Protein AF-A0A9P6HJR7-F1 (afdb_monomer)

Sequence (383 aa):
MARRVKSRVSRILQRLGTSTCTRPQAEERVTVQVPETKPAPVSTPGDVEEPASPPDSIIIPDLVSHCDFSLHCNPKVETAVEESKAWLFEHGQLGEKRKNAFRGLKAGELTSMCYPYAEFDRLRVCCDFMNYLFHLDDLSDDMTHLGTRSVADDIMNTLYCPNAHESNTRVSTLTRDYWKRLIKEGSPGAQQRFMTTMDLFFQAITIQAKDRRDGVIPDLDPYIAVRRDTSGCKPCWALIEYANGLDIPDEVMEHPVVEALGEAANDLVTWSNDIFSYNREQVKGDTHNMIVILMKHRGLDLQSSVDYVGDMCKRSIDRFIAEREHLPSWGPEIDEQVMIYIDGLADWIVGSLHWSFDSERYFGKLGLKVKATRRVTLYPRAA

InterPro domains:
  IPR008949 Isoprenoid synthase domain superfamily [G3DSA:1.10.600.10] (54-371)
  IPR008949 Isoprenoid synthase domain superfamily [SSF48576] (61-359)
  IPR034686 Terpene cyclase-like 2 [PTHR35201] (66-364)
  IPR034686 Terpene cyclase-like 2 [SFLDG01020] (57-365)

Nearest PDB structures (foldseek):
  7ofl-assembly1_B  TM=9.891E-01  e=1.433E-29  Coniophora puteana RWD-64-598 SS2
  8gr7-assembly2_B  TM=9.665E-01  e=1.142E-22  Taiwanofungus camphoratus
  7zrn-assembly1_A  TM=9.227E-01  e=4.165E-16  Sorangium cellulosum
  7zrn-assembly1_B  TM=9.135E-01  e=8.343E-16  Sorangium cellulosum
  9c7i-assembly4_D  TM=8.694E-01  e=3.047E-10  Streptomyces griseus

Mean predicted aligned error: 8.82 Å

Foldseek 3Di:
DPPPVVPPVVVVVVVPDDDDDDDDDDDDDDDDDDDDDDDDDDDDDDDPPDPPDADQKAFFFQLLVLQPFDFAFAPLLPVLLVVLLVVCCVLVVDDPVVNVQLVLLPLSLLLRLLLVPFDSLLSSLSSLVSSLLVVVVVVLVVDALVRLVVLLVLLLCCLVPVPPRDDDDSSSVSSSVSSVSLVVQAAPVLSVQLSVLSNLLSVLSSVLNVCVVVVHQDADVVLLVSQLSVVSVSSVLSSLCSRVSHHADPCLCPPPLNVLLSSLLSLLLRLVCLLLAVLVCQQVVHNSGQLNNCCPPVVDRNNRSSVVSSVSNSVSSVSNVVSVVVRDDPDDVNVVRSVSSSSSSSSSNNSSVVSSLSGCNRQHPCSVVCSVRSMDRHDDHDD

Organism: NCBI:txid56493

Radius of gyration: 23.64 Å; Cα contacts (8 Å, |Δi|>4): 450; chains: 1; bounding box: 75×45×52 Å

Secondary structure (DSSP, 8-state):
-TTSTHHHHHHHHTTS----------------PPP-PPPPP-------PPPPPPPSEEEPP-HHHH--PPP---TTHHHHHHHHHHHHHHHS---HHHHHHHHHHTHHHHHHHHSTT--HHHHHHHHHHHHHHHHHHHHHHT--HHHHHHHHHHHHHHHH-TTT----SHHHHHHHHHHHHHHHHS-HHHHHHHHHHHHHHHHHHHHHHHHHHHT----HHHHHHHHHHHT-HHHHHHHHHHHHT----HHHHTSHHHHHHHHHHHHHHHHHHHHHHHHHHHHHT---SHHHHHHHHH---HHHHHHHHHHHHHHHHHHHHHHHTTPPPS-HHHHHHHHHHHHHHHHHHHHHHHHHHHSHHHHGGGHHHHHHH-EEEPPPPP-

Structure (mmCIF, N/CA/C/O backbone):
data_AF-A0A9P6HJR7-F1
#
_entry.id   AF-A0A9P6HJR7-F1
#
loop_
_atom_site.group_PDB
_atom_site.id
_atom_site.type_symbol
_atom_site.label_atom_id
_atom_site.label_alt_id
_atom_site.label_comp_id
_atom_site.label_asym_id
_atom_site.label_entity_id
_atom_site.label_seq_id
_atom_site.pdbx_PDB_ins_code
_atom_site.Cartn_x
_atom_site.Cartn_y
_atom_site.Cartn_z
_atom_site.occupancy
_atom_site.B_iso_or_equiv
_atom_site.auth_seq_id
_atom_site.auth_comp_id
_atom_site.auth_asym_id
_atom_site.auth_atom_id
_atom_site.pdbx_PDB_model_num
ATOM 1 N N . MET A 1 1 ? 5.367 17.092 -26.807 1.00 39.31 1 MET A N 1
ATOM 2 C CA . MET A 1 1 ? 4.761 15.948 -26.088 1.00 39.31 1 MET A CA 1
ATOM 3 C C . MET A 1 1 ? 3.837 16.348 -24.921 1.00 39.31 1 MET A C 1
ATOM 5 O O . MET A 1 1 ? 2.984 15.558 -24.558 1.00 39.31 1 MET A O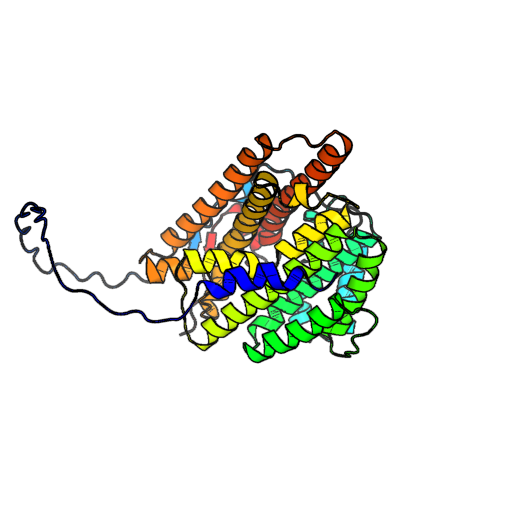 1
ATOM 9 N N . ALA A 1 2 ? 3.856 17.599 -24.433 1.00 30.17 2 ALA A N 1
ATOM 10 C CA . ALA A 1 2 ? 2.997 18.096 -23.337 1.00 30.17 2 ALA A CA 1
ATOM 11 C C . ALA A 1 2 ? 1.524 18.458 -23.693 1.00 30.17 2 ALA A C 1
ATOM 13 O O . ALA A 1 2 ? 0.812 19.040 -22.879 1.00 30.17 2 ALA A O 1
ATOM 14 N N . ARG A 1 3 ? 1.037 18.158 -24.909 1.00 27.64 3 ARG A N 1
ATOM 15 C CA . ARG A 1 3 ? -0.324 18.544 -25.364 1.00 27.64 3 ARG A CA 1
ATOM 16 C C . ARG A 1 3 ? -1.378 17.433 -25.277 1.00 27.64 3 ARG A C 1
ATOM 18 O O . ARG A 1 3 ? -2.561 17.751 -25.317 1.00 27.64 3 ARG A O 1
ATOM 25 N N . ARG A 1 4 ? -0.991 16.159 -25.124 1.00 33.97 4 ARG A N 1
ATOM 26 C CA . ARG A 1 4 ? -1.949 15.034 -25.038 1.00 33.97 4 ARG A CA 1
ATOM 27 C C . ARG A 1 4 ? -2.449 14.743 -23.612 1.00 33.97 4 ARG A C 1
ATOM 29 O O . ARG A 1 4 ? -3.571 14.264 -23.469 1.00 33.97 4 ARG A O 1
ATOM 36 N N . VAL A 1 5 ? -1.701 15.157 -22.583 1.00 42.31 5 VAL A N 1
ATOM 37 C CA . VAL A 1 5 ? -2.017 14.938 -21.153 1.00 42.31 5 VAL A CA 1
ATOM 38 C C . VAL A 1 5 ? -3.222 15.766 -20.669 1.00 42.31 5 VAL A C 1
ATOM 40 O O . VAL A 1 5 ? -4.035 15.279 -19.892 1.00 42.31 5 VAL A O 1
ATOM 43 N N . LYS A 1 6 ? -3.455 16.968 -21.221 1.00 31.53 6 LYS A N 1
ATOM 44 C CA . LYS A 1 6 ? -4.646 17.780 -20.882 1.00 31.53 6 LYS A CA 1
ATOM 45 C C . LYS A 1 6 ? -5.983 17.153 -21.318 1.00 31.53 6 LYS A C 1
ATOM 47 O O . LYS A 1 6 ? -7.026 17.546 -20.805 1.00 31.53 6 LYS A O 1
ATOM 52 N N . SER A 1 7 ? -5.988 16.196 -22.253 1.00 35.06 7 SER A N 1
ATOM 53 C CA . SER A 1 7 ? -7.236 15.735 -22.889 1.00 35.06 7 SER A CA 1
ATOM 54 C C . SER A 1 7 ? -7.965 14.591 -22.167 1.00 35.06 7 SER A C 1
ATOM 56 O O . SER A 1 7 ? -9.148 14.386 -22.440 1.00 35.06 7 SER A O 1
ATOM 58 N N . ARG A 1 8 ? -7.303 13.866 -21.248 1.00 42.28 8 ARG A N 1
ATOM 59 C CA . ARG A 1 8 ? -7.918 12.756 -20.484 1.00 42.28 8 ARG A CA 1
ATOM 60 C C . ARG A 1 8 ? -8.516 13.257 -19.156 1.00 42.28 8 ARG A C 1
ATOM 62 O O . ARG A 1 8 ? -9.668 12.951 -18.871 1.00 42.28 8 ARG A O 1
ATOM 69 N N . VAL A 1 9 ? -7.833 14.173 -18.457 1.00 38.03 9 VAL A N 1
ATOM 70 C CA . VAL A 1 9 ? -8.345 14.843 -17.235 1.00 38.03 9 VAL A CA 1
ATOM 71 C C . VAL A 1 9 ? -9.541 15.765 -17.538 1.00 38.03 9 VAL A C 1
ATOM 73 O O . VAL A 1 9 ? -10.509 15.815 -16.784 1.00 38.03 9 VAL A O 1
ATOM 76 N N . SER A 1 10 ? -9.556 16.427 -18.703 1.00 31.31 10 SER A N 1
ATOM 77 C CA . SER A 1 10 ? -10.666 17.314 -19.089 1.00 31.31 10 SER A CA 1
ATOM 78 C C . SER A 1 10 ? -11.983 16.583 -19.398 1.00 31.31 10 SER A C 1
ATOM 80 O O . SER A 1 10 ? -13.036 17.212 -19.320 1.00 31.31 10 SER A O 1
ATOM 82 N N . ARG A 1 11 ? -11.965 15.284 -19.743 1.00 34.78 11 ARG A N 1
ATOM 83 C CA . ARG A 1 11 ? -13.196 14.524 -20.057 1.00 34.78 11 ARG A CA 1
ATOM 84 C C . ARG A 1 11 ? -13.951 14.059 -18.815 1.00 34.78 11 ARG A C 1
ATOM 86 O O . ARG A 1 11 ? -15.166 13.908 -18.882 1.00 34.78 11 ARG A O 1
ATOM 93 N N . ILE A 1 12 ? -13.250 13.879 -17.698 1.00 35.47 12 ILE A N 1
ATOM 94 C CA . ILE A 1 12 ? -13.858 13.528 -16.409 1.00 35.47 12 ILE A CA 1
ATOM 95 C C . ILE A 1 12 ? -14.465 14.784 -15.757 1.00 35.47 12 ILE A C 1
ATOM 97 O O . ILE A 1 12 ? -15.548 14.723 -15.183 1.00 35.47 12 ILE A O 1
ATOM 101 N N . LEU A 1 13 ? -13.854 15.957 -15.965 1.00 35.16 13 LEU A N 1
ATOM 102 C CA . LEU A 1 13 ? -14.321 17.233 -15.406 1.00 35.16 13 LEU A CA 1
ATOM 103 C C . LEU A 1 13 ? -15.464 17.911 -16.191 1.00 35.16 13 LEU A C 1
ATOM 105 O O . LEU A 1 13 ? -16.139 18.773 -15.641 1.00 35.16 13 LEU A O 1
ATOM 109 N N . GLN A 1 14 ? -15.742 17.523 -17.442 1.00 31.48 14 GLN A N 1
ATOM 110 C CA . GLN A 1 14 ? -16.837 18.107 -18.242 1.00 31.48 14 GLN A CA 1
ATOM 111 C C . GLN A 1 14 ? -18.217 17.461 -18.020 1.00 31.48 14 GLN A C 1
ATOM 113 O O . GLN A 1 14 ? -19.204 17.932 -18.583 1.00 31.48 14 GLN A O 1
ATOM 118 N N . ARG A 1 15 ? -18.317 16.399 -17.207 1.00 36.78 15 ARG A N 1
ATOM 119 C CA . ARG A 1 15 ? -19.599 15.741 -16.880 1.00 36.78 15 ARG A CA 1
ATOM 120 C C . ARG A 1 15 ? -20.238 16.223 -15.572 1.00 36.78 15 ARG A C 1
ATOM 122 O O . ARG A 1 15 ? -21.330 15.773 -15.243 1.00 36.78 15 ARG A O 1
ATOM 129 N N . LEU A 1 16 ? -19.616 17.168 -14.864 1.00 33.31 16 LEU A N 1
ATOM 130 C CA . LEU A 1 16 ? -20.110 17.708 -13.594 1.00 33.31 16 LEU A CA 1
ATOM 131 C C . LEU A 1 16 ? -20.266 19.242 -13.669 1.00 33.31 16 LEU A C 1
ATOM 133 O O . LEU A 1 16 ? -19.421 19.989 -13.193 1.00 33.31 16 LEU A O 1
ATOM 137 N N . GLY A 1 17 ? -21.386 19.687 -14.260 1.00 24.50 17 GLY A N 1
ATOM 138 C CA . GLY A 1 17 ? -21.914 21.068 -14.224 1.00 24.50 17 GLY A CA 1
ATOM 139 C C . GLY A 1 17 ? -21.412 21.993 -15.346 1.00 24.50 17 GLY A C 1
ATOM 140 O O . GLY A 1 17 ? -20.240 21.982 -15.681 1.00 24.50 17 GLY A O 1
ATOM 141 N N . THR A 1 18 ? -22.196 22.847 -16.006 1.00 29.16 18 THR A N 1
ATOM 142 C CA . THR A 1 18 ? -23.606 23.257 -15.939 1.00 29.16 18 THR A CA 1
ATOM 143 C C . THR A 1 18 ? -23.957 23.903 -17.294 1.00 29.16 18 THR A C 1
ATOM 145 O O . THR A 1 18 ? -23.182 24.702 -17.816 1.00 29.16 18 THR A O 1
ATOM 148 N N . SER A 1 19 ? -25.134 23.635 -17.864 1.00 24.89 19 SER A N 1
ATOM 149 C CA . SER A 1 19 ? -25.902 24.693 -18.540 1.00 24.89 19 SER A CA 1
ATOM 150 C C . SER A 1 19 ? -27.330 24.266 -18.842 1.00 24.89 19 SER A C 1
ATOM 152 O O . SER A 1 19 ? -27.607 23.293 -19.534 1.00 24.89 19 SER A O 1
ATOM 154 N N . THR A 1 20 ? -28.208 25.070 -18.265 1.00 26.52 20 THR A N 1
ATOM 155 C CA . THR A 1 20 ? -29.634 25.264 -18.489 1.00 26.52 20 THR A CA 1
ATOM 156 C C . THR A 1 20 ? -30.100 25.083 -19.935 1.00 26.52 20 THR A C 1
ATOM 158 O O . THR A 1 20 ? -29.604 25.761 -20.834 1.00 26.52 20 THR A O 1
ATOM 161 N N . CYS A 1 21 ? -31.171 24.312 -20.132 1.00 23.67 21 CYS A N 1
ATOM 162 C CA . CYS A 1 21 ? -32.132 24.611 -21.187 1.00 23.67 21 CYS A CA 1
ATOM 163 C C . CYS A 1 21 ? -33.560 24.239 -20.759 1.00 23.67 21 CYS A C 1
ATOM 165 O O . CYS A 1 21 ? -33.796 23.318 -19.985 1.00 23.67 21 CYS A O 1
ATOM 167 N N . THR A 1 22 ? -34.476 25.066 -21.232 1.00 25.73 22 THR A N 1
ATOM 168 C CA . THR A 1 22 ? -35.884 25.276 -20.896 1.00 25.73 22 THR A CA 1
ATOM 169 C C . THR A 1 22 ? -36.821 24.071 -21.034 1.00 25.73 22 THR A C 1
ATOM 171 O O . THR A 1 22 ? -36.664 23.209 -21.891 1.00 25.73 22 THR A O 1
ATOM 174 N N . ARG A 1 23 ? -37.865 24.100 -20.198 1.00 23.97 23 ARG A N 1
ATOM 175 C CA . ARG A 1 23 ? -39.015 23.186 -20.113 1.00 23.97 23 ARG A CA 1
ATOM 176 C C . ARG A 1 23 ? -39.911 23.255 -21.365 1.00 23.97 23 ARG A C 1
ATOM 178 O O . ARG A 1 23 ? -40.255 24.366 -21.767 1.00 23.97 23 ARG A O 1
ATOM 185 N N . PRO A 1 24 ? -40.435 22.118 -21.853 1.00 24.91 24 PRO A N 1
ATOM 186 C CA . PRO A 1 24 ? -41.753 22.070 -22.480 1.00 24.91 24 PRO A CA 1
ATOM 187 C C . PRO A 1 24 ? -42.759 21.293 -21.617 1.00 24.91 24 PRO A C 1
ATOM 189 O O . PRO A 1 24 ? -42.401 20.477 -20.767 1.00 24.91 24 PRO A O 1
ATOM 192 N N . GLN A 1 25 ? -44.031 21.641 -21.793 1.00 24.83 25 GLN A N 1
ATOM 193 C CA . GLN A 1 25 ? -45.183 21.168 -21.032 1.00 24.83 25 GLN A CA 1
ATOM 194 C C . GLN A 1 25 ? -45.655 19.758 -21.432 1.00 24.83 25 GLN A C 1
ATOM 196 O O . GLN A 1 25 ? -45.499 19.347 -22.573 1.00 24.83 25 GLN A O 1
ATOM 201 N N . ALA A 1 26 ? -46.230 19.104 -20.416 1.00 29.09 26 ALA A N 1
ATOM 202 C CA . ALA A 1 26 ? -47.278 18.076 -20.332 1.00 29.09 26 ALA A CA 1
ATOM 203 C C . ALA A 1 26 ? -47.715 17.239 -21.554 1.00 29.09 26 ALA A C 1
ATOM 205 O O . ALA A 1 26 ? -48.095 17.789 -22.576 1.00 29.09 26 ALA A O 1
ATOM 206 N N . GLU A 1 27 ? -47.808 15.924 -21.286 1.00 26.39 27 GLU A N 1
ATOM 207 C CA . GLU A 1 27 ? -48.789 14.872 -21.675 1.00 26.39 27 GLU A CA 1
ATOM 208 C C . GLU A 1 27 ? -47.979 13.560 -21.819 1.00 26.39 27 GLU A C 1
ATOM 210 O O . GLU A 1 27 ? -46.889 13.580 -22.370 1.00 26.39 27 GLU A O 1
ATOM 215 N N . GLU A 1 28 ? -48.267 12.407 -21.212 1.00 26.88 28 GLU A N 1
ATOM 216 C CA . GLU A 1 28 ? -49.505 11.694 -20.898 1.00 26.88 28 GLU A CA 1
ATOM 217 C C . GLU A 1 28 ? -49.244 10.765 -19.686 1.00 26.88 28 GLU A C 1
ATOM 219 O O . GLU A 1 28 ? -48.161 10.193 -19.536 1.00 26.88 28 GLU A O 1
ATOM 224 N N . ARG A 1 29 ? -50.227 10.607 -18.789 1.00 29.86 29 ARG A N 1
ATOM 225 C CA . ARG A 1 29 ? -50.147 9.682 -17.645 1.00 29.86 29 ARG A CA 1
ATOM 226 C C . ARG A 1 29 ? -50.457 8.256 -18.101 1.00 29.86 29 ARG A C 1
ATOM 228 O O . ARG A 1 29 ? -51.593 7.978 -18.471 1.00 29.86 29 ARG A O 1
ATOM 235 N N . VAL A 1 30 ? -49.505 7.338 -17.939 1.00 28.67 30 VAL A N 1
ATOM 236 C CA . VAL A 1 30 ? -49.796 5.898 -17.864 1.00 28.67 30 VAL A CA 1
ATOM 237 C C . VAL A 1 30 ? -49.908 5.515 -16.392 1.00 28.67 30 VAL A C 1
ATOM 239 O O . VAL A 1 30 ? -48.934 5.525 -15.641 1.00 28.67 30 VAL A O 1
ATOM 242 N N . THR A 1 31 ? -51.134 5.231 -15.967 1.00 30.12 31 THR A N 1
ATOM 243 C CA . THR A 1 31 ? -51.477 4.786 -14.617 1.00 30.12 31 THR A CA 1
ATOM 244 C C . THR A 1 31 ? -51.061 3.325 -14.450 1.00 30.12 31 THR A C 1
ATOM 246 O O . THR A 1 31 ? -51.683 2.442 -15.035 1.00 30.12 31 THR A O 1
ATOM 249 N N . VAL A 1 32 ? -50.033 3.049 -13.645 1.00 32.12 32 VAL A N 1
ATOM 250 C CA . VAL A 1 32 ? -49.749 1.687 -13.167 1.00 32.12 32 VAL A CA 1
ATOM 251 C C . VAL A 1 32 ? -50.456 1.511 -11.825 1.00 32.12 32 VAL A C 1
ATOM 253 O O . VAL A 1 32 ? -50.150 2.205 -10.857 1.00 32.12 32 VAL A O 1
ATOM 256 N N . GLN A 1 33 ? -51.443 0.616 -11.787 1.00 30.03 33 GLN A N 1
ATOM 257 C CA . GLN A 1 33 ? -52.121 0.206 -10.560 1.00 30.03 33 GLN A CA 1
ATOM 258 C C . GLN A 1 33 ? -51.152 -0.591 -9.679 1.00 30.03 33 GLN A C 1
ATOM 260 O O . GLN A 1 33 ? -50.685 -1.661 -10.067 1.00 30.03 33 GLN A O 1
ATOM 265 N N . VAL A 1 34 ? -50.869 -0.072 -8.486 1.00 37.06 34 VAL A N 1
ATOM 266 C CA . VAL A 1 34 ? -50.229 -0.819 -7.396 1.00 37.06 34 VAL A CA 1
ATOM 267 C C . VAL A 1 34 ? -51.347 -1.506 -6.597 1.00 37.06 34 VAL A C 1
ATOM 269 O O . VAL A 1 34 ? -52.341 -0.839 -6.300 1.00 37.06 34 VAL A O 1
ATOM 272 N N . PRO A 1 35 ? -51.250 -2.804 -6.252 1.00 32.62 35 PRO A N 1
ATOM 273 C CA . PRO A 1 35 ? -52.278 -3.467 -5.458 1.00 32.62 35 PRO A CA 1
ATOM 274 C C . PRO A 1 35 ? -52.293 -2.897 -4.035 1.00 32.62 35 PRO A C 1
ATOM 276 O O . PRO A 1 35 ? -51.251 -2.815 -3.385 1.00 32.62 35 PRO A O 1
ATOM 279 N N . GLU A 1 36 ? -53.477 -2.542 -3.537 1.00 35.97 36 GLU A N 1
ATOM 280 C CA . GLU A 1 36 ? -53.691 -2.195 -2.132 1.00 35.97 36 GLU A CA 1
ATOM 281 C C . GLU A 1 36 ? -53.375 -3.402 -1.236 1.00 35.97 36 GLU A C 1
ATOM 283 O O . GLU A 1 36 ? -54.114 -4.388 -1.189 1.00 35.97 36 GLU A O 1
ATOM 288 N N . THR A 1 37 ? -52.280 -3.326 -0.484 1.00 43.78 37 THR A N 1
ATOM 289 C CA . THR A 1 37 ? -52.029 -4.233 0.637 1.00 43.78 37 THR A CA 1
ATOM 290 C C . THR A 1 37 ? -52.744 -3.709 1.877 1.00 43.78 37 THR A C 1
ATOM 292 O O . THR A 1 37 ? -52.482 -2.593 2.328 1.00 43.78 37 THR A O 1
ATOM 295 N N . LYS A 1 38 ? -53.647 -4.526 2.436 1.00 40.62 38 LYS A N 1
ATOM 296 C CA . LYS A 1 38 ? -54.328 -4.271 3.716 1.00 40.62 38 LYS A CA 1
ATOM 297 C C . LYS A 1 38 ? -53.315 -3.923 4.821 1.00 40.62 38 LYS A C 1
ATOM 299 O O . LYS A 1 38 ? -52.281 -4.588 4.900 1.00 40.62 38 LYS A O 1
ATOM 304 N N . PRO A 1 39 ? -53.619 -2.960 5.710 1.00 36.91 39 PRO A N 1
ATOM 305 C CA . PRO A 1 39 ? -52.757 -2.665 6.844 1.00 36.91 39 PRO A CA 1
ATOM 306 C C . PRO A 1 39 ? -52.704 -3.871 7.790 1.00 36.91 39 PRO A C 1
ATOM 308 O O . PRO A 1 39 ? -53.734 -4.460 8.129 1.00 36.91 39 PRO A O 1
ATOM 311 N N . ALA A 1 40 ? -51.490 -4.239 8.198 1.00 42.75 40 ALA A N 1
ATOM 312 C CA . ALA A 1 40 ? -51.264 -5.213 9.257 1.00 42.75 40 ALA A CA 1
ATOM 313 C C . ALA A 1 40 ? -51.821 -4.680 10.597 1.00 42.75 40 ALA A C 1
ATOM 315 O O . ALA A 1 40 ? -51.875 -3.461 10.791 1.00 42.75 40 ALA A O 1
ATOM 316 N N . PRO A 1 41 ? -52.249 -5.558 11.525 1.00 34.69 41 PRO A N 1
ATOM 317 C CA . PRO A 1 41 ? -52.764 -5.123 12.814 1.00 34.69 41 PRO A CA 1
ATOM 318 C C . PRO A 1 41 ? -51.679 -4.390 13.605 1.00 34.69 41 PRO A C 1
ATOM 320 O O . PRO A 1 41 ? -50.538 -4.841 13.677 1.00 34.69 41 PRO A O 1
ATOM 323 N N . VAL A 1 42 ? -52.068 -3.269 14.213 1.00 41.78 42 VAL A N 1
ATOM 324 C CA . VAL A 1 42 ? -51.248 -2.489 15.142 1.00 41.78 42 VAL A CA 1
ATOM 325 C C . VAL A 1 42 ? -50.824 -3.393 16.299 1.00 41.78 42 VAL A C 1
ATOM 327 O O . VAL A 1 42 ? -51.658 -3.813 17.102 1.00 41.78 42 VAL A O 1
ATOM 330 N N . SER A 1 43 ? -49.531 -3.703 16.375 1.00 39.47 43 SER A N 1
ATOM 331 C CA . SER A 1 43 ? -48.920 -4.318 17.547 1.00 39.47 43 SER A CA 1
ATOM 332 C C . SER A 1 43 ? -48.901 -3.307 18.692 1.00 39.47 43 SER A C 1
ATOM 334 O O . SER A 1 43 ? -48.492 -2.158 18.522 1.00 39.47 43 SER A O 1
ATOM 336 N N . THR A 1 44 ? -49.368 -3.742 19.859 1.00 43.72 44 THR A N 1
ATOM 337 C CA . THR A 1 44 ? -49.259 -3.043 21.145 1.00 43.72 44 THR A CA 1
ATOM 338 C C . THR A 1 44 ? -47.818 -2.601 21.435 1.00 43.72 44 THR A C 1
ATOM 340 O O . THR A 1 44 ? -46.894 -3.259 20.953 1.00 43.72 44 THR A O 1
ATOM 343 N N . PRO A 1 45 ? -47.602 -1.540 22.239 1.00 45.31 45 PRO A N 1
ATOM 344 C CA . PRO A 1 45 ? -46.265 -1.074 22.593 1.00 45.31 45 PRO A CA 1
ATOM 345 C C . PRO A 1 45 ? -45.612 -2.092 23.536 1.00 45.31 45 PRO A C 1
ATOM 347 O O . PRO A 1 45 ? -45.804 -2.046 24.748 1.00 45.31 45 PRO A O 1
ATOM 350 N N . GLY A 1 46 ? -44.921 -3.066 22.951 1.00 40.81 46 GLY A N 1
ATOM 351 C CA . GLY A 1 46 ? -43.967 -3.918 23.643 1.00 40.81 46 GLY A CA 1
ATOM 352 C C . GLY A 1 46 ? -42.620 -3.215 23.638 1.00 40.81 46 GLY A C 1
ATOM 353 O O . GLY A 1 46 ? -42.187 -2.768 22.579 1.00 40.81 46 GLY A O 1
ATOM 354 N N . ASP A 1 47 ? -42.066 -3.056 24.836 1.00 39.31 47 ASP A N 1
ATOM 355 C CA . ASP A 1 47 ? -40.675 -2.772 25.181 1.00 39.31 47 ASP A CA 1
ATOM 356 C C . ASP A 1 47 ? -39.826 -2.183 24.049 1.00 39.31 47 ASP A C 1
ATOM 358 O O . ASP A 1 47 ? -39.346 -2.881 23.157 1.00 39.31 47 ASP A O 1
ATOM 362 N N . VAL A 1 48 ? -39.602 -0.868 24.120 1.00 45.94 48 VAL A N 1
ATOM 363 C CA . VAL A 1 48 ? -38.455 -0.256 23.450 1.00 45.94 48 VAL A CA 1
ATOM 364 C C . VAL A 1 48 ? -37.229 -0.934 24.055 1.00 45.94 48 VAL A C 1
ATOM 366 O O . VAL A 1 48 ? -36.850 -0.606 25.177 1.00 45.94 48 VAL A O 1
ATOM 369 N N . GLU A 1 49 ? -36.671 -1.930 23.361 1.00 47.31 49 GLU A N 1
ATOM 370 C CA . GLU A 1 49 ? -35.372 -2.495 23.711 1.00 47.31 49 GLU A CA 1
ATOM 371 C C . GLU A 1 49 ? -34.402 -1.319 23.843 1.00 47.31 49 GLU A C 1
ATOM 373 O O . GLU A 1 49 ? -34.189 -0.559 22.891 1.00 47.31 49 GLU A O 1
ATOM 378 N N . GLU A 1 50 ? -33.867 -1.122 25.051 1.00 47.62 50 GLU A N 1
ATOM 379 C CA . GLU A 1 50 ? -32.736 -0.224 25.242 1.00 47.62 50 GLU A CA 1
ATOM 380 C C . GLU A 1 50 ? -31.669 -0.608 24.212 1.00 47.62 50 GLU A C 1
ATOM 382 O O . GLU A 1 50 ? -31.405 -1.803 24.039 1.00 47.62 50 GLU A O 1
ATOM 387 N N . PRO A 1 51 ? -31.068 0.365 23.501 1.00 56.12 51 PRO A N 1
ATOM 388 C CA . PRO A 1 51 ? -30.037 0.049 22.529 1.00 56.12 51 PRO A CA 1
ATOM 389 C C . PRO A 1 51 ? -28.960 -0.768 23.238 1.00 56.12 51 PRO A C 1
ATOM 391 O O . PRO A 1 51 ? -28.357 -0.295 24.204 1.00 56.12 51 PRO A O 1
ATOM 394 N N . ALA A 1 52 ? -28.775 -2.012 22.786 1.00 64.88 52 ALA A N 1
ATOM 395 C CA . ALA A 1 52 ? -27.835 -2.940 23.389 1.00 64.88 52 ALA A CA 1
ATOM 396 C C . ALA A 1 52 ? -26.474 -2.255 23.547 1.00 64.88 52 ALA A C 1
ATOM 398 O O . ALA A 1 52 ? -25.993 -1.590 22.621 1.00 64.88 52 ALA A O 1
ATOM 399 N N . SER A 1 53 ? -25.866 -2.401 24.728 1.00 70.50 53 SER A N 1
ATOM 400 C CA . SER A 1 53 ? -24.529 -1.874 24.989 1.00 70.50 53 SER A CA 1
ATOM 401 C C . SER A 1 53 ? -23.588 -2.275 23.848 1.00 70.50 53 SER A C 1
ATOM 403 O O . SER A 1 53 ? -23.609 -3.440 23.436 1.00 70.50 53 SER A O 1
ATOM 405 N N . PRO A 1 54 ? -22.774 -1.343 23.318 1.00 77.12 54 PRO A N 1
ATOM 406 C CA . PRO A 1 54 ? -21.867 -1.662 22.227 1.00 77.12 54 PRO A CA 1
ATOM 407 C C . PRO A 1 54 ? -20.959 -2.833 22.635 1.00 77.12 54 PRO A C 1
ATOM 409 O O . PRO A 1 54 ? -20.536 -2.893 23.795 1.00 77.12 54 PRO A O 1
ATOM 412 N N . PRO A 1 55 ? -20.671 -3.772 21.717 1.00 88.81 55 PRO A N 1
ATOM 413 C CA . PRO A 1 55 ? -19.902 -4.965 22.049 1.00 88.81 55 PRO A CA 1
ATOM 414 C C . PRO A 1 55 ? -18.494 -4.592 22.533 1.00 88.81 55 PRO A C 1
ATOM 416 O O . PRO A 1 55 ? -17.912 -3.604 22.090 1.00 88.81 55 PRO A O 1
ATOM 419 N N . ASP A 1 56 ? -17.928 -5.400 23.431 1.00 93.00 56 ASP A N 1
ATOM 420 C CA . ASP A 1 56 ? -16.569 -5.219 23.966 1.00 93.00 56 ASP A CA 1
ATOM 421 C C . ASP A 1 56 ? -15.479 -5.807 23.053 1.00 93.00 56 ASP A C 1
ATOM 423 O O . ASP A 1 56 ? -14.279 -5.589 23.245 1.00 93.00 56 ASP A O 1
ATOM 427 N N . SER A 1 57 ? -15.890 -6.602 22.068 1.00 96.25 57 SER A N 1
ATOM 428 C CA . SER A 1 57 ? -15.013 -7.328 21.168 1.00 96.25 57 SER A CA 1
ATOM 429 C C . SER A 1 57 ? -15.701 -7.648 19.845 1.00 96.25 57 SER A C 1
ATOM 431 O O . SER A 1 57 ? -16.925 -7.701 19.762 1.00 96.25 57 SER A O 1
ATOM 433 N N . ILE A 1 58 ? -14.883 -7.866 18.818 1.00 97.56 58 ILE A N 1
ATOM 434 C CA . ILE A 1 58 ? -15.299 -8.340 17.495 1.00 97.56 58 ILE A CA 1
ATOM 435 C C . ILE A 1 58 ? -14.516 -9.594 17.117 1.00 97.56 58 ILE A C 1
ATOM 437 O O . ILE A 1 58 ? -13.414 -9.837 17.629 1.00 97.56 58 ILE A O 1
ATOM 441 N N . ILE A 1 59 ? -15.074 -10.369 16.194 1.00 98.50 59 ILE A N 1
ATOM 442 C CA . ILE A 1 59 ? -14.376 -11.440 15.489 1.00 98.50 59 ILE A CA 1
ATOM 443 C C . ILE A 1 59 ? -14.049 -10.952 14.079 1.00 98.50 59 ILE A C 1
ATOM 445 O O . ILE A 1 59 ? -14.944 -10.556 13.341 1.00 98.50 59 ILE A O 1
ATOM 449 N N . ILE A 1 60 ? -12.771 -10.970 13.702 1.00 98.50 60 ILE A N 1
ATOM 450 C CA . ILE A 1 60 ? -12.343 -10.623 12.342 1.00 98.50 60 ILE A CA 1
ATOM 451 C C . ILE A 1 60 ? -12.458 -11.842 11.407 1.00 98.50 60 ILE A C 1
ATOM 453 O O . ILE A 1 60 ? -12.302 -12.986 11.855 1.00 98.50 60 ILE A O 1
ATOM 457 N N . PRO A 1 61 ? -12.713 -11.639 10.103 1.00 97.94 61 PRO A N 1
ATOM 458 C CA . PRO A 1 61 ? -12.717 -12.720 9.121 1.00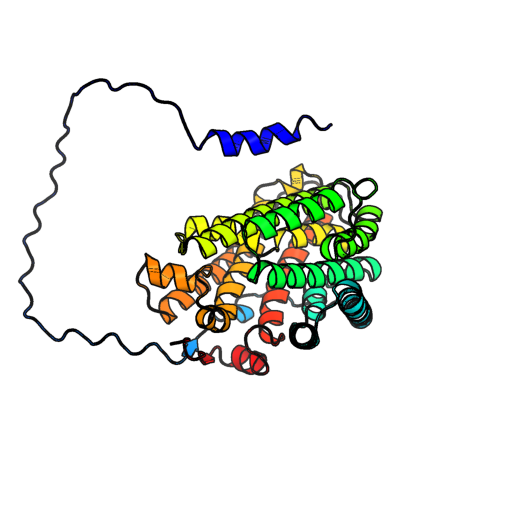 97.94 61 PRO A CA 1
ATOM 459 C C . PRO A 1 61 ? -11.361 -13.432 9.052 1.00 97.94 61 PRO A C 1
ATOM 461 O O . PRO A 1 61 ? -10.305 -12.827 9.238 1.00 97.94 61 PRO A O 1
ATOM 464 N N . ASP A 1 62 ? -11.387 -14.727 8.733 1.00 97.31 62 ASP A N 1
ATOM 465 C CA . ASP A 1 62 ? -10.166 -15.487 8.455 1.00 97.31 62 ASP A CA 1
ATOM 466 C C . ASP A 1 62 ? -9.706 -15.260 7.009 1.00 97.31 62 ASP A C 1
ATOM 468 O O . ASP A 1 62 ? -9.999 -16.055 6.120 1.00 97.31 62 ASP A O 1
ATOM 472 N N . LEU A 1 63 ? -9.056 -14.122 6.761 1.00 98.19 63 LEU A N 1
ATOM 473 C CA . LEU A 1 63 ? -8.525 -13.783 5.435 1.00 98.19 63 LEU A CA 1
ATOM 474 C C . LEU A 1 63 ? -7.205 -14.498 5.134 1.00 98.19 63 LEU A C 1
ATOM 476 O O . LEU A 1 63 ? -6.902 -14.746 3.974 1.00 98.19 63 LEU A O 1
ATOM 480 N N . VAL A 1 64 ? -6.433 -14.839 6.171 1.00 97.00 64 VAL A N 1
ATOM 481 C CA . VAL A 1 64 ? -5.134 -15.505 6.017 1.00 97.00 64 VAL A CA 1
ATOM 482 C C . VAL A 1 64 ? -5.328 -16.932 5.525 1.00 97.00 64 VAL A C 1
ATOM 484 O O . VAL A 1 64 ? -4.681 -17.311 4.564 1.00 97.00 64 VAL A O 1
ATOM 487 N N . SER A 1 65 ? -6.238 -17.705 6.128 1.00 96.75 65 SER A N 1
ATOM 488 C CA . SER A 1 65 ? -6.495 -19.076 5.666 1.00 96.75 65 SER A CA 1
ATOM 489 C C . SER A 1 65 ? -7.280 -19.133 4.350 1.00 96.75 65 SER A C 1
ATOM 491 O O . SER A 1 65 ? -7.284 -20.172 3.699 1.00 96.75 65 SER A O 1
ATOM 493 N N . HIS A 1 66 ? -7.978 -18.051 3.976 1.00 98.12 66 HIS A N 1
ATOM 494 C CA . HIS A 1 66 ? -8.689 -17.946 2.692 1.00 98.12 66 HIS A CA 1
ATOM 495 C C . HIS A 1 66 ? -7.742 -17.621 1.529 1.00 98.12 66 HIS A C 1
ATOM 497 O O . HIS A 1 66 ? -8.043 -17.949 0.389 1.00 98.12 66 HIS A O 1
ATOM 503 N N . CYS A 1 67 ? -6.607 -16.978 1.806 1.00 97.69 67 CYS A N 1
ATOM 504 C CA . CYS A 1 67 ? -5.574 -16.688 0.818 1.00 97.69 67 CYS A CA 1
ATOM 505 C C . CYS A 1 67 ? -4.600 -17.871 0.723 1.00 97.69 67 CYS A C 1
ATOM 507 O O . CYS A 1 67 ? -3.868 -18.151 1.670 1.00 97.69 67 CYS A O 1
ATOM 509 N N . ASP A 1 68 ? -4.580 -18.561 -0.413 1.00 95.38 68 ASP A N 1
ATOM 510 C CA . ASP A 1 68 ? -3.727 -19.731 -0.654 1.00 95.38 68 ASP A CA 1
ATOM 511 C C . ASP A 1 68 ? -2.374 -19.386 -1.299 1.00 95.38 68 ASP A C 1
ATOM 513 O O . ASP A 1 68 ? -1.583 -20.278 -1.617 1.00 95.38 68 ASP A O 1
ATOM 517 N N . PHE A 1 69 ? -2.074 -18.097 -1.464 1.00 98.00 69 PHE A N 1
ATOM 518 C CA . PHE A 1 69 ? -0.806 -17.645 -2.022 1.00 98.00 69 PHE A CA 1
ATOM 519 C C . PHE A 1 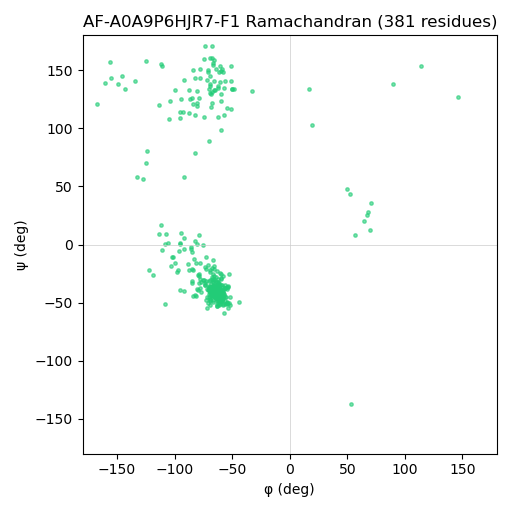69 ? 0.345 -17.925 -1.053 1.00 98.00 69 PHE A C 1
ATOM 521 O O . PHE A 1 69 ? 0.250 -17.708 0.157 1.00 98.00 69 PHE A O 1
ATOM 528 N N . SER A 1 70 ? 1.468 -18.388 -1.595 1.00 97.50 70 SER A N 1
ATOM 529 C CA . SER A 1 70 ? 2.679 -18.631 -0.814 1.00 97.50 70 SER A CA 1
ATOM 530 C C . SER A 1 70 ? 3.282 -17.316 -0.331 1.00 97.50 70 SER A C 1
ATOM 532 O O . SER A 1 70 ? 3.530 -16.415 -1.125 1.00 97.50 70 SER A O 1
ATOM 534 N N . LEU A 1 71 ? 3.578 -17.227 0.966 1.00 97.81 71 LEU A N 1
ATOM 535 C CA . LEU A 1 71 ? 4.320 -16.098 1.513 1.00 97.81 71 LEU A CA 1
ATOM 536 C C . LEU A 1 71 ? 5.820 -16.275 1.265 1.00 97.81 71 LEU A C 1
ATOM 538 O O . LEU A 1 71 ? 6.434 -17.220 1.769 1.00 97.81 71 LEU A O 1
ATOM 542 N N . HIS A 1 72 ? 6.417 -15.315 0.571 1.00 97.19 72 HIS A N 1
ATOM 543 C CA . HIS A 1 72 ? 7.858 -15.221 0.376 1.00 97.19 72 HIS A CA 1
ATOM 544 C C . HIS A 1 72 ? 8.413 -14.003 1.113 1.00 97.19 72 HIS A C 1
ATOM 546 O O . HIS A 1 72 ? 7.697 -13.042 1.366 1.00 97.19 72 HIS A O 1
ATOM 552 N N . CYS A 1 73 ? 9.700 -14.041 1.454 1.00 96.69 73 CYS A N 1
ATOM 553 C CA . CYS A 1 73 ? 10.408 -12.916 2.057 1.00 96.69 73 CYS A CA 1
ATOM 554 C C . CYS A 1 73 ? 11.756 -12.747 1.365 1.00 96.69 73 CYS A C 1
ATOM 556 O O . CYS A 1 73 ? 12.453 -13.732 1.109 1.00 96.69 73 CYS A O 1
ATOM 558 N N . ASN A 1 74 ? 12.162 -11.503 1.139 1.00 96.50 74 ASN A N 1
ATOM 559 C CA . ASN A 1 74 ? 13.474 -11.199 0.598 1.00 96.50 74 ASN A CA 1
ATOM 560 C C . ASN A 1 74 ? 14.584 -11.551 1.615 1.00 96.50 74 ASN A C 1
ATOM 562 O O . ASN A 1 74 ? 14.609 -10.995 2.720 1.00 96.50 74 ASN A O 1
ATOM 566 N N . PRO A 1 75 ? 15.545 -12.431 1.271 1.00 90.56 75 PRO A N 1
ATOM 567 C CA . PRO A 1 75 ? 16.594 -12.853 2.199 1.00 90.56 75 PRO A CA 1
ATOM 568 C C . PRO A 1 75 ? 17.626 -11.751 2.486 1.00 90.56 75 PRO A C 1
ATOM 570 O O . PRO A 1 75 ? 18.363 -11.846 3.464 1.00 90.56 75 PRO A O 1
ATOM 573 N N . LYS A 1 76 ? 17.693 -10.705 1.650 1.00 80.12 76 LYS A N 1
ATOM 574 C CA . LYS A 1 76 ? 18.646 -9.587 1.765 1.00 80.12 76 LYS A CA 1
ATOM 575 C C . LYS A 1 76 ? 18.061 -8.389 2.530 1.00 80.12 76 LYS A C 1
ATOM 577 O O . LYS A 1 76 ? 18.651 -7.309 2.520 1.00 80.12 76 LYS A O 1
ATOM 582 N N . VAL A 1 77 ? 16.893 -8.543 3.162 1.00 87.12 77 VAL A N 1
ATOM 583 C CA . VAL A 1 77 ? 16.118 -7.394 3.651 1.00 87.12 77 VAL A CA 1
ATOM 584 C C . VAL A 1 77 ? 16.774 -6.660 4.821 1.00 87.12 77 VAL A C 1
ATOM 586 O O . VAL A 1 77 ? 16.687 -5.441 4.877 1.00 87.12 77 VAL A O 1
ATOM 589 N N . GLU A 1 78 ? 17.478 -7.358 5.715 1.00 90.44 78 GLU A N 1
ATOM 590 C CA . GLU A 1 78 ? 17.977 -6.786 6.976 1.00 90.44 78 GLU A CA 1
ATOM 591 C C . GLU A 1 78 ? 18.768 -5.484 6.766 1.00 90.44 78 GLU A C 1
ATOM 593 O O . GLU A 1 78 ? 18.422 -4.444 7.328 1.00 90.44 78 GLU A O 1
ATOM 598 N N . THR A 1 79 ? 19.767 -5.499 5.879 1.00 91.94 79 THR A N 1
ATOM 599 C CA . THR A 1 79 ? 20.577 -4.310 5.581 1.00 91.94 79 THR A CA 1
ATOM 600 C C . THR A 1 79 ? 19.750 -3.197 4.932 1.00 91.94 79 THR A C 1
ATOM 602 O O . THR A 1 79 ? 19.847 -2.043 5.348 1.00 91.94 79 THR A O 1
ATOM 605 N N . ALA A 1 80 ? 18.887 -3.524 3.964 1.00 93.69 80 ALA A N 1
ATOM 606 C CA . ALA A 1 80 ? 18.056 -2.531 3.283 1.00 93.69 80 ALA A CA 1
ATOM 607 C C . ALA A 1 80 ? 17.066 -1.845 4.243 1.00 93.69 80 ALA A C 1
ATOM 609 O O . ALA A 1 80 ? 16.825 -0.641 4.125 1.00 93.69 80 ALA A O 1
ATOM 610 N N . VAL A 1 81 ? 16.512 -2.587 5.210 1.00 91.88 81 VAL A N 1
ATOM 611 C CA . VAL A 1 81 ? 15.618 -2.050 6.247 1.00 91.88 81 VAL A CA 1
ATOM 612 C C . VAL A 1 81 ? 16.359 -1.106 7.179 1.00 91.88 81 VAL A C 1
ATOM 614 O O . VAL A 1 81 ? 15.870 -0.004 7.440 1.00 91.88 81 VAL A O 1
ATOM 617 N N . GLU A 1 82 ? 17.529 -1.510 7.675 1.00 93.31 82 GLU A N 1
ATOM 618 C CA . GLU A 1 82 ? 18.303 -0.684 8.601 1.00 93.31 82 GLU A CA 1
ATOM 619 C C . GLU A 1 82 ? 18.749 0.627 7.950 1.00 93.31 82 GLU A C 1
ATOM 621 O O . GLU A 1 82 ? 18.549 1.700 8.529 1.00 93.31 82 GLU A O 1
ATOM 626 N N . GLU A 1 83 ? 19.257 0.568 6.717 1.00 95.12 83 GLU A N 1
ATOM 627 C CA . GLU A 1 83 ? 19.632 1.763 5.965 1.00 95.12 83 GLU A CA 1
ATOM 628 C C . GLU A 1 83 ? 18.425 2.663 5.670 1.00 95.12 83 GLU A C 1
ATOM 630 O O . GLU A 1 83 ? 18.520 3.882 5.821 1.00 95.12 83 GLU A O 1
ATOM 635 N N . SER A 1 84 ? 17.272 2.090 5.301 1.00 96.00 84 SER A N 1
ATOM 636 C CA . SER A 1 84 ? 16.054 2.865 5.023 1.00 96.00 84 SER A CA 1
ATOM 637 C C . SER A 1 84 ? 15.505 3.571 6.248 1.00 96.00 84 SER A C 1
ATOM 639 O O . SER A 1 84 ? 15.111 4.739 6.203 1.00 96.00 84 SER A O 1
ATOM 641 N N . LYS A 1 85 ? 15.510 2.874 7.380 1.00 94.19 85 LYS A N 1
ATOM 642 C CA . LYS A 1 85 ? 15.071 3.426 8.655 1.00 94.19 85 LYS A CA 1
ATOM 643 C C . LYS A 1 85 ? 15.991 4.562 9.100 1.00 94.19 85 LYS A C 1
ATOM 645 O O . LYS A 1 85 ? 15.496 5.610 9.514 1.00 94.19 85 LYS A O 1
ATOM 650 N N . ALA A 1 86 ? 17.310 4.378 8.995 1.00 93.44 86 ALA A N 1
ATOM 651 C CA . ALA A 1 86 ? 18.284 5.424 9.300 1.00 93.44 86 ALA A CA 1
ATOM 652 C C . ALA A 1 86 ? 18.079 6.654 8.402 1.00 93.44 86 ALA A C 1
ATOM 654 O O . ALA A 1 86 ? 17.954 7.770 8.912 1.00 93.44 86 ALA A O 1
ATOM 655 N N . TRP A 1 87 ? 17.929 6.429 7.094 1.00 95.50 87 TRP A N 1
ATOM 656 C CA . TRP A 1 87 ? 17.643 7.465 6.104 1.00 95.50 87 TRP A CA 1
ATOM 657 C C . TRP A 1 87 ? 16.401 8.293 6.460 1.00 95.50 87 TRP A C 1
ATOM 659 O O . TRP A 1 87 ? 16.491 9.523 6.529 1.00 95.50 87 TRP A O 1
ATOM 669 N N . LEU A 1 88 ? 15.265 7.653 6.771 1.00 94.06 88 LEU A N 1
ATOM 670 C CA . LEU A 1 88 ? 14.041 8.366 7.150 1.00 94.06 88 LEU A CA 1
ATOM 671 C C . LEU A 1 88 ? 14.206 9.116 8.481 1.00 94.06 88 LEU A C 1
ATOM 673 O O . LEU A 1 88 ? 13.696 10.225 8.642 1.00 94.06 88 LEU A O 1
ATOM 677 N N . PHE A 1 89 ? 14.899 8.529 9.458 1.00 92.00 89 PHE A N 1
ATOM 678 C CA . PHE A 1 89 ? 15.068 9.140 10.779 1.00 92.00 89 PHE A CA 1
ATOM 679 C C . PHE A 1 89 ? 15.932 10.397 10.740 1.00 92.00 89 PHE A C 1
ATOM 681 O O . PHE A 1 89 ? 15.646 11.344 11.479 1.00 92.00 89 PHE A O 1
ATOM 688 N N . GLU A 1 90 ? 16.956 10.403 9.893 1.00 89.25 90 GLU A N 1
ATOM 689 C CA . GLU A 1 90 ? 17.834 11.546 9.671 1.00 89.25 90 GLU A CA 1
ATOM 690 C C . GLU A 1 90 ? 17.113 12.655 8.892 1.00 89.25 90 GLU A C 1
ATOM 692 O O . GLU A 1 90 ? 16.983 13.781 9.378 1.00 89.25 90 GLU A O 1
ATOM 697 N N . HIS A 1 91 ? 16.559 12.330 7.723 1.00 88.31 91 HIS A N 1
ATOM 698 C CA . HIS A 1 91 ? 16.030 13.330 6.791 1.00 88.31 91 HIS A CA 1
ATOM 699 C C . HIS A 1 91 ? 14.582 13.747 7.104 1.00 88.31 91 HIS A C 1
ATOM 701 O O . HIS A 1 91 ? 14.202 14.903 6.905 1.00 88.31 91 HIS A O 1
ATOM 707 N N . GLY A 1 92 ? 13.770 12.841 7.656 1.00 84.25 92 GLY A N 1
ATOM 708 C CA . GLY A 1 92 ? 12.395 13.115 8.095 1.00 84.25 92 GLY A CA 1
ATOM 709 C C . GLY A 1 92 ? 12.307 13.852 9.437 1.00 84.25 92 GLY A C 1
ATOM 710 O O . GLY A 1 92 ? 11.267 14.435 9.755 1.00 84.25 92 GLY A O 1
ATOM 711 N N . GLN A 1 93 ? 13.398 13.875 10.216 1.00 82.31 93 GLN A N 1
ATOM 712 C CA . GLN A 1 93 ? 13.496 14.539 11.527 1.00 82.31 93 GLN A CA 1
ATOM 713 C C . GLN A 1 93 ? 12.333 14.166 12.468 1.00 82.31 93 GLN A C 1
ATOM 715 O O . GLN A 1 93 ? 11.675 15.019 13.072 1.00 82.31 93 GLN A O 1
ATOM 720 N N . LEU A 1 94 ? 12.052 12.865 12.564 1.00 82.00 94 LEU A N 1
ATOM 721 C CA . LEU A 1 94 ? 10.991 12.321 13.410 1.00 82.00 94 LEU A CA 1
ATOM 722 C C . LEU A 1 94 ? 11.333 12.469 14.902 1.00 82.00 94 LEU A C 1
ATOM 724 O O . LEU A 1 94 ? 12.442 12.153 15.334 1.00 82.00 94 LEU A O 1
ATOM 728 N N . GLY A 1 95 ? 10.359 12.888 15.713 1.00 85.44 95 GLY A N 1
ATOM 729 C CA . GLY A 1 95 ? 10.476 12.843 17.176 1.00 85.44 95 GLY A CA 1
ATOM 730 C C . GLY A 1 95 ? 10.453 11.406 17.716 1.00 85.44 95 GLY A C 1
ATOM 731 O O . GLY A 1 95 ? 9.953 10.496 17.052 1.00 85.44 95 GLY A O 1
ATOM 732 N N . GLU A 1 96 ? 10.933 11.191 18.945 1.00 89.38 96 GLU A N 1
ATOM 733 C CA . GLU A 1 96 ? 11.137 9.835 19.493 1.00 89.38 96 GLU A CA 1
ATOM 734 C C . GLU A 1 96 ? 9.850 8.997 19.566 1.00 89.38 96 GLU A C 1
ATOM 736 O O . GLU A 1 96 ? 9.866 7.800 19.289 1.00 89.38 96 GLU A O 1
ATOM 741 N N . LYS A 1 97 ? 8.698 9.625 19.844 1.00 87.81 97 LYS A N 1
ATOM 742 C CA . LYS A 1 97 ? 7.394 8.941 19.814 1.00 87.81 97 LYS A CA 1
ATOM 743 C C . LYS A 1 97 ? 7.085 8.359 18.428 1.00 87.81 97 LYS A C 1
ATOM 745 O O . LYS A 1 97 ? 6.666 7.207 18.339 1.00 87.81 97 LYS A O 1
ATOM 750 N N . ARG A 1 98 ? 7.311 9.135 17.359 1.00 86.62 98 ARG A N 1
ATOM 751 C CA . ARG A 1 98 ? 7.099 8.683 15.973 1.00 86.62 98 ARG A CA 1
ATOM 752 C C . ARG A 1 98 ? 8.130 7.622 15.584 1.00 86.62 98 ARG A C 1
ATOM 754 O O . ARG A 1 98 ? 7.749 6.621 14.999 1.00 86.62 98 ARG A O 1
ATOM 761 N N . LYS A 1 99 ? 9.394 7.761 16.005 1.00 90.94 99 LYS A N 1
ATOM 762 C CA . LYS A 1 99 ? 10.424 6.720 15.812 1.00 90.94 99 LYS A CA 1
ATOM 763 C C . LYS A 1 99 ? 10.046 5.390 16.473 1.00 90.94 99 LYS A C 1
ATOM 765 O O . LYS A 1 99 ? 10.208 4.343 15.860 1.00 90.94 99 LYS A O 1
ATOM 770 N N . ASN A 1 100 ? 9.509 5.414 17.694 1.00 90.56 100 ASN A N 1
ATOM 771 C CA . ASN A 1 100 ? 9.043 4.205 18.381 1.00 90.56 100 ASN A CA 1
ATOM 772 C C . ASN A 1 100 ? 7.856 3.547 17.671 1.00 90.56 100 ASN A C 1
ATOM 774 O O . ASN A 1 100 ? 7.884 2.338 17.455 1.00 90.56 100 ASN A O 1
ATOM 778 N N . ALA A 1 101 ? 6.856 4.332 17.258 1.00 89.50 101 ALA A N 1
ATOM 779 C CA . ALA A 1 101 ? 5.744 3.817 16.457 1.00 89.50 101 ALA A CA 1
ATOM 780 C C . ALA A 1 101 ? 6.242 3.201 15.137 1.00 89.50 101 ALA A C 1
ATOM 782 O O . ALA A 1 101 ? 5.818 2.113 14.762 1.00 89.50 101 ALA A O 1
ATOM 783 N N . PHE A 1 102 ? 7.212 3.850 14.491 1.00 92.38 102 PHE A N 1
ATOM 784 C CA . PHE A 1 102 ? 7.829 3.375 13.258 1.00 92.38 102 PHE A CA 1
ATOM 785 C C . PHE A 1 102 ? 8.604 2.060 13.432 1.00 92.38 102 PHE A C 1
ATOM 787 O O . PHE A 1 102 ? 8.566 1.199 12.562 1.00 92.38 102 PHE A O 1
ATOM 794 N N . ARG A 1 103 ? 9.274 1.848 14.573 1.00 93.56 103 ARG A N 1
ATOM 795 C CA . ARG A 1 103 ? 9.909 0.553 14.887 1.00 93.56 103 ARG A CA 1
ATOM 796 C C . ARG A 1 103 ? 8.869 -0.565 15.011 1.00 93.56 103 ARG A C 1
ATOM 798 O O . ARG A 1 103 ? 9.082 -1.652 14.490 1.00 93.56 103 ARG A O 1
ATOM 805 N N . GLY A 1 104 ? 7.740 -0.290 15.664 1.00 94.44 104 GLY A N 1
ATOM 806 C CA . GLY A 1 104 ? 6.631 -1.244 15.779 1.00 94.44 104 GLY A CA 1
ATOM 807 C C . GLY A 1 104 ? 5.902 -1.498 14.456 1.00 94.44 104 GLY A C 1
ATOM 808 O O . GLY A 1 104 ? 5.307 -2.558 14.283 1.00 94.44 104 GLY A O 1
ATOM 809 N N . LEU A 1 105 ? 5.966 -0.558 13.509 1.00 94.88 105 LEU A N 1
ATOM 810 C CA . LEU A 1 105 ? 5.341 -0.673 12.193 1.00 94.88 105 LEU A CA 1
ATOM 811 C C . LEU A 1 105 ? 5.905 -1.831 11.368 1.00 94.88 105 LEU A C 1
ATOM 813 O O . LEU A 1 105 ? 5.157 -2.421 10.597 1.00 94.88 105 LEU A O 1
ATOM 817 N N . LYS A 1 106 ? 7.196 -2.158 11.522 1.00 95.75 106 LYS A N 1
ATOM 818 C CA . LYS A 1 106 ? 7.852 -3.233 10.759 1.00 95.75 106 LYS A CA 1
ATOM 819 C C . LYS A 1 106 ? 7.647 -3.096 9.240 1.00 95.75 106 LYS A C 1
ATOM 821 O O . LYS A 1 106 ? 7.277 -4.037 8.542 1.00 95.75 106 LYS A O 1
ATOM 826 N N . ALA A 1 107 ? 7.788 -1.869 8.731 1.00 95.25 107 ALA A N 1
ATOM 827 C CA . ALA A 1 107 ? 7.569 -1.561 7.313 1.00 95.25 107 ALA A CA 1
ATOM 828 C C . ALA A 1 107 ? 8.599 -2.243 6.396 1.00 95.25 107 ALA A C 1
ATOM 830 O O . ALA A 1 107 ? 8.309 -2.556 5.241 1.00 95.25 107 ALA A O 1
ATOM 831 N N . GLY A 1 108 ? 9.794 -2.512 6.921 1.00 94.69 108 GLY A N 1
ATOM 832 C CA . GLY A 1 108 ? 10.822 -3.264 6.220 1.00 94.69 108 GLY A CA 1
ATOM 833 C C . GLY A 1 108 ? 10.429 -4.717 5.970 1.00 94.69 108 GLY A C 1
ATOM 834 O O . GLY A 1 108 ? 10.604 -5.228 4.869 1.00 94.69 108 GLY A O 1
ATOM 835 N N . GLU A 1 109 ? 9.825 -5.360 6.965 1.00 95.75 109 GLU A N 1
ATOM 836 C CA . GLU A 1 109 ? 9.286 -6.711 6.864 1.00 95.75 109 GLU A CA 1
ATOM 837 C C . GLU A 1 109 ? 8.131 -6.769 5.861 1.00 95.75 109 GLU A C 1
ATOM 839 O O . GLU A 1 109 ? 8.110 -7.677 5.035 1.00 95.75 109 GLU A O 1
ATOM 844 N N . LEU A 1 110 ? 7.231 -5.772 5.852 1.00 97.81 110 LEU A N 1
ATOM 845 C CA . LEU A 1 110 ? 6.223 -5.646 4.790 1.00 97.81 110 LEU A CA 1
ATOM 846 C C . LEU A 1 110 ? 6.881 -5.581 3.412 1.00 97.81 110 LEU A C 1
ATOM 848 O O . LEU A 1 110 ? 6.540 -6.355 2.527 1.00 97.81 110 LEU A O 1
ATOM 852 N N . THR A 1 111 ? 7.862 -4.693 3.244 1.00 98.00 111 THR A N 1
ATOM 853 C CA . THR A 1 111 ? 8.573 -4.529 1.968 1.00 98.00 111 THR A CA 1
ATOM 854 C C . THR A 1 111 ? 9.255 -5.830 1.535 1.00 98.00 111 THR A C 1
ATOM 856 O O . THR A 1 111 ? 9.215 -6.179 0.360 1.00 98.00 111 THR A O 1
ATOM 859 N N . SER A 1 112 ? 9.829 -6.578 2.483 1.00 97.38 112 SER A N 1
ATOM 860 C CA . SER A 1 112 ? 10.425 -7.897 2.240 1.00 97.38 112 SER A CA 1
ATOM 861 C C . SER A 1 112 ? 9.433 -8.894 1.655 1.00 97.38 112 SER A C 1
ATOM 863 O O . SER A 1 112 ? 9.795 -9.661 0.767 1.00 97.38 112 SER A O 1
ATOM 865 N N . MET A 1 113 ? 8.202 -8.886 2.172 1.00 98.31 113 MET A N 1
ATOM 866 C CA . MET A 1 113 ? 7.142 -9.792 1.739 1.00 98.31 113 MET A CA 1
ATOM 867 C C . MET A 1 113 ? 6.515 -9.366 0.412 1.00 98.31 113 MET A C 1
ATOM 869 O O . MET A 1 113 ? 6.116 -10.214 -0.371 1.00 98.31 113 MET A O 1
ATOM 873 N N . CYS A 1 114 ? 6.459 -8.061 0.147 1.00 98.31 114 CYS A N 1
ATOM 874 C CA . CYS A 1 114 ? 5.858 -7.507 -1.063 1.00 98.31 114 CYS A CA 1
ATOM 875 C C . CYS A 1 114 ? 6.797 -7.478 -2.282 1.00 98.31 114 CYS A C 1
ATOM 877 O O . CYS A 1 114 ? 6.330 -7.389 -3.413 1.00 98.31 114 CYS A O 1
ATOM 879 N N . TYR A 1 115 ? 8.116 -7.507 -2.061 1.00 98.19 115 TYR A N 1
ATOM 880 C CA . TYR A 1 115 ? 9.134 -7.522 -3.120 1.00 98.19 115 TYR A CA 1
ATOM 881 C C . TYR A 1 115 ? 10.194 -8.610 -2.853 1.00 98.19 115 TYR A C 1
ATOM 883 O O . TYR A 1 115 ? 11.393 -8.316 -2.720 1.00 98.19 115 TYR A O 1
ATOM 891 N N . PRO A 1 116 ? 9.778 -9.885 -2.741 1.00 98.06 116 PRO A N 1
ATOM 892 C CA . PRO A 1 116 ? 10.619 -10.957 -2.211 1.00 98.06 116 PRO A CA 1
ATOM 893 C C . PRO A 1 116 ? 11.826 -11.291 -3.095 1.00 98.06 116 PRO A C 1
ATOM 895 O O . PRO A 1 116 ? 12.847 -11.754 -2.589 1.00 98.06 116 PRO A O 1
ATOM 898 N N . TYR A 1 117 ? 11.741 -11.008 -4.395 1.00 97.25 117 TYR A N 1
ATOM 899 C CA . TYR A 1 117 ? 12.785 -11.322 -5.376 1.00 97.25 117 TYR A CA 1
ATOM 900 C C . TYR A 1 117 ? 13.587 -10.103 -5.845 1.00 97.25 117 TYR A C 1
ATOM 902 O O . TYR A 1 117 ? 14.483 -10.239 -6.675 1.00 97.25 117 TYR A O 1
ATOM 910 N N . ALA A 1 118 ? 13.298 -8.913 -5.311 1.00 97.31 118 ALA A N 1
ATOM 911 C CA . ALA A 1 118 ? 14.007 -7.700 -5.692 1.00 97.31 118 ALA A CA 1
ATOM 912 C C . ALA A 1 118 ? 15.499 -7.782 -5.337 1.00 97.31 118 ALA A C 1
ATOM 914 O O . ALA A 1 118 ? 15.880 -8.147 -4.219 1.00 97.31 118 ALA A O 1
ATOM 915 N N . GLU A 1 119 ? 16.351 -7.372 -6.274 1.00 95.81 119 GLU A N 1
ATOM 916 C CA . GLU A 1 119 ? 17.771 -7.179 -5.994 1.00 95.81 119 GLU A CA 1
ATOM 917 C C . GLU A 1 119 ? 17.997 -6.026 -5.013 1.00 95.81 119 GLU A C 1
ATOM 919 O O . GLU A 1 119 ? 17.164 -5.129 -4.881 1.00 95.81 119 GLU A O 1
ATOM 924 N N . PHE A 1 120 ? 19.136 -6.053 -4.314 1.00 95.31 120 PHE A N 1
ATOM 925 C CA . PHE A 1 120 ? 19.382 -5.195 -3.151 1.00 95.31 120 PHE A CA 1
ATOM 926 C C . PHE A 1 120 ? 19.137 -3.702 -3.427 1.00 95.31 120 PHE A C 1
ATOM 928 O O . PHE A 1 120 ? 18.388 -3.068 -2.685 1.00 95.31 120 PHE A O 1
ATOM 935 N N . ASP A 1 121 ? 19.702 -3.152 -4.505 1.00 95.38 121 ASP A N 1
ATOM 936 C CA . ASP A 1 121 ? 19.595 -1.718 -4.815 1.00 95.38 121 ASP A CA 1
ATOM 937 C C . ASP A 1 121 ? 18.147 -1.286 -5.100 1.00 95.38 121 ASP A C 1
ATOM 939 O O . ASP A 1 121 ? 17.706 -0.211 -4.679 1.00 95.38 121 ASP A O 1
ATOM 943 N N . ARG A 1 122 ? 17.364 -2.160 -5.740 1.00 97.12 122 ARG A N 1
ATOM 944 C CA . ARG A 1 122 ? 15.946 -1.915 -6.026 1.00 97.12 122 ARG A CA 1
ATOM 945 C C . ARG A 1 122 ? 15.079 -2.107 -4.789 1.00 97.12 122 ARG A C 1
ATOM 947 O O . ARG A 1 122 ? 14.208 -1.279 -4.515 1.00 97.12 122 ARG A O 1
ATOM 954 N N . LEU A 1 123 ? 15.355 -3.140 -3.992 1.00 97.50 123 LEU A N 1
ATOM 955 C CA . LEU A 1 123 ? 14.706 -3.355 -2.699 1.00 97.50 123 LEU A CA 1
ATOM 956 C C . LEU A 1 123 ? 14.933 -2.153 -1.778 1.00 97.50 123 LEU A C 1
ATOM 958 O O . LEU A 1 123 ? 14.005 -1.700 -1.116 1.00 97.50 123 LEU A O 1
ATOM 962 N N . ARG A 1 124 ? 16.145 -1.588 -1.774 1.00 97.25 124 ARG A N 1
ATOM 963 C CA . ARG A 1 124 ? 16.498 -0.401 -0.992 1.00 97.25 124 ARG A CA 1
ATOM 964 C C . ARG A 1 124 ? 15.601 0.790 -1.337 1.00 97.25 124 ARG A C 1
ATOM 966 O O . ARG A 1 124 ? 15.120 1.452 -0.419 1.00 97.25 124 ARG A O 1
ATOM 973 N N . VAL A 1 125 ? 15.344 1.045 -2.622 1.00 98.00 125 VAL A N 1
ATOM 974 C CA . VAL A 1 125 ? 14.409 2.094 -3.074 1.00 98.00 125 VAL A CA 1
ATOM 975 C C . VAL A 1 125 ? 12.967 1.768 -2.680 1.00 98.00 125 VAL A C 1
ATOM 977 O O . VAL A 1 125 ? 12.257 2.661 -2.218 1.00 98.00 125 VAL A O 1
ATOM 980 N N . CYS A 1 126 ? 12.547 0.505 -2.785 1.00 98.25 126 CYS A N 1
ATOM 981 C CA . CYS A 1 126 ? 11.220 0.080 -2.335 1.00 98.25 126 CYS A CA 1
ATOM 982 C C . CYS A 1 126 ? 11.037 0.319 -0.829 1.00 98.25 126 CYS A C 1
ATOM 984 O O . CYS A 1 126 ? 10.030 0.895 -0.428 1.00 98.25 126 CYS A O 1
ATOM 986 N N . CYS A 1 127 ? 12.032 -0.024 -0.000 1.00 97.81 127 CYS A N 1
ATOM 987 C CA . CYS A 1 127 ? 12.018 0.249 1.440 1.00 97.81 127 CYS A CA 1
ATOM 988 C C . CYS A 1 127 ? 11.893 1.751 1.723 1.00 97.81 127 CYS A C 1
ATOM 990 O O . CYS A 1 127 ? 11.092 2.148 2.568 1.00 97.81 127 CYS A O 1
ATOM 992 N N . ASP A 1 128 ? 12.650 2.590 1.007 1.00 97.88 128 ASP A N 1
ATOM 993 C CA . ASP A 1 128 ? 12.581 4.046 1.175 1.00 97.88 128 ASP A CA 1
ATOM 994 C C . ASP A 1 128 ? 11.209 4.596 0.834 1.00 97.88 128 ASP A C 1
ATOM 996 O O . ASP A 1 128 ? 10.655 5.368 1.616 1.00 97.88 128 ASP A O 1
ATOM 1000 N N . PHE A 1 129 ? 10.639 4.174 -0.293 1.00 98.12 129 PHE A N 1
ATOM 1001 C CA . PHE A 1 129 ? 9.306 4.608 -0.671 1.00 98.12 129 PHE A CA 1
ATOM 1002 C C . PHE A 1 129 ? 8.245 4.122 0.319 1.00 98.12 129 PHE A C 1
ATOM 1004 O O . PHE A 1 129 ? 7.413 4.917 0.737 1.00 98.12 129 PHE A O 1
ATOM 1011 N N . MET A 1 130 ? 8.295 2.863 0.756 1.00 97.44 130 MET A N 1
ATOM 1012 C CA . MET A 1 130 ? 7.352 2.310 1.735 1.00 97.44 130 MET A CA 1
ATOM 1013 C C . MET A 1 130 ? 7.395 3.073 3.060 1.00 97.44 130 MET A C 1
ATOM 1015 O O . MET A 1 130 ? 6.370 3.501 3.592 1.00 97.44 130 MET A O 1
ATOM 1019 N N . ASN A 1 131 ? 8.602 3.316 3.564 1.00 95.81 131 ASN A N 1
ATOM 1020 C CA . ASN A 1 131 ? 8.841 4.099 4.769 1.00 95.81 131 ASN A CA 1
ATOM 1021 C C . ASN A 1 131 ? 8.354 5.547 4.615 1.00 95.81 131 ASN A C 1
ATOM 1023 O O . ASN A 1 131 ? 7.747 6.112 5.529 1.00 95.81 131 ASN A O 1
ATOM 1027 N N . TYR A 1 132 ? 8.592 6.136 3.446 1.00 95.62 132 TYR A N 1
ATOM 1028 C CA . TYR A 1 132 ? 8.128 7.468 3.091 1.00 95.62 132 TYR A CA 1
ATOM 1029 C C . TYR A 1 132 ? 6.600 7.554 2.968 1.00 95.62 132 TYR A C 1
ATOM 1031 O O . TYR A 1 132 ? 6.012 8.514 3.457 1.00 95.62 132 TYR A O 1
ATOM 1039 N N . LEU A 1 133 ? 5.945 6.549 2.386 1.00 95.44 133 LEU A N 1
ATOM 1040 C CA . LEU A 1 133 ? 4.495 6.489 2.219 1.00 95.44 133 LEU A CA 1
ATOM 1041 C C . LEU A 1 133 ? 3.786 6.437 3.576 1.00 95.44 133 LEU A C 1
ATOM 1043 O O . LEU A 1 133 ? 2.886 7.236 3.820 1.00 95.44 133 LEU A O 1
ATOM 1047 N N . PHE A 1 134 ? 4.248 5.590 4.502 1.00 92.81 134 PHE A N 1
ATOM 1048 C CA . PHE A 1 134 ? 3.734 5.596 5.878 1.00 92.81 134 PHE A CA 1
ATOM 1049 C C . PHE A 1 134 ? 4.001 6.920 6.598 1.00 92.81 134 PHE A C 1
ATOM 1051 O O . PHE A 1 134 ? 3.180 7.375 7.392 1.00 92.81 134 PHE A O 1
ATOM 1058 N N . HIS A 1 135 ? 5.138 7.563 6.322 1.00 89.81 135 HIS A N 1
ATOM 1059 C CA . HIS A 1 135 ? 5.412 8.885 6.869 1.00 89.81 135 HIS A CA 1
ATOM 1060 C C . HIS A 1 135 ? 4.445 9.949 6.323 1.00 89.81 135 HIS A C 1
ATOM 1062 O O . HIS A 1 135 ? 4.003 10.807 7.086 1.00 89.81 135 HIS A O 1
ATOM 1068 N N . LEU A 1 136 ? 4.102 9.896 5.032 1.00 89.44 136 LEU A N 1
ATOM 1069 C CA . LEU A 1 136 ? 3.108 10.777 4.420 1.00 89.44 136 LEU A CA 1
ATOM 1070 C C . LEU A 1 136 ? 1.705 10.542 4.982 1.00 89.44 136 LEU A C 1
ATOM 1072 O O . LEU A 1 136 ? 1.030 11.524 5.279 1.00 89.44 136 LEU A O 1
ATOM 1076 N N . ASP A 1 137 ? 1.300 9.284 5.165 1.00 84.75 137 ASP A N 1
ATOM 1077 C CA . ASP A 1 137 ? 0.032 8.891 5.798 1.00 84.75 137 ASP A CA 1
ATOM 1078 C C . ASP A 1 137 ? -0.105 9.553 7.180 1.00 84.75 137 ASP A C 1
ATOM 1080 O O . ASP A 1 137 ? -1.012 10.360 7.399 1.00 84.75 137 ASP A O 1
ATOM 1084 N N . ASP A 1 138 ? 0.896 9.359 8.048 1.00 83.25 138 ASP A N 1
ATOM 1085 C CA . ASP A 1 138 ? 0.959 9.960 9.388 1.00 83.25 138 ASP A CA 1
ATOM 1086 C C . ASP A 1 138 ? 0.934 11.499 9.364 1.00 83.25 138 ASP A C 1
ATOM 1088 O O . A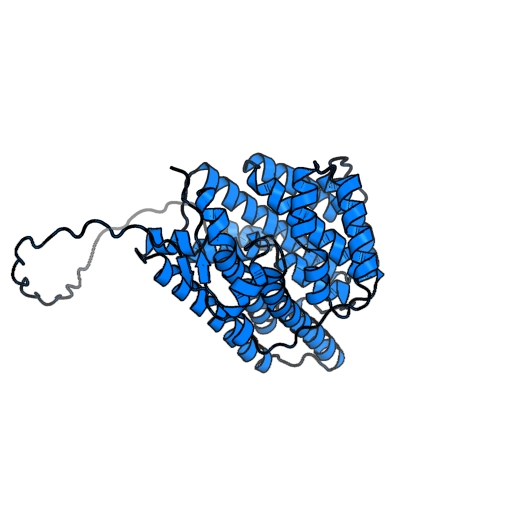SP A 1 138 ? 0.382 12.131 10.265 1.00 83.25 138 ASP A O 1
ATOM 1092 N N . LEU A 1 139 ? 1.576 12.132 8.375 1.00 80.75 139 LEU A N 1
ATOM 1093 C CA . LEU A 1 139 ? 1.524 13.588 8.229 1.00 80.75 139 LEU A CA 1
ATOM 1094 C C . LEU A 1 139 ? 0.136 14.043 7.766 1.00 80.75 139 LEU A C 1
ATOM 1096 O O . LEU A 1 139 ? -0.339 15.086 8.212 1.00 80.75 139 LEU A O 1
ATOM 1100 N N . SER A 1 140 ? -0.493 13.299 6.856 1.00 79.31 140 SER A N 1
ATOM 1101 C CA . SER A 1 140 ? -1.771 13.663 6.241 1.00 79.31 140 SER A CA 1
ATOM 1102 C C . SER A 1 140 ? -2.936 13.636 7.227 1.00 79.31 140 SER A C 1
ATOM 1104 O O . SER A 1 140 ? -3.863 14.434 7.081 1.00 79.31 140 SER A O 1
ATOM 1106 N N . ASP A 1 141 ? -2.857 12.799 8.264 1.00 74.56 141 ASP A N 1
ATOM 1107 C CA . ASP A 1 141 ? -3.807 12.757 9.381 1.00 74.56 141 ASP A CA 1
ATOM 1108 C C . ASP A 1 141 ? -3.955 14.107 10.094 1.00 74.56 141 ASP A C 1
ATOM 1110 O O . ASP A 1 141 ? -5.067 14.498 10.448 1.00 74.56 141 ASP A O 1
ATOM 1114 N N . ASP A 1 142 ? -2.858 14.854 10.232 1.00 71.38 142 ASP A N 1
ATOM 1115 C CA . ASP A 1 142 ? -2.836 16.158 10.905 1.00 71.38 142 ASP A CA 1
ATOM 1116 C C . ASP A 1 142 ? -3.055 17.339 9.926 1.00 71.38 142 ASP A C 1
ATOM 1118 O O . ASP A 1 142 ? -3.103 18.503 10.339 1.00 71.38 142 ASP A O 1
ATOM 1122 N N . MET A 1 143 ? -3.152 17.083 8.612 1.00 76.81 143 MET A N 1
ATOM 1123 C CA . MET A 1 143 ? -3.183 18.130 7.585 1.00 76.81 143 MET A CA 1
ATOM 1124 C C . MET A 1 143 ? -4.595 18.591 7.213 1.00 76.81 143 MET A C 1
ATOM 1126 O O . MET A 1 143 ? -5.527 17.816 7.014 1.00 76.81 143 MET A O 1
ATOM 1130 N N . THR A 1 144 ? -4.725 19.901 6.987 1.00 73.88 144 THR A N 1
ATOM 1131 C CA . THR A 1 144 ? -5.883 20.457 6.273 1.00 73.88 144 THR A CA 1
ATOM 1132 C C . THR A 1 144 ? -5.782 20.160 4.775 1.00 73.88 144 THR A C 1
ATOM 1134 O O . THR A 1 144 ? -4.686 20.005 4.242 1.00 73.88 144 THR A O 1
ATOM 1137 N N . HIS A 1 145 ? -6.906 20.214 4.058 1.00 69.81 145 HIS A N 1
ATOM 1138 C CA . HIS A 1 145 ? -6.938 20.128 2.588 1.00 69.81 145 HIS A CA 1
ATOM 1139 C C . HIS A 1 145 ? -6.016 21.133 1.850 1.00 69.81 145 HIS A C 1
ATOM 1141 O O . HIS A 1 145 ? -5.620 20.887 0.714 1.00 69.81 145 HIS A O 1
ATOM 1147 N N . LEU A 1 146 ? -5.679 22.286 2.451 1.00 70.19 146 LEU A N 1
ATOM 1148 C CA . LEU A 1 146 ? -4.696 23.222 1.879 1.00 70.19 146 LEU A CA 1
ATOM 1149 C C . LEU A 1 146 ? -3.261 22.732 2.110 1.00 70.19 146 LEU A C 1
ATOM 1151 O O . LEU A 1 146 ? -2.416 22.862 1.226 1.00 70.19 146 LEU A O 1
ATOM 1155 N N . GLY A 1 147 ? -3.006 22.133 3.276 1.00 78.06 147 GLY A N 1
ATOM 1156 C CA . GLY A 1 147 ? -1.741 21.471 3.587 1.00 78.06 147 GLY A CA 1
ATOM 1157 C C . GLY A 1 147 ? -1.469 20.293 2.654 1.00 78.06 147 GLY A C 1
ATOM 1158 O O . GLY A 1 147 ? -0.382 20.219 2.087 1.00 78.06 147 GLY A O 1
ATOM 1159 N N . THR A 1 148 ? -2.471 19.439 2.405 1.00 79.88 148 THR A N 1
ATOM 1160 C CA . THR A 1 148 ? -2.325 18.298 1.484 1.00 79.88 148 THR A CA 1
ATOM 1161 C C . THR A 1 148 ? -1.999 18.750 0.065 1.00 79.88 148 THR A C 1
ATOM 1163 O O . THR A 1 148 ? -1.107 18.180 -0.552 1.00 79.88 148 THR A O 1
ATOM 1166 N N . ARG A 1 149 ? -2.643 19.815 -0.436 1.00 86.19 149 ARG A N 1
ATOM 1167 C CA . ARG A 1 149 ? -2.342 20.384 -1.762 1.00 86.19 149 ARG A CA 1
ATOM 1168 C C . ARG A 1 149 ? -0.929 20.943 -1.858 1.00 86.19 149 ARG A C 1
ATOM 1170 O O . ARG A 1 149 ? -0.240 20.654 -2.823 1.00 86.19 149 ARG A O 1
ATOM 1177 N N . SER A 1 150 ? -0.475 21.698 -0.857 1.00 88.69 150 SER A N 1
ATOM 1178 C CA . SER A 1 150 ? 0.889 22.239 -0.873 1.00 88.69 150 SER A CA 1
ATOM 1179 C C . SER A 1 150 ? 1.947 21.133 -0.848 1.00 88.69 150 SER A C 1
ATOM 1181 O O . SER A 1 150 ? 2.970 21.260 -1.515 1.00 88.69 150 SER A O 1
ATOM 1183 N N . VAL A 1 151 ? 1.716 20.067 -0.075 1.00 91.25 151 VAL A N 1
ATOM 1184 C CA . VAL A 1 151 ? 2.604 18.897 -0.032 1.00 91.25 151 VAL A CA 1
ATOM 1185 C C . VAL A 1 151 ? 2.576 18.150 -1.366 1.00 91.25 151 VAL A C 1
ATOM 1187 O O . VAL A 1 151 ? 3.637 17.809 -1.886 1.00 91.25 151 VAL A O 1
ATOM 1190 N N . ALA A 1 152 ? 1.388 17.962 -1.947 1.00 93.06 152 ALA A N 1
ATOM 1191 C CA . ALA A 1 152 ? 1.213 17.356 -3.260 1.00 93.06 152 ALA A CA 1
ATOM 1192 C C . ALA A 1 152 ? 1.967 18.128 -4.346 1.00 93.06 152 ALA A C 1
ATOM 1194 O O . ALA A 1 152 ? 2.768 17.535 -5.059 1.00 93.06 152 ALA A O 1
ATOM 1195 N N . ASP A 1 153 ? 1.777 19.446 -4.434 1.00 94.25 153 ASP A N 1
ATOM 1196 C CA . ASP A 1 153 ? 2.443 20.285 -5.430 1.00 94.25 153 ASP A CA 1
ATOM 1197 C C . ASP A 1 153 ? 3.969 20.159 -5.325 1.00 94.25 153 ASP A C 1
ATOM 1199 O O . ASP A 1 153 ? 4.658 20.015 -6.334 1.00 94.25 153 ASP A O 1
ATOM 1203 N N . ASP A 1 154 ? 4.520 20.170 -4.110 1.00 94.94 154 ASP A N 1
ATOM 1204 C CA . ASP A 1 154 ? 5.966 20.088 -3.898 1.00 94.94 154 ASP A CA 1
ATOM 1205 C C . ASP A 1 154 ? 6.546 18.717 -4.296 1.00 94.94 154 ASP A C 1
ATOM 1207 O O . ASP A 1 154 ? 7.574 18.628 -4.978 1.00 94.94 154 ASP A O 1
ATOM 1211 N N . ILE A 1 155 ? 5.860 17.633 -3.928 1.00 96.31 155 ILE A N 1
ATOM 1212 C CA . ILE A 1 155 ? 6.261 16.262 -4.267 1.00 96.31 155 ILE A CA 1
ATOM 1213 C C . ILE A 1 155 ? 6.102 16.020 -5.767 1.00 96.31 155 ILE A C 1
ATOM 1215 O O . ILE A 1 155 ? 7.048 15.582 -6.419 1.00 96.31 155 ILE A O 1
ATOM 1219 N N . MET A 1 156 ? 4.956 16.371 -6.348 1.00 97.38 156 MET A N 1
ATOM 1220 C CA . MET A 1 156 ? 4.694 16.167 -7.771 1.00 97.38 156 MET A CA 1
ATOM 1221 C C . MET A 1 156 ? 5.639 16.992 -8.648 1.00 97.38 156 MET A C 1
ATOM 1223 O O . MET A 1 156 ? 6.169 16.466 -9.625 1.00 97.38 156 MET A O 1
ATOM 1227 N N . ASN A 1 157 ? 5.950 18.241 -8.282 1.00 96.88 157 ASN A N 1
ATOM 1228 C CA . ASN A 1 157 ? 6.975 19.018 -8.988 1.00 96.88 157 ASN A CA 1
ATOM 1229 C C . ASN A 1 157 ? 8.373 18.394 -8.842 1.00 96.88 157 ASN A C 1
ATOM 1231 O O . ASN A 1 157 ? 9.151 18.416 -9.796 1.00 96.88 157 ASN A O 1
ATOM 1235 N N . THR A 1 158 ? 8.688 17.782 -7.695 1.00 96.81 158 THR A N 1
ATOM 1236 C CA . THR A 1 158 ? 9.936 17.018 -7.515 1.00 96.81 158 THR A CA 1
ATOM 1237 C C . THR A 1 158 ? 9.998 15.802 -8.443 1.00 96.81 158 THR A C 1
ATOM 1239 O O . THR A 1 158 ? 11.059 15.520 -8.999 1.00 96.81 158 THR A O 1
ATOM 1242 N N . LEU A 1 159 ? 8.878 15.105 -8.646 1.00 96.88 159 LEU A N 1
ATOM 1243 C CA . LEU A 1 159 ? 8.806 13.938 -9.526 1.00 96.88 159 LEU A CA 1
ATOM 1244 C C . LEU A 1 159 ? 8.878 14.322 -11.014 1.00 96.88 159 LEU A C 1
ATOM 1246 O O . LEU A 1 159 ? 9.677 13.745 -11.751 1.00 96.88 159 LEU A O 1
ATOM 1250 N N . TYR A 1 160 ? 8.099 15.322 -11.447 1.00 95.44 160 TYR A N 1
ATOM 1251 C CA . TYR A 1 160 ? 8.038 15.760 -12.850 1.00 95.44 160 TYR A CA 1
ATOM 1252 C C . TYR A 1 160 ? 9.269 16.549 -13.303 1.00 95.44 160 TYR A C 1
ATOM 1254 O O . TYR A 1 160 ? 9.661 16.480 -14.469 1.00 95.44 160 TYR A O 1
ATOM 1262 N N . CYS A 1 161 ? 9.878 17.312 -12.394 1.00 93.50 161 CYS A N 1
ATOM 1263 C CA . CYS A 1 161 ? 10.979 18.224 -12.687 1.00 93.50 161 CYS A CA 1
ATOM 1264 C C . CYS A 1 161 ? 12.183 17.962 -11.759 1.00 93.50 161 CYS A C 1
ATOM 1266 O O . CYS A 1 161 ? 12.656 18.896 -11.103 1.00 93.50 161 CYS A O 1
ATOM 1268 N N . PRO A 1 162 ? 12.744 16.735 -11.708 1.00 89.88 162 PRO A N 1
ATOM 1269 C CA . PRO A 1 162 ? 13.711 16.331 -10.677 1.00 89.88 162 PRO A CA 1
ATOM 1270 C C . PRO A 1 162 ? 15.002 17.163 -10.657 1.00 89.88 162 PRO A C 1
ATOM 1272 O O . PRO A 1 162 ? 15.646 17.275 -9.608 1.00 89.88 162 PRO A O 1
ATOM 1275 N N . ASN A 1 163 ? 15.347 17.777 -11.795 1.00 89.06 163 ASN A N 1
ATOM 1276 C CA . ASN A 1 163 ? 16.527 18.626 -11.976 1.00 89.06 163 ASN A CA 1
ATOM 1277 C C . ASN A 1 163 ? 16.229 20.137 -11.962 1.00 89.06 163 ASN A C 1
ATOM 1279 O O . ASN A 1 163 ? 17.172 20.918 -11.952 1.00 89.06 163 ASN A O 1
ATOM 1283 N N . ALA A 1 164 ? 14.958 20.551 -12.014 1.00 90.75 164 ALA A N 1
ATOM 1284 C CA . ALA A 1 164 ? 14.573 21.961 -12.156 1.00 90.75 164 ALA A CA 1
ATOM 1285 C C . ALA A 1 164 ? 13.749 22.493 -10.976 1.00 90.75 164 ALA A C 1
ATOM 1287 O O . ALA A 1 164 ? 13.763 23.691 -10.714 1.00 90.75 164 ALA A O 1
ATOM 1288 N N . HIS A 1 165 ? 13.028 21.625 -10.262 1.00 92.69 165 HIS A N 1
ATOM 1289 C CA . HIS A 1 165 ? 12.274 22.020 -9.079 1.00 92.69 165 HIS A CA 1
ATOM 1290 C C . HIS A 1 165 ? 13.185 22.080 -7.856 1.00 92.69 165 HIS A C 1
ATOM 1292 O O . HIS A 1 165 ? 13.651 21.042 -7.373 1.00 92.69 165 HIS A O 1
ATOM 1298 N N . GLU A 1 166 ? 13.420 23.282 -7.343 1.00 90.25 166 GLU A N 1
ATOM 1299 C CA . GLU A 1 166 ? 14.191 23.523 -6.126 1.00 90.25 166 GLU A CA 1
ATOM 1300 C C . GLU A 1 166 ? 13.251 23.653 -4.927 1.00 90.25 166 GLU A C 1
ATOM 1302 O O . GLU A 1 166 ? 12.454 24.582 -4.819 1.00 90.25 166 GLU A O 1
ATOM 1307 N N . SER A 1 167 ? 13.351 22.698 -4.009 1.00 91.44 167 SER A N 1
ATOM 1308 C CA . SER A 1 167 ? 12.624 22.702 -2.746 1.00 91.44 167 SER A CA 1
ATOM 1309 C C . SER A 1 167 ? 13.468 21.999 -1.697 1.00 91.44 167 SER A C 1
ATOM 1311 O O . SER A 1 167 ? 14.079 20.966 -1.981 1.00 91.44 167 SER A O 1
ATOM 1313 N N . ASN A 1 168 ? 13.482 22.581 -0.499 1.00 88.31 168 ASN A N 1
ATOM 1314 C CA . ASN A 1 168 ? 14.222 22.098 0.666 1.00 88.31 168 ASN A CA 1
ATOM 1315 C C . ASN A 1 168 ? 13.276 21.603 1.769 1.00 88.31 168 ASN A C 1
ATOM 1317 O O . ASN A 1 168 ? 13.669 21.498 2.933 1.00 88.31 168 ASN A O 1
ATOM 1321 N N . THR A 1 169 ? 12.005 21.346 1.444 1.00 91.62 169 THR A N 1
ATOM 1322 C CA . THR A 1 169 ? 11.110 20.704 2.406 1.00 91.62 169 THR A CA 1
ATOM 1323 C C . THR A 1 169 ? 11.582 19.275 2.666 1.00 91.62 169 THR A C 1
ATOM 1325 O O . THR A 1 169 ? 12.235 18.637 1.834 1.00 91.62 169 THR A O 1
ATOM 1328 N N . ARG A 1 170 ? 11.250 18.740 3.844 1.00 91.00 170 ARG A N 1
ATOM 1329 C CA . ARG A 1 170 ? 11.621 17.360 4.194 1.00 91.00 170 ARG A CA 1
ATOM 1330 C C . ARG A 1 170 ? 11.001 16.358 3.218 1.00 91.00 170 ARG A C 1
ATOM 1332 O O . ARG A 1 170 ? 11.666 15.418 2.796 1.00 91.00 170 ARG A O 1
ATOM 1339 N N . VAL A 1 171 ? 9.749 16.598 2.819 1.00 91.62 171 VAL A N 1
ATOM 1340 C CA . VAL A 1 171 ? 9.012 15.722 1.903 1.00 91.62 171 VAL A CA 1
ATOM 1341 C C . VAL A 1 171 ? 9.596 15.729 0.489 1.00 91.62 171 VAL A C 1
ATOM 1343 O O . VAL A 1 171 ? 9.726 14.654 -0.092 1.00 91.62 171 VAL A O 1
ATOM 1346 N N . SER A 1 172 ? 10.017 16.883 -0.042 1.00 93.06 172 SER A N 1
ATOM 1347 C CA . SER A 1 172 ? 10.667 16.958 -1.358 1.00 93.06 172 SER A CA 1
ATOM 1348 C C . SER A 1 172 ? 12.097 16.421 -1.326 1.00 93.06 172 SER A C 1
ATOM 1350 O O . SER A 1 172 ? 12.524 15.770 -2.275 1.00 93.06 172 SER A O 1
ATOM 1352 N N . THR A 1 173 ? 12.822 16.614 -0.220 1.00 93.69 173 THR A N 1
ATOM 1353 C CA . THR A 1 173 ? 14.174 16.064 -0.026 1.00 93.69 173 THR A CA 1
ATOM 1354 C C . THR A 1 173 ? 14.160 14.536 -0.072 1.00 93.69 173 THR A C 1
ATOM 1356 O O . THR A 1 173 ? 14.888 13.946 -0.868 1.00 93.69 173 THR A O 1
ATOM 1359 N N . LEU A 1 174 ? 13.285 13.902 0.719 1.00 95.12 174 LEU A N 1
ATOM 1360 C CA . LEU A 1 174 ? 13.099 12.446 0.718 1.00 95.12 174 LEU A CA 1
ATOM 1361 C C . LEU A 1 174 ? 12.635 11.949 -0.660 1.00 95.12 174 LEU A C 1
ATOM 1363 O O . LEU A 1 174 ? 13.216 11.008 -1.195 1.00 95.12 174 LEU A O 1
ATOM 1367 N N . THR A 1 175 ? 11.650 12.629 -1.267 1.00 97.00 175 THR A N 1
ATOM 1368 C CA . THR A 1 175 ? 11.154 12.303 -2.618 1.00 97.00 175 THR A CA 1
ATOM 1369 C C . THR A 1 175 ? 12.277 12.279 -3.637 1.00 97.00 175 THR A C 1
ATOM 1371 O O . THR A 1 175 ? 12.452 11.307 -4.364 1.00 97.00 175 THR A O 1
ATOM 1374 N N . ARG A 1 176 ? 13.074 13.346 -3.679 1.00 95.94 176 ARG A N 1
ATOM 1375 C CA . ARG A 1 176 ? 14.154 13.498 -4.650 1.00 95.94 176 ARG A CA 1
ATOM 1376 C C . ARG A 1 176 ? 15.203 12.404 -4.511 1.00 95.94 176 ARG A C 1
ATOM 1378 O O . ARG A 1 176 ? 15.762 11.987 -5.521 1.00 95.94 176 ARG A O 1
ATOM 1385 N N . ASP A 1 177 ? 15.491 11.974 -3.289 1.00 95.69 177 ASP A N 1
ATOM 1386 C CA . ASP A 1 177 ? 16.541 10.999 -3.027 1.00 95.69 177 ASP A CA 1
ATOM 1387 C C . ASP A 1 177 ? 16.197 9.595 -3.548 1.00 95.69 177 ASP A C 1
ATOM 1389 O O . ASP A 1 177 ? 16.968 9.033 -4.334 1.00 95.69 177 ASP A O 1
ATOM 1393 N N . TYR A 1 178 ? 15.025 9.046 -3.199 1.00 96.69 178 TYR A N 1
ATOM 1394 C CA . TYR A 1 178 ? 14.619 7.746 -3.751 1.00 96.69 178 TYR A CA 1
ATOM 1395 C C . TYR A 1 178 ? 14.302 7.858 -5.248 1.00 96.69 178 TYR A C 1
ATOM 1397 O O . TYR A 1 178 ? 14.663 6.971 -6.022 1.00 96.69 178 TYR A O 1
ATOM 1405 N N . TRP A 1 179 ? 13.701 8.970 -5.694 1.00 97.75 179 TRP A N 1
ATOM 1406 C CA . TRP A 1 179 ? 13.312 9.148 -7.094 1.00 97.75 179 TRP A CA 1
ATOM 1407 C C . TRP A 1 179 ? 14.522 9.195 -8.025 1.00 97.75 179 TRP A C 1
ATOM 1409 O O . TRP A 1 179 ? 14.517 8.554 -9.071 1.00 97.75 179 TRP A O 1
ATOM 1419 N N . LYS A 1 180 ? 15.614 9.862 -7.623 1.00 96.38 180 LYS A N 1
ATOM 1420 C CA . LYS A 1 180 ? 16.878 9.880 -8.381 1.00 96.38 180 LYS A CA 1
ATOM 1421 C C . LYS A 1 180 ? 17.491 8.496 -8.582 1.00 96.38 180 LYS A C 1
ATOM 1423 O O . LYS A 1 180 ? 18.241 8.318 -9.541 1.00 96.38 180 LYS A O 1
ATOM 1428 N N . ARG A 1 181 ? 17.246 7.555 -7.668 1.00 96.50 181 ARG A N 1
ATOM 1429 C CA . ARG A 1 181 ? 17.680 6.159 -7.803 1.00 96.50 181 ARG A CA 1
ATOM 1430 C C . ARG A 1 181 ? 16.711 5.381 -8.689 1.00 96.50 181 ARG A C 1
ATOM 1432 O O . ARG A 1 181 ? 17.160 4.724 -9.621 1.00 96.50 181 ARG A O 1
ATOM 1439 N N . LEU A 1 182 ? 15.406 5.560 -8.483 1.00 97.56 182 LEU A N 1
ATOM 1440 C CA . LEU A 1 182 ? 14.363 4.911 -9.277 1.00 97.56 182 LEU A CA 1
ATOM 1441 C C . LEU A 1 182 ? 14.489 5.232 -10.775 1.00 97.56 182 LEU A C 1
ATOM 1443 O O . LEU A 1 182 ? 14.580 4.316 -11.586 1.00 97.56 182 LEU A O 1
ATOM 1447 N N . ILE A 1 183 ? 14.581 6.511 -11.162 1.00 96.69 183 ILE A N 1
ATOM 1448 C CA . ILE A 1 183 ? 14.588 6.919 -12.584 1.00 96.69 183 ILE A CA 1
ATOM 1449 C C . ILE A 1 183 ? 15.824 6.469 -13.377 1.00 96.69 183 ILE A C 1
ATOM 1451 O O . ILE A 1 183 ? 15.835 6.581 -14.601 1.00 96.69 183 ILE A O 1
ATOM 1455 N N . LYS A 1 184 ? 16.884 6.009 -12.701 1.00 96.06 184 LYS A N 1
ATOM 1456 C CA . LYS A 1 184 ? 18.085 5.483 -13.368 1.00 96.06 184 LYS A CA 1
ATOM 1457 C C . LYS A 1 184 ? 17.887 4.066 -13.893 1.00 96.06 184 LYS A C 1
ATOM 1459 O O . LYS A 1 184 ? 18.538 3.707 -14.867 1.00 96.06 184 LYS A O 1
ATOM 1464 N N . GLU A 1 185 ? 17.030 3.283 -13.242 1.00 95.44 185 GLU A N 1
ATOM 1465 C CA . GLU A 1 185 ? 16.857 1.854 -13.531 1.00 95.44 185 GLU A CA 1
ATOM 1466 C C . GLU A 1 185 ? 15.424 1.467 -13.906 1.00 95.44 185 GLU A C 1
ATOM 1468 O O . GLU A 1 185 ? 15.226 0.430 -14.530 1.00 95.44 185 GLU A O 1
ATOM 1473 N N . GLY A 1 186 ? 14.422 2.268 -13.534 1.00 96.81 186 GLY A N 1
ATOM 1474 C CA . GLY A 1 186 ? 13.029 2.005 -13.886 1.00 96.81 186 GLY A CA 1
ATOM 1475 C C . GLY A 1 186 ? 12.761 2.250 -15.366 1.00 96.81 186 GLY A C 1
ATOM 1476 O O . GLY A 1 186 ? 13.252 3.230 -15.931 1.00 96.81 186 GLY A O 1
ATOM 1477 N N . SER A 1 187 ? 11.935 1.405 -15.980 1.00 97.94 187 SER A N 1
ATOM 1478 C CA . SER A 1 187 ? 11.458 1.618 -17.346 1.00 97.94 187 SER A CA 1
ATOM 1479 C C . SER A 1 187 ? 10.676 2.938 -17.468 1.00 97.94 187 SER A C 1
ATOM 1481 O O . SER A 1 187 ? 10.083 3.406 -16.487 1.00 97.94 187 SER A O 1
ATOM 1483 N N . PRO A 1 188 ? 10.632 3.570 -18.657 1.00 97.75 188 PRO A N 1
ATOM 1484 C CA . PRO A 1 188 ? 9.833 4.779 -18.865 1.00 97.75 188 PRO A CA 1
ATOM 1485 C C . PRO A 1 188 ? 8.355 4.597 -18.483 1.00 97.75 188 PRO A C 1
ATOM 1487 O O . PRO A 1 188 ? 7.756 5.515 -17.918 1.00 97.75 188 PRO A O 1
ATOM 1490 N N . GLY A 1 189 ? 7.792 3.410 -18.742 1.00 97.94 189 GLY A N 1
ATOM 1491 C CA . GLY A 1 189 ? 6.428 3.044 -18.358 1.00 97.94 189 GLY A CA 1
ATOM 1492 C C . GLY A 1 189 ? 6.236 3.025 -16.840 1.00 97.94 189 GLY A C 1
ATOM 1493 O O . GLY A 1 189 ? 5.360 3.726 -16.328 1.00 97.94 189 GLY A O 1
ATOM 1494 N N . ALA A 1 190 ? 7.105 2.322 -16.104 1.00 98.06 190 ALA A N 1
ATOM 1495 C CA . ALA A 1 190 ? 7.052 2.268 -14.642 1.00 98.06 190 ALA A CA 1
ATOM 1496 C C . ALA A 1 190 ? 7.229 3.658 -14.004 1.00 98.06 190 ALA A C 1
ATOM 1498 O O . ALA A 1 190 ? 6.487 4.028 -13.092 1.00 98.06 190 ALA A O 1
ATOM 1499 N N . GLN A 1 191 ? 8.155 4.477 -14.522 1.00 98.19 191 GLN A N 1
ATOM 1500 C CA . GLN A 1 191 ? 8.338 5.860 -14.062 1.00 98.19 191 GLN A CA 1
ATOM 1501 C C . GLN A 1 191 ? 7.059 6.689 -14.250 1.00 98.19 191 GLN A C 1
ATOM 1503 O O . GLN A 1 191 ? 6.625 7.396 -13.337 1.00 98.19 191 GLN A O 1
ATOM 1508 N N . GLN A 1 192 ? 6.429 6.598 -15.424 1.00 97.94 192 GLN A N 1
ATOM 1509 C CA . GLN A 1 192 ? 5.198 7.327 -15.717 1.00 97.94 192 GLN A CA 1
ATOM 1510 C C . GLN A 1 192 ? 4.030 6.847 -14.847 1.00 97.94 192 GLN A C 1
ATOM 1512 O O . GLN A 1 192 ? 3.304 7.682 -14.300 1.00 97.94 192 GLN A O 1
ATOM 1517 N N . ARG A 1 193 ? 3.867 5.530 -14.673 1.00 98.25 193 ARG A N 1
ATOM 1518 C CA . ARG A 1 193 ? 2.835 4.937 -13.810 1.00 98.25 193 ARG A CA 1
ATOM 1519 C C . ARG A 1 193 ? 3.023 5.329 -12.349 1.00 98.25 193 ARG A C 1
ATOM 1521 O O . ARG A 1 193 ? 2.042 5.700 -11.706 1.00 98.25 193 ARG A O 1
ATOM 1528 N N . PHE A 1 194 ? 4.255 5.351 -11.843 1.00 98.56 194 PHE A N 1
ATOM 1529 C CA . PHE A 1 194 ? 4.550 5.822 -10.489 1.00 98.56 194 PHE A CA 1
ATOM 1530 C C . PHE A 1 194 ? 4.122 7.285 -10.299 1.00 98.56 194 PHE A C 1
ATOM 1532 O O . PHE A 1 194 ? 3.390 7.604 -9.366 1.00 98.56 194 PHE A O 1
ATOM 1539 N N . MET A 1 195 ? 4.486 8.180 -11.225 1.00 98.31 195 MET A N 1
ATOM 1540 C CA . MET A 1 195 ? 4.064 9.586 -11.151 1.00 98.31 195 MET A CA 1
ATOM 1541 C C . MET A 1 195 ? 2.540 9.739 -11.220 1.00 98.31 195 MET A C 1
ATOM 1543 O O . MET A 1 195 ? 1.954 10.466 -10.424 1.00 98.31 195 MET A O 1
ATOM 1547 N N . THR A 1 196 ? 1.881 9.050 -12.154 1.00 98.06 196 THR A N 1
ATOM 1548 C CA . THR A 1 196 ? 0.421 9.123 -12.309 1.00 98.06 196 THR A CA 1
ATOM 1549 C C . THR A 1 196 ? -0.310 8.622 -11.064 1.00 98.06 196 THR A C 1
ATOM 1551 O O . THR A 1 196 ? -1.284 9.232 -10.634 1.00 98.06 196 THR A O 1
ATOM 1554 N N . THR A 1 197 ? 0.155 7.533 -10.463 1.00 97.94 197 THR A N 1
ATOM 1555 C CA . THR A 1 197 ? -0.487 6.954 -9.277 1.00 97.94 197 THR A CA 1
ATOM 1556 C C . THR A 1 197 ? -0.223 7.773 -8.011 1.00 97.94 197 THR A C 1
ATOM 1558 O O . THR A 1 197 ? -1.113 7.869 -7.169 1.00 97.94 197 THR A O 1
ATOM 1561 N N . MET A 1 198 ? 0.929 8.447 -7.906 1.00 97.88 198 MET A N 1
ATOM 1562 C CA . MET A 1 198 ? 1.179 9.442 -6.855 1.00 97.88 198 MET A CA 1
ATOM 1563 C C . MET A 1 198 ? 0.252 10.662 -6.976 1.00 97.88 198 MET A C 1
ATOM 1565 O O . MET A 1 198 ? -0.267 11.134 -5.965 1.00 97.88 198 MET A O 1
ATOM 1569 N N . ASP A 1 199 ? -0.013 11.148 -8.193 1.00 96.81 199 ASP A N 1
ATOM 1570 C CA . ASP A 1 199 ? -0.971 12.240 -8.425 1.00 96.81 199 ASP A CA 1
ATOM 1571 C C . ASP A 1 199 ? -2.392 11.849 -7.974 1.00 96.81 199 ASP A C 1
ATOM 1573 O O . ASP A 1 199 ? -3.048 12.593 -7.241 1.00 96.81 199 ASP A O 1
ATOM 1577 N N . LEU A 1 200 ? -2.842 10.638 -8.332 1.00 96.75 200 LEU A N 1
ATOM 1578 C CA . LEU A 1 200 ? -4.133 10.097 -7.887 1.00 96.75 200 LEU A CA 1
ATOM 1579 C C . LEU A 1 200 ? -4.219 9.989 -6.359 1.00 96.75 200 LEU A C 1
ATOM 1581 O O . LEU A 1 200 ? -5.209 10.432 -5.775 1.00 96.75 200 LEU A O 1
ATOM 1585 N N . PHE A 1 201 ? -3.168 9.481 -5.706 1.00 96.56 201 PHE A N 1
ATOM 1586 C CA . PHE A 1 201 ? -3.077 9.435 -4.244 1.00 96.56 201 PHE A CA 1
ATOM 1587 C C . PHE A 1 201 ? -3.272 10.830 -3.629 1.00 96.56 201 PHE A C 1
ATOM 1589 O O . PHE A 1 201 ? -4.126 11.013 -2.760 1.00 96.56 201 PHE A O 1
ATOM 1596 N N . PHE A 1 202 ? -2.561 11.853 -4.118 1.00 95.31 202 PHE A N 1
ATOM 1597 C CA . PHE A 1 202 ? -2.677 13.212 -3.579 1.00 95.31 202 PHE A CA 1
ATOM 1598 C C . PHE A 1 202 ? -4.052 13.859 -3.802 1.00 95.31 202 PHE A C 1
ATOM 1600 O O . PHE A 1 202 ? -4.553 14.596 -2.938 1.00 95.31 202 PHE A O 1
ATOM 1607 N N . GLN A 1 203 ? -4.683 13.586 -4.945 1.00 94.62 203 GLN A N 1
ATOM 1608 C CA . GLN A 1 203 ? -6.056 14.015 -5.209 1.00 94.62 203 GLN A CA 1
ATOM 1609 C C . GLN A 1 203 ? -7.026 13.365 -4.217 1.00 94.62 203 GLN A C 1
ATOM 1611 O O . GLN A 1 203 ? -7.856 14.061 -3.625 1.00 94.62 203 GLN A O 1
ATOM 1616 N N . ALA A 1 204 ? -6.871 12.065 -3.968 1.00 94.62 204 ALA A N 1
ATOM 1617 C CA . ALA A 1 204 ? -7.725 11.303 -3.070 1.00 94.62 204 ALA A CA 1
ATOM 1618 C C . ALA A 1 204 ? -7.570 11.725 -1.598 1.00 94.62 204 ALA A C 1
ATOM 1620 O O . ALA A 1 204 ? -8.576 11.997 -0.939 1.00 94.62 204 ALA A O 1
ATOM 1621 N N . ILE A 1 205 ? -6.342 11.903 -1.086 1.00 92.38 205 ILE A N 1
ATOM 1622 C CA . ILE A 1 205 ? -6.152 12.386 0.298 1.00 92.38 205 ILE A CA 1
ATOM 1623 C C . ILE A 1 205 ? -6.697 13.810 0.483 1.00 92.38 205 ILE A C 1
ATOM 1625 O O . ILE A 1 205 ? -7.133 14.181 1.571 1.00 92.38 205 ILE A O 1
ATOM 1629 N N . THR A 1 206 ? -6.714 14.625 -0.579 1.00 91.56 206 THR A N 1
ATOM 1630 C CA . THR A 1 206 ? -7.306 15.971 -0.543 1.00 91.56 206 THR A CA 1
ATOM 1631 C C . THR A 1 206 ? -8.832 15.913 -0.439 1.00 91.56 206 THR A C 1
ATOM 1633 O O . THR A 1 206 ? -9.420 16.755 0.245 1.00 91.56 206 THR A O 1
ATOM 1636 N N . ILE A 1 207 ? -9.475 14.930 -1.081 1.00 92.06 207 ILE A N 1
ATOM 1637 C CA . ILE A 1 207 ? -10.911 14.654 -0.915 1.00 92.06 207 ILE A CA 1
ATOM 1638 C C . ILE A 1 207 ? -11.183 14.236 0.534 1.00 92.06 207 ILE A C 1
ATOM 1640 O O . ILE A 1 207 ? -11.961 14.901 1.212 1.00 92.06 207 ILE A O 1
ATOM 1644 N N . GLN A 1 208 ? -10.453 13.243 1.051 1.00 91.12 208 GLN A N 1
ATOM 1645 C CA . GLN A 1 208 ? -10.591 12.773 2.435 1.00 91.12 208 GLN A CA 1
ATOM 1646 C C . GLN A 1 208 ? -10.373 13.893 3.467 1.00 91.12 208 GLN A C 1
ATOM 1648 O O . GLN A 1 208 ? -11.140 14.039 4.417 1.00 91.12 208 GLN A O 1
ATOM 1653 N N . ALA A 1 209 ? -9.364 14.750 3.280 1.00 89.88 209 ALA A N 1
ATOM 1654 C CA . ALA A 1 209 ? -9.121 15.887 4.168 1.00 89.88 209 ALA A CA 1
ATOM 1655 C C . ALA A 1 209 ? -10.268 16.915 4.150 1.00 89.88 209 ALA A C 1
ATOM 1657 O O . ALA A 1 209 ? -10.537 17.565 5.165 1.00 89.88 209 ALA A O 1
ATOM 1658 N N . LYS A 1 210 ? -10.946 17.081 3.009 1.00 90.62 210 LYS A N 1
ATOM 1659 C CA . LYS A 1 210 ? -12.129 17.939 2.895 1.00 90.62 210 LYS A CA 1
ATOM 1660 C C . LYS A 1 210 ? -13.331 17.313 3.605 1.00 90.62 210 LYS A C 1
ATOM 1662 O O . LYS A 1 210 ? -13.984 18.011 4.374 1.00 90.62 210 LYS A O 1
ATOM 1667 N N . ASP A 1 211 ? -13.571 16.023 3.407 1.00 91.56 211 ASP A N 1
ATOM 1668 C CA . ASP A 1 211 ? -14.682 15.308 4.037 1.00 91.56 211 ASP A CA 1
ATOM 1669 C C . ASP A 1 211 ? -14.524 15.267 5.562 1.00 91.56 211 ASP A C 1
ATOM 1671 O O . ASP A 1 211 ? -15.476 15.571 6.282 1.00 91.56 211 ASP A O 1
ATOM 1675 N N . ARG A 1 212 ? -13.302 15.028 6.071 1.00 88.62 212 ARG A N 1
ATOM 1676 C CA . ARG A 1 212 ? -12.987 15.135 7.510 1.00 88.62 212 ARG A CA 1
ATOM 1677 C C . ARG A 1 212 ? -13.288 16.530 8.065 1.00 88.62 212 ARG A C 1
ATOM 1679 O O . ARG A 1 212 ? -13.890 16.646 9.127 1.00 88.62 212 ARG A O 1
ATOM 1686 N N . ARG A 1 213 ? -12.903 17.593 7.348 1.00 89.19 213 ARG A N 1
ATOM 1687 C CA . ARG A 1 213 ? -13.189 18.986 7.745 1.00 89.19 213 ARG A CA 1
ATOM 1688 C C . ARG A 1 213 ? -14.692 19.272 7.783 1.00 89.19 213 ARG A C 1
ATOM 1690 O O . ARG A 1 213 ? -15.149 19.970 8.682 1.00 89.19 213 ARG A O 1
ATOM 1697 N N . ASP A 1 214 ? -15.432 18.769 6.800 1.00 91.62 214 ASP A N 1
ATOM 1698 C CA . ASP A 1 214 ? -16.863 19.037 6.633 1.00 91.62 214 ASP A CA 1
ATOM 1699 C C . ASP A 1 214 ? -17.747 18.076 7.458 1.00 91.62 214 ASP A C 1
ATOM 1701 O O . ASP A 1 214 ? -18.969 18.219 7.462 1.00 91.62 214 ASP A O 1
ATOM 1705 N N . GLY A 1 215 ? -17.149 17.112 8.172 1.00 89.88 215 GLY A N 1
ATOM 1706 C CA . GLY A 1 215 ? -17.867 16.106 8.962 1.00 89.88 215 GLY A CA 1
ATOM 1707 C C . GLY A 1 215 ? -18.679 15.129 8.106 1.00 89.88 215 GLY A C 1
ATOM 1708 O O . GLY A 1 215 ? -19.688 14.593 8.565 1.00 89.88 215 GLY A O 1
ATOM 1709 N N . VAL A 1 216 ? -18.276 14.929 6.849 1.00 92.81 216 VAL A N 1
ATOM 1710 C CA . VAL A 1 216 ? -18.979 14.076 5.889 1.00 92.81 216 VAL A CA 1
ATOM 1711 C C . VAL A 1 216 ? -18.610 12.613 6.131 1.00 92.81 216 VAL A C 1
ATOM 1713 O O . VAL A 1 216 ? -17.438 12.257 6.253 1.00 92.81 216 VAL A O 1
ATOM 1716 N N . ILE A 1 217 ? -19.634 11.758 6.181 1.00 94.00 217 ILE A N 1
ATOM 1717 C CA . ILE A 1 217 ? -19.489 10.302 6.100 1.00 94.00 217 ILE A CA 1
ATOM 1718 C C . ILE A 1 217 ? -19.937 9.905 4.691 1.00 94.00 217 ILE A C 1
ATOM 1720 O O . ILE A 1 217 ? -21.137 10.008 4.411 1.00 94.00 217 ILE A O 1
ATOM 1724 N N . PRO A 1 218 ? -19.019 9.509 3.794 1.00 93.62 218 PRO A N 1
ATOM 1725 C CA . PRO A 1 218 ? -19.373 9.202 2.413 1.00 93.62 218 PRO A CA 1
ATOM 1726 C C . PRO A 1 218 ? -20.289 7.974 2.325 1.00 93.62 218 PRO A C 1
ATOM 1728 O O . PRO A 1 218 ? -20.325 7.144 3.235 1.00 93.62 218 PRO A O 1
ATOM 1731 N N . ASP A 1 219 ? -21.020 7.852 1.217 1.00 95.12 219 ASP A N 1
ATOM 1732 C CA . ASP A 1 219 ? -21.677 6.594 0.849 1.00 95.12 219 ASP A CA 1
ATOM 1733 C C . ASP A 1 219 ? -20.624 5.529 0.492 1.00 95.12 219 ASP A C 1
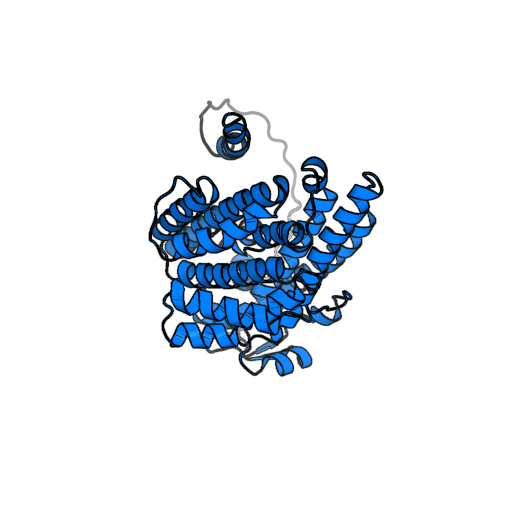ATOM 1735 O O . ASP A 1 219 ? -19.483 5.852 0.147 1.00 95.12 219 ASP A O 1
ATOM 1739 N N . LEU A 1 220 ? -21.011 4.249 0.529 1.00 94.88 220 LEU A N 1
ATOM 1740 C CA . LEU A 1 220 ? -20.076 3.132 0.349 1.00 94.88 220 LEU A CA 1
ATOM 1741 C C . LEU A 1 220 ? -19.368 3.135 -1.016 1.00 94.88 220 LEU A C 1
ATOM 1743 O O . LEU A 1 220 ? -18.150 2.988 -1.059 1.00 94.88 220 LEU A O 1
ATOM 1747 N N . ASP A 1 221 ? -20.094 3.314 -2.121 1.00 95.69 221 ASP A N 1
ATOM 1748 C CA . ASP A 1 221 ? -19.489 3.218 -3.458 1.00 95.69 221 ASP A CA 1
ATOM 1749 C C . ASP A 1 221 ? -18.536 4.395 -3.761 1.00 95.69 221 ASP A C 1
ATOM 1751 O O . ASP A 1 221 ? -17.411 4.146 -4.206 1.00 95.69 221 ASP A O 1
ATOM 1755 N N . PRO A 1 222 ? -18.895 5.669 -3.472 1.00 94.38 222 PRO A N 1
ATOM 1756 C CA . PRO A 1 222 ? -17.946 6.780 -3.554 1.00 94.38 222 PRO A CA 1
ATOM 1757 C C . PRO A 1 222 ? -16.729 6.596 -2.646 1.00 94.38 222 PRO A C 1
ATOM 1759 O O . PRO A 1 222 ? -15.613 6.913 -3.059 1.00 94.38 222 PRO A O 1
ATOM 1762 N N . TYR A 1 223 ? -16.929 6.058 -1.436 1.00 96.75 223 TYR A N 1
ATOM 1763 C CA . TYR A 1 223 ? -15.826 5.742 -0.537 1.00 96.75 223 TYR A CA 1
ATOM 1764 C C . TYR A 1 223 ? -14.874 4.730 -1.166 1.00 96.75 223 TYR A C 1
ATOM 1766 O O . TYR A 1 223 ? -13.687 5.015 -1.237 1.00 96.75 223 TYR A O 1
ATOM 1774 N N . ILE A 1 224 ? -15.370 3.600 -1.683 1.00 96.88 224 ILE A N 1
ATOM 1775 C CA . ILE A 1 224 ? -14.536 2.567 -2.323 1.00 96.88 224 ILE A CA 1
ATOM 1776 C C . ILE A 1 224 ? -13.693 3.166 -3.455 1.00 96.88 224 ILE A C 1
ATOM 1778 O O . ILE A 1 224 ? -12.491 2.908 -3.526 1.00 96.88 224 ILE A O 1
ATOM 1782 N N . ALA A 1 225 ? -14.299 3.997 -4.309 1.00 94.56 225 ALA A N 1
ATOM 1783 C CA . ALA A 1 225 ? -13.600 4.626 -5.426 1.00 94.56 225 ALA A CA 1
ATOM 1784 C C . ALA A 1 225 ? -12.429 5.507 -4.960 1.00 94.56 225 ALA A C 1
ATOM 1786 O O . ALA A 1 225 ? -11.324 5.379 -5.481 1.00 94.56 225 ALA A O 1
ATOM 1787 N N . VAL A 1 226 ? -12.650 6.357 -3.952 1.00 95.81 226 VAL A N 1
ATOM 1788 C CA . VAL A 1 226 ? -11.605 7.225 -3.379 1.00 95.81 226 VAL A CA 1
ATOM 1789 C C . VAL A 1 226 ? -10.578 6.406 -2.593 1.00 95.81 226 VAL A C 1
ATOM 1791 O O . VAL A 1 226 ? -9.377 6.659 -2.669 1.00 95.81 226 VAL A O 1
ATOM 1794 N N . ARG A 1 227 ? -11.032 5.390 -1.859 1.00 96.75 227 ARG A N 1
ATOM 1795 C CA . ARG A 1 227 ? -10.228 4.582 -0.943 1.00 96.75 227 ARG A CA 1
ATOM 1796 C C . ARG A 1 227 ? -9.170 3.741 -1.664 1.00 96.75 227 ARG A C 1
ATOM 1798 O O . ARG A 1 227 ? -8.063 3.600 -1.148 1.00 96.75 227 ARG A O 1
ATOM 1805 N N . ARG A 1 228 ? -9.454 3.284 -2.889 1.00 96.12 228 ARG A N 1
ATOM 1806 C CA . ARG A 1 228 ? -8.465 2.644 -3.785 1.00 96.12 228 ARG A CA 1
ATOM 1807 C C . ARG A 1 228 ? -7.260 3.536 -4.096 1.00 96.12 228 ARG A C 1
ATOM 1809 O O . ARG A 1 228 ? -6.188 3.019 -4.410 1.00 96.12 228 ARG A O 1
ATOM 1816 N N . ASP A 1 229 ? -7.437 4.854 -4.054 1.00 96.62 229 ASP A N 1
ATOM 1817 C CA . ASP A 1 229 ? -6.361 5.820 -4.266 1.00 96.62 229 ASP A CA 1
ATOM 1818 C C . ASP A 1 229 ? -5.744 6.283 -2.939 1.00 96.62 229 ASP A C 1
ATOM 1820 O O . ASP A 1 229 ? -4.521 6.376 -2.858 1.00 96.62 229 ASP A O 1
ATOM 1824 N N . THR A 1 230 ? -6.533 6.502 -1.873 1.00 94.06 230 THR A N 1
ATOM 1825 C CA . THR A 1 230 ? -5.983 6.921 -0.563 1.00 94.06 230 THR A CA 1
ATOM 1826 C C . THR A 1 230 ? -5.149 5.848 0.126 1.00 94.06 230 THR A C 1
ATOM 1828 O O . THR A 1 230 ? -4.335 6.181 0.980 1.00 94.06 230 THR A O 1
ATOM 1831 N N . SER A 1 231 ? -5.309 4.571 -0.234 1.00 92.75 231 SER A N 1
ATOM 1832 C CA . SER A 1 231 ? -4.505 3.479 0.328 1.00 92.75 231 SER A CA 1
ATOM 1833 C C . SER A 1 231 ? -3.021 3.554 -0.030 1.00 92.75 231 SER A C 1
ATOM 1835 O O . SER A 1 231 ? -2.202 2.931 0.641 1.00 92.75 231 SER A O 1
ATOM 1837 N N . GLY A 1 232 ? -2.666 4.274 -1.100 1.00 94.62 232 GLY A N 1
ATOM 1838 C CA . GLY A 1 232 ? -1.290 4.341 -1.592 1.00 94.62 232 GLY A CA 1
ATOM 1839 C C . GLY A 1 232 ? -0.784 3.039 -2.229 1.00 94.62 232 GLY A C 1
ATOM 1840 O O . GLY A 1 232 ? 0.408 2.932 -2.501 1.00 94.62 232 GLY A O 1
ATOM 1841 N N . CYS A 1 233 ? -1.658 2.063 -2.516 1.00 97.62 233 CYS A N 1
ATOM 1842 C CA . CYS A 1 233 ? -1.251 0.793 -3.136 1.00 97.62 233 CYS A CA 1
ATOM 1843 C C . CYS A 1 233 ? -0.817 0.956 -4.602 1.00 97.62 233 CYS A C 1
ATOM 1845 O O . CYS A 1 233 ? 0.114 0.299 -5.053 1.00 97.62 233 CYS A O 1
ATOM 1847 N N . LYS A 1 234 ? -1.459 1.844 -5.372 1.00 97.88 234 LYS A N 1
ATOM 1848 C CA . LYS A 1 234 ? -1.173 1.976 -6.814 1.00 97.88 234 LYS A CA 1
ATOM 1849 C C . LYS A 1 234 ? 0.273 2.416 -7.127 1.00 97.88 234 LYS A C 1
ATOM 1851 O O . LYS A 1 234 ? 0.860 1.833 -8.037 1.00 97.88 234 LYS A O 1
ATOM 1856 N N . PRO A 1 235 ? 0.890 3.365 -6.391 1.00 98.19 235 PRO A N 1
ATOM 1857 C CA . PRO A 1 235 ? 2.329 3.622 -6.510 1.00 98.19 235 PRO A CA 1
ATOM 1858 C C . PRO A 1 235 ? 3.196 2.385 -6.262 1.00 98.19 235 PRO A C 1
ATOM 1860 O O . PRO A 1 235 ? 4.182 2.176 -6.966 1.00 98.19 235 PRO A O 1
ATOM 1863 N N . CYS A 1 236 ? 2.807 1.530 -5.314 1.00 98.50 236 CYS A N 1
ATOM 1864 C CA . CYS A 1 236 ? 3.495 0.269 -5.059 1.00 98.50 236 CYS A CA 1
ATOM 1865 C C . CYS A 1 236 ? 3.377 -0.713 -6.231 1.00 98.50 236 CYS A C 1
ATOM 1867 O O . CYS A 1 236 ? 4.306 -1.474 -6.474 1.00 98.50 236 CYS A O 1
ATOM 1869 N N . TRP A 1 237 ? 2.290 -0.675 -7.008 1.00 98.06 237 TRP A N 1
ATOM 1870 C CA . TRP A 1 237 ? 2.163 -1.520 -8.202 1.00 98.06 237 TRP A CA 1
ATOM 1871 C C . TRP A 1 237 ? 3.194 -1.125 -9.255 1.00 98.06 237 TRP A C 1
ATOM 1873 O O . TRP A 1 237 ? 3.855 -1.988 -9.818 1.00 98.06 237 TRP A O 1
ATOM 1883 N N . ALA A 1 238 ? 3.418 0.176 -9.451 1.00 98.00 238 ALA A N 1
ATOM 1884 C CA . ALA A 1 238 ? 4.483 0.651 -10.334 1.00 98.00 238 ALA A CA 1
ATOM 1885 C C . ALA A 1 238 ? 5.881 0.228 -9.835 1.00 98.00 238 ALA A C 1
ATOM 1887 O O . ALA A 1 238 ? 6.797 0.002 -10.626 1.00 98.00 238 ALA A O 1
ATOM 1888 N N . LEU A 1 239 ? 6.052 0.079 -8.516 1.00 98.50 239 LEU A N 1
ATOM 1889 C CA . LEU A 1 239 ? 7.290 -0.438 -7.940 1.00 98.50 239 LEU A CA 1
ATOM 1890 C C . LEU A 1 239 ? 7.492 -1.939 -8.157 1.00 98.50 239 LEU A C 1
ATOM 1892 O O . LEU A 1 239 ? 8.641 -2.362 -8.117 1.00 98.50 239 LEU A O 1
ATOM 1896 N N . ILE A 1 240 ? 6.454 -2.734 -8.436 1.00 98.81 240 ILE A N 1
ATOM 1897 C CA . ILE A 1 240 ? 6.628 -4.149 -8.816 1.00 98.81 240 ILE A CA 1
ATOM 1898 C C . ILE A 1 240 ? 7.435 -4.237 -10.115 1.00 98.81 240 ILE A C 1
ATOM 1900 O O . ILE A 1 240 ? 8.383 -5.021 -10.205 1.00 98.81 240 ILE A O 1
ATOM 1904 N N . GLU A 1 241 ? 7.109 -3.390 -11.095 1.00 98.50 241 GLU A N 1
ATOM 1905 C CA . GLU A 1 241 ? 7.856 -3.299 -12.351 1.00 98.50 241 GLU A CA 1
ATOM 1906 C C . GLU A 1 241 ? 9.299 -2.874 -12.103 1.00 98.50 241 GLU A C 1
ATOM 1908 O O . GLU A 1 241 ? 10.229 -3.528 -12.565 1.00 98.50 241 GLU A O 1
ATOM 1913 N N . TYR A 1 242 ? 9.501 -1.818 -11.313 1.00 98.62 242 TYR A N 1
ATOM 1914 C CA . TYR A 1 242 ? 10.838 -1.344 -10.966 1.00 98.62 242 TYR A CA 1
ATOM 1915 C C . TYR A 1 242 ? 11.665 -2.415 -10.238 1.00 98.62 242 TYR A C 1
ATOM 1917 O O . TYR A 1 242 ? 12.801 -2.680 -10.625 1.00 98.62 242 TYR A O 1
ATOM 1925 N N . ALA A 1 243 ? 11.093 -3.053 -9.215 1.00 98.38 243 ALA A N 1
ATOM 1926 C CA . ALA A 1 243 ? 11.752 -4.044 -8.371 1.00 98.38 243 ALA A CA 1
ATOM 1927 C C . ALA A 1 243 ? 12.267 -5.241 -9.179 1.00 98.38 243 ALA A C 1
ATOM 1929 O O . ALA A 1 243 ? 13.385 -5.711 -8.949 1.00 98.38 243 ALA A O 1
ATOM 1930 N N . ASN A 1 244 ? 11.484 -5.675 -10.166 1.00 98.31 244 ASN A N 1
ATOM 1931 C CA . ASN A 1 244 ? 11.808 -6.814 -11.017 1.00 98.31 244 ASN A CA 1
ATOM 1932 C C . ASN A 1 244 ? 12.464 -6.410 -12.351 1.00 98.31 244 ASN A C 1
ATOM 1934 O O . ASN A 1 244 ? 12.957 -7.266 -13.076 1.00 98.31 244 ASN A O 1
ATOM 1938 N N . GLY A 1 245 ? 12.573 -5.112 -12.654 1.00 97.88 245 GLY A N 1
ATOM 1939 C CA . GLY A 1 245 ? 13.191 -4.612 -13.887 1.00 97.88 245 GLY A CA 1
ATOM 1940 C C . GLY A 1 245 ? 12.354 -4.878 -15.131 1.00 97.88 245 GLY A C 1
ATOM 1941 O O . GLY A 1 245 ? 12.917 -5.181 -16.178 1.00 97.88 245 GLY A O 1
ATOM 1942 N N . LEU A 1 246 ? 11.034 -4.797 -14.991 1.00 98.50 246 LEU A N 1
ATOM 1943 C CA . LEU A 1 246 ? 10.076 -5.049 -16.058 1.00 98.50 246 LEU A CA 1
ATOM 1944 C C . LEU A 1 246 ? 9.914 -3.802 -16.943 1.00 98.50 246 LEU A C 1
ATOM 1946 O O . LEU A 1 246 ? 9.891 -2.663 -16.460 1.00 98.50 246 LEU A O 1
ATOM 1950 N N . ASP A 1 247 ? 9.755 -4.027 -18.241 1.00 98.12 247 ASP A N 1
ATOM 1951 C CA . ASP A 1 247 ? 9.438 -3.017 -19.250 1.00 98.12 247 ASP A CA 1
ATOM 1952 C C . ASP A 1 247 ? 8.179 -3.449 -20.012 1.00 98.12 247 ASP A C 1
ATOM 1954 O O . ASP A 1 247 ? 8.218 -3.880 -21.165 1.00 98.12 247 ASP A O 1
ATOM 1958 N N . ILE A 1 248 ? 7.046 -3.398 -19.305 1.00 98.50 248 ILE A N 1
ATOM 1959 C CA . ILE A 1 248 ? 5.750 -3.829 -19.832 1.00 98.50 248 ILE A CA 1
ATOM 1960 C C . ILE A 1 248 ? 5.117 -2.670 -20.626 1.00 98.50 248 ILE A C 1
ATOM 1962 O O . ILE A 1 248 ? 4.950 -1.573 -20.067 1.00 98.50 248 ILE A O 1
ATOM 1966 N N . PRO A 1 249 ? 4.720 -2.893 -21.898 1.00 98.50 249 PRO A N 1
ATOM 1967 C CA . PRO A 1 249 ? 4.066 -1.877 -22.718 1.00 98.50 249 PRO A CA 1
ATOM 1968 C C . PRO A 1 249 ? 2.774 -1.337 -22.096 1.00 98.50 249 PRO A C 1
ATOM 1970 O O . PRO A 1 249 ? 2.027 -2.059 -21.429 1.00 98.50 249 PRO A O 1
ATOM 1973 N N . ASP A 1 250 ? 2.474 -0.066 -22.364 1.00 98.00 250 ASP A N 1
ATOM 1974 C CA . ASP A 1 250 ? 1.295 0.607 -21.812 1.00 98.00 250 ASP A CA 1
ATOM 1975 C C . ASP A 1 250 ? -0.005 -0.097 -22.220 1.00 98.00 250 ASP A C 1
ATOM 1977 O O . ASP A 1 250 ? -0.890 -0.258 -21.390 1.00 98.00 250 ASP A O 1
ATOM 1981 N N . GLU A 1 251 ? -0.115 -0.586 -23.458 1.00 98.12 251 GLU A N 1
ATOM 1982 C CA . GLU A 1 251 ? -1.298 -1.311 -23.936 1.00 98.12 251 GLU A CA 1
ATOM 1983 C C . GLU A 1 251 ? -1.564 -2.634 -23.200 1.00 98.12 251 GLU A C 1
ATOM 1985 O O . GLU A 1 251 ? -2.701 -3.106 -23.186 1.00 98.12 251 GLU A O 1
ATOM 1990 N N . VAL A 1 252 ? -0.534 -3.226 -22.591 1.00 98.69 252 VAL A N 1
ATOM 1991 C CA . VAL A 1 252 ? -0.646 -4.448 -21.785 1.00 98.69 252 VAL A CA 1
ATOM 1992 C C . VAL A 1 252 ? -1.072 -4.093 -20.366 1.00 98.69 252 VAL A C 1
ATOM 1994 O O . VAL A 1 252 ? -1.997 -4.700 -19.834 1.00 98.69 252 VAL A O 1
ATOM 1997 N N . MET A 1 253 ? -0.464 -3.060 -19.777 1.00 98.50 253 MET A N 1
ATOM 1998 C CA . MET A 1 253 ? -0.844 -2.565 -18.448 1.00 98.50 253 MET A CA 1
ATOM 1999 C C . MET A 1 253 ? -2.252 -1.952 -18.419 1.00 98.50 253 MET A C 1
ATOM 2001 O O . MET A 1 253 ? -2.934 -2.051 -17.404 1.00 98.50 253 MET A O 1
ATOM 2005 N N . GLU A 1 254 ? -2.699 -1.348 -19.525 1.00 97.94 254 GLU A N 1
ATOM 2006 C CA . GLU A 1 254 ? -4.067 -0.842 -19.728 1.00 97.94 254 GLU A CA 1
ATOM 2007 C C . GLU A 1 254 ? -5.047 -1.952 -20.173 1.00 97.94 254 GLU A C 1
ATOM 2009 O O . GLU A 1 254 ? -6.212 -1.672 -20.470 1.00 97.94 254 GLU A O 1
ATOM 2014 N N . HIS A 1 255 ? -4.613 -3.217 -20.265 1.00 98.69 255 HIS A N 1
ATOM 2015 C CA . HIS A 1 255 ? -5.518 -4.304 -20.625 1.00 98.69 255 HIS A CA 1
ATOM 2016 C C . HIS A 1 255 ? -6.515 -4.572 -19.482 1.00 98.69 255 HIS A C 1
ATOM 2018 O O . HIS A 1 255 ? -6.085 -4.741 -18.337 1.00 98.69 255 HIS A O 1
ATOM 2024 N N . PRO A 1 256 ? -7.827 -4.725 -19.762 1.00 98.62 256 PRO A N 1
ATOM 2025 C CA . PRO A 1 256 ? -8.852 -4.832 -18.720 1.00 98.62 256 PRO A CA 1
ATOM 2026 C C . PRO A 1 256 ? -8.608 -5.924 -17.670 1.00 98.62 256 PRO A C 1
ATOM 2028 O O . PRO A 1 256 ? -8.913 -5.721 -16.502 1.00 98.62 256 PRO A O 1
ATOM 2031 N N . VAL A 1 257 ? -8.038 -7.068 -18.066 1.00 98.69 257 VAL A N 1
ATOM 2032 C CA . VAL A 1 257 ? -7.720 -8.171 -17.134 1.00 98.69 257 VAL A CA 1
ATOM 2033 C C . VAL A 1 257 ? -6.580 -7.793 -16.177 1.00 98.69 257 VAL A C 1
ATOM 2035 O O . VAL A 1 257 ? -6.652 -8.088 -14.988 1.00 98.69 257 VAL A O 1
ATOM 2038 N N . VAL A 1 258 ? -5.550 -7.087 -16.660 1.00 98.75 258 VAL A N 1
ATOM 2039 C CA . VAL A 1 258 ? -4.425 -6.630 -15.822 1.00 98.75 258 VAL A CA 1
ATOM 2040 C C . VAL A 1 258 ? -4.901 -5.550 -14.850 1.00 98.75 258 VAL A C 1
ATOM 2042 O O . VAL A 1 258 ? -4.585 -5.605 -13.660 1.00 98.75 258 VAL A O 1
ATOM 2045 N N . GLU A 1 259 ? -5.737 -4.620 -15.321 1.00 98.50 259 GLU A N 1
ATOM 2046 C CA . GLU A 1 259 ? -6.386 -3.630 -14.456 1.00 98.50 259 GLU A CA 1
ATOM 2047 C C . GLU A 1 259 ? -7.272 -4.304 -13.394 1.00 98.50 259 GLU A C 1
ATOM 2049 O O . GLU A 1 259 ? -7.176 -3.962 -12.216 1.00 98.50 259 GLU A O 1
ATOM 2054 N N . ALA A 1 260 ? -8.081 -5.303 -13.769 1.00 98.69 260 ALA A N 1
ATOM 2055 C CA . ALA A 1 260 ? -8.958 -6.030 -12.848 1.00 98.69 260 ALA A CA 1
ATOM 2056 C C . ALA A 1 260 ? -8.185 -6.786 -11.752 1.00 98.69 260 ALA A C 1
ATOM 2058 O O . ALA A 1 260 ? -8.601 -6.775 -10.588 1.00 98.69 260 ALA A O 1
ATOM 2059 N N . LEU A 1 261 ? -7.040 -7.387 -12.095 1.00 98.81 261 LEU A N 1
ATOM 2060 C CA . LEU A 1 261 ? -6.119 -8.012 -11.138 1.00 98.81 261 LEU A CA 1
ATOM 2061 C C . LEU A 1 261 ? -5.535 -6.975 -10.170 1.00 98.81 261 LEU A C 1
ATOM 2063 O O . LEU A 1 261 ? -5.586 -7.162 -8.951 1.00 98.81 261 LEU A O 1
ATOM 2067 N N . GLY A 1 262 ? -5.056 -5.841 -10.692 1.00 98.62 262 GLY A N 1
ATOM 2068 C CA . GLY A 1 262 ? -4.551 -4.734 -9.877 1.00 98.62 262 GLY A CA 1
ATOM 2069 C C . GLY A 1 262 ? -5.614 -4.130 -8.949 1.00 98.62 262 GLY A C 1
ATOM 2070 O O . GLY A 1 262 ? -5.311 -3.787 -7.801 1.00 98.62 262 GLY A O 1
ATOM 2071 N N . GLU A 1 263 ? -6.866 -4.036 -9.409 1.00 98.38 263 GLU A N 1
ATOM 2072 C CA . GLU A 1 263 ? -8.005 -3.624 -8.586 1.00 98.38 263 GLU A CA 1
ATOM 2073 C C . GLU A 1 263 ? -8.341 -4.658 -7.511 1.00 98.38 263 GLU A C 1
ATOM 2075 O O . GLU A 1 263 ? -8.603 -4.271 -6.380 1.00 98.38 263 GLU A O 1
ATOM 2080 N N . ALA A 1 264 ? -8.325 -5.959 -7.823 1.00 98.75 264 ALA A N 1
ATOM 2081 C CA . ALA A 1 264 ? -8.601 -7.025 -6.852 1.00 98.75 264 ALA A CA 1
ATOM 2082 C C . ALA A 1 264 ? -7.557 -7.088 -5.731 1.00 98.75 264 ALA A C 1
ATOM 2084 O O . ALA A 1 264 ? -7.914 -7.243 -4.559 1.00 98.75 264 ALA A O 1
ATOM 2085 N N . ALA A 1 265 ? -6.284 -6.888 -6.071 1.00 98.88 265 ALA A N 1
ATOM 2086 C CA . ALA A 1 265 ? -5.230 -6.752 -5.076 1.00 98.88 265 ALA A CA 1
ATOM 2087 C C . ALA A 1 265 ? -5.447 -5.517 -4.192 1.00 98.88 265 ALA A C 1
ATOM 2089 O O . ALA A 1 265 ? -5.427 -5.621 -2.967 1.00 98.88 265 ALA A O 1
ATOM 2090 N N . ASN A 1 266 ? -5.718 -4.354 -4.793 1.00 98.75 266 ASN A N 1
ATOM 2091 C CA . ASN A 1 266 ? -5.925 -3.111 -4.048 1.00 98.75 266 ASN A CA 1
ATOM 2092 C C . ASN A 1 266 ? -7.157 -3.184 -3.132 1.00 98.75 266 ASN A C 1
ATOM 2094 O O . ASN A 1 266 ? -7.070 -2.823 -1.960 1.00 98.75 266 ASN A O 1
ATOM 2098 N N . ASP A 1 267 ? -8.273 -3.700 -3.646 1.00 98.62 267 ASP A N 1
ATOM 2099 C CA . ASP A 1 267 ? -9.511 -3.925 -2.901 1.00 98.62 267 ASP A CA 1
ATOM 2100 C C . ASP A 1 267 ? -9.242 -4.769 -1.649 1.00 98.62 267 ASP A C 1
ATOM 2102 O O . ASP A 1 267 ? -9.575 -4.356 -0.541 1.00 98.62 267 ASP A O 1
ATOM 2106 N N . LEU A 1 268 ? -8.547 -5.903 -1.783 1.00 98.75 268 LEU A N 1
ATOM 2107 C CA . LEU A 1 268 ? -8.208 -6.728 -0.625 1.00 98.75 268 LEU A CA 1
ATOM 2108 C C . LEU A 1 268 ? -7.287 -6.003 0.362 1.00 98.75 268 LEU A C 1
ATOM 2110 O O . LEU A 1 268 ? -7.594 -5.957 1.556 1.00 98.75 268 LEU A O 1
ATOM 2114 N N . VAL A 1 269 ? -6.153 -5.468 -0.105 1.00 98.62 269 VAL A N 1
ATOM 2115 C CA . VAL A 1 269 ? -5.149 -4.822 0.763 1.00 98.62 269 VAL A CA 1
ATOM 2116 C C . VAL A 1 269 ? -5.788 -3.666 1.533 1.00 98.62 269 VAL A C 1
ATOM 2118 O O . VAL A 1 269 ? -5.559 -3.490 2.729 1.00 98.62 269 VAL A O 1
ATOM 2121 N N . THR A 1 270 ? -6.655 -2.909 0.868 1.00 97.81 270 THR A N 1
ATOM 2122 C CA . THR A 1 270 ? -7.257 -1.707 1.431 1.00 97.81 270 THR A CA 1
ATOM 2123 C C . THR A 1 270 ? -8.452 -2.013 2.328 1.00 97.81 270 THR A C 1
ATOM 2125 O O . THR A 1 270 ? -8.565 -1.449 3.411 1.00 97.81 270 THR A O 1
ATOM 2128 N N . TRP A 1 271 ? -9.347 -2.916 1.934 1.00 98.62 271 TRP A N 1
ATOM 2129 C CA . TRP A 1 271 ? -10.516 -3.236 2.759 1.00 98.62 271 TRP A CA 1
ATOM 2130 C C . TRP A 1 271 ? -10.149 -4.104 3.965 1.00 98.62 271 TRP A C 1
ATOM 2132 O O . TRP A 1 271 ? -10.754 -3.975 5.028 1.00 98.62 271 TRP A O 1
ATOM 2142 N N . SER A 1 272 ? -9.121 -4.953 3.856 1.00 98.62 272 SER A N 1
ATOM 2143 C CA . SER A 1 272 ? -8.595 -5.663 5.029 1.00 98.62 272 SER A CA 1
ATOM 2144 C C . SER A 1 272 ? -7.943 -4.694 6.021 1.00 98.62 272 SER A C 1
ATOM 2146 O O . SER A 1 272 ? -8.129 -4.852 7.229 1.00 98.62 272 SER A O 1
ATOM 2148 N N . ASN A 1 273 ? -7.277 -3.638 5.532 1.00 98.38 273 ASN A N 1
ATOM 2149 C CA . ASN A 1 273 ? -6.786 -2.544 6.369 1.00 98.38 273 ASN A CA 1
ATOM 2150 C C . ASN A 1 273 ? -7.917 -1.914 7.187 1.00 98.38 273 ASN A C 1
ATOM 2152 O O . ASN A 1 273 ? -7.758 -1.842 8.399 1.00 98.38 273 ASN A O 1
ATOM 2156 N N . ASP A 1 274 ? -9.055 -1.566 6.575 1.00 98.38 274 ASP A N 1
ATOM 2157 C CA . ASP A 1 274 ? -10.209 -0.990 7.286 1.00 98.38 274 ASP A CA 1
ATOM 2158 C C . ASP A 1 274 ? -10.704 -1.888 8.435 1.00 98.38 274 ASP A C 1
ATOM 2160 O O . ASP A 1 274 ? -11.070 -1.397 9.505 1.00 98.38 274 ASP A O 1
ATOM 2164 N N . ILE A 1 275 ? -10.680 -3.214 8.260 1.00 98.69 275 ILE A N 1
ATOM 2165 C CA . ILE A 1 275 ? -11.020 -4.162 9.332 1.00 98.69 275 ILE A CA 1
ATOM 2166 C C . ILE A 1 275 ? -9.978 -4.109 10.454 1.00 98.69 275 ILE A C 1
ATOM 2168 O O . ILE A 1 275 ? -10.326 -4.018 11.634 1.00 98.69 275 ILE A O 1
ATOM 2172 N N . PHE A 1 276 ? -8.692 -4.194 10.107 1.00 98.44 276 PHE A N 1
ATOM 2173 C CA . PHE A 1 276 ? -7.613 -4.287 11.091 1.00 98.44 276 PHE A CA 1
ATOM 2174 C C . PHE A 1 276 ? -7.363 -2.959 11.821 1.00 98.44 276 PHE A C 1
ATOM 2176 O O . PHE A 1 276 ? -6.992 -2.954 12.997 1.00 98.44 276 PHE A O 1
ATOM 2183 N N . SER A 1 277 ? -7.591 -1.827 11.157 1.00 96.94 277 SER A N 1
ATOM 2184 C CA . SER A 1 277 ? -7.393 -0.482 11.696 1.00 96.94 277 SER A CA 1
ATOM 2185 C C . SER A 1 277 ? -8.582 0.040 12.497 1.00 96.94 277 SER A C 1
ATOM 2187 O O . SER A 1 277 ? -8.370 0.884 13.376 1.00 96.94 277 SER A O 1
ATOM 2189 N N . TYR A 1 278 ? -9.787 -0.512 12.287 1.00 97.38 278 TYR A N 1
ATOM 2190 C CA . TYR A 1 278 ? -11.039 -0.048 12.894 1.00 97.38 278 TYR A CA 1
ATOM 2191 C C . TYR A 1 278 ? -10.913 0.280 14.381 1.00 97.38 278 TYR A C 1
ATOM 2193 O O . TYR A 1 278 ? -11.306 1.355 14.826 1.00 97.38 278 TYR A O 1
ATOM 2201 N N . ASN A 1 279 ? -10.333 -0.629 15.172 1.00 95.50 279 ASN A N 1
ATOM 2202 C CA . ASN A 1 279 ? -10.279 -0.460 16.622 1.00 95.50 279 ASN A CA 1
ATOM 2203 C C . ASN A 1 279 ? -9.457 0.769 17.046 1.00 95.50 279 ASN A C 1
ATOM 2205 O O . ASN A 1 279 ? -9.767 1.413 18.043 1.00 95.50 279 ASN A O 1
ATOM 2209 N N . ARG A 1 280 ? -8.415 1.123 16.289 1.00 93.12 280 ARG A N 1
ATOM 2210 C CA . ARG A 1 280 ? -7.624 2.335 16.542 1.00 93.12 280 ARG A CA 1
ATOM 2211 C C . ARG A 1 280 ? -8.312 3.584 16.009 1.00 93.12 280 ARG A C 1
ATOM 2213 O O . ARG A 1 280 ? -8.248 4.629 16.651 1.00 93.12 280 ARG A O 1
ATOM 2220 N N . GLU A 1 281 ? -8.934 3.477 14.845 1.00 93.56 281 GLU A N 1
ATOM 2221 C CA . GLU A 1 281 ? -9.604 4.578 14.153 1.00 93.56 281 GLU A CA 1
ATOM 2222 C C . GLU A 1 281 ? -10.871 5.039 14.878 1.00 93.56 281 GLU A C 1
ATOM 2224 O O . GLU A 1 281 ? -11.070 6.239 15.061 1.00 93.56 281 GLU A O 1
ATOM 2229 N N . GLN A 1 282 ? -11.670 4.108 15.408 1.00 92.88 282 GLN A N 1
ATOM 2230 C CA . GLN A 1 282 ? -12.894 4.435 16.147 1.00 92.88 282 GLN A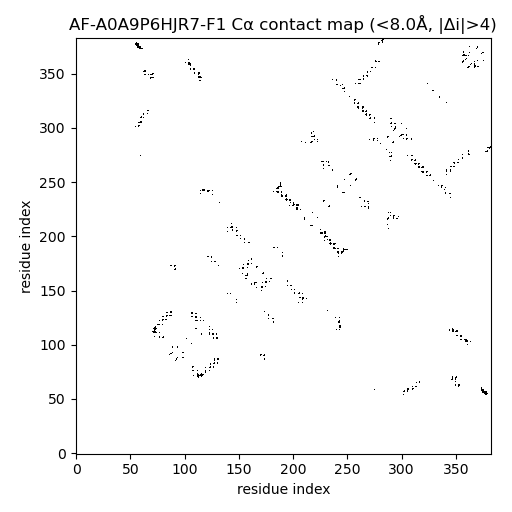 CA 1
ATOM 2231 C C . GLN A 1 282 ? -12.621 5.277 17.403 1.00 92.88 282 GLN A C 1
ATOM 2233 O O . GLN A 1 282 ? -13.400 6.173 17.717 1.00 92.88 282 GLN A O 1
ATOM 2238 N N . VAL A 1 283 ? -11.478 5.072 18.072 1.00 91.25 283 VAL A N 1
ATOM 2239 C CA . VAL A 1 283 ? -11.079 5.875 19.246 1.00 91.25 283 VAL A CA 1
ATOM 2240 C C . VAL A 1 283 ? -10.771 7.320 18.857 1.00 91.25 283 VAL A C 1
ATOM 2242 O O . VAL A 1 283 ? -10.958 8.229 19.661 1.00 91.25 283 VAL A O 1
ATOM 2245 N N . LYS A 1 284 ? -10.303 7.541 17.624 1.00 87.56 284 LYS A N 1
ATOM 2246 C CA . LYS A 1 284 ? -10.062 8.877 17.067 1.00 87.56 284 LYS A CA 1
ATOM 2247 C C . LYS A 1 284 ? -11.322 9.500 16.451 1.00 87.56 284 LYS A C 1
ATOM 2249 O O . LYS A 1 284 ? -11.269 10.656 16.044 1.00 87.56 284 LYS A O 1
ATOM 2254 N N . GLY A 1 285 ? -12.422 8.749 16.359 1.00 88.19 285 GLY A N 1
ATOM 2255 C CA . GLY A 1 285 ? -13.629 9.173 15.655 1.00 88.19 285 GLY A CA 1
ATOM 2256 C C . GLY A 1 285 ? -13.447 9.273 14.139 1.00 88.19 285 GLY A C 1
ATOM 2257 O O . GLY A 1 285 ? -14.118 10.094 13.516 1.00 88.19 285 GLY A O 1
ATOM 2258 N N . ASP A 1 286 ? -12.540 8.487 13.543 1.00 88.19 286 ASP A N 1
ATOM 2259 C CA . ASP A 1 286 ? -12.369 8.492 12.088 1.00 88.19 286 ASP A CA 1
ATOM 2260 C C . ASP A 1 286 ? -13.630 7.957 11.395 1.00 88.19 286 ASP A C 1
ATOM 2262 O O . ASP A 1 286 ? -14.203 6.938 11.786 1.00 88.19 286 ASP A O 1
ATOM 2266 N N . THR A 1 287 ? -14.073 8.672 10.367 1.00 90.12 287 THR A N 1
ATOM 2267 C CA . THR A 1 287 ? -15.272 8.357 9.589 1.00 90.12 287 THR A CA 1
ATOM 2268 C C . THR A 1 287 ? -14.963 7.681 8.257 1.00 90.12 287 THR A C 1
ATOM 2270 O O . THR A 1 287 ? -15.880 7.182 7.604 1.00 90.12 287 THR A O 1
ATOM 2273 N N . HIS A 1 288 ? -13.692 7.643 7.847 1.00 92.94 288 HIS A N 1
ATOM 2274 C CA . HIS A 1 288 ? -13.246 7.109 6.561 1.00 92.94 288 HIS A CA 1
ATOM 2275 C C . HIS A 1 288 ? -12.880 5.626 6.654 1.00 92.94 288 HIS A C 1
ATOM 2277 O O . HIS A 1 288 ? -11.773 5.221 6.309 1.00 92.94 288 HIS A O 1
ATOM 2283 N N . ASN A 1 289 ? -13.845 4.814 7.078 1.00 96.69 289 ASN A N 1
ATOM 2284 C CA . ASN A 1 289 ? -13.706 3.370 7.231 1.00 96.69 289 ASN A CA 1
ATOM 2285 C C . ASN A 1 289 ? -15.020 2.682 6.833 1.00 96.69 289 ASN A C 1
ATOM 2287 O O . ASN A 1 289 ? -16.096 3.106 7.276 1.00 96.69 289 ASN A O 1
ATOM 2291 N N . MET A 1 290 ? -14.957 1.614 6.028 1.00 97.94 290 MET A N 1
ATOM 2292 C CA . MET A 1 290 ? -16.154 0.904 5.549 1.00 97.94 29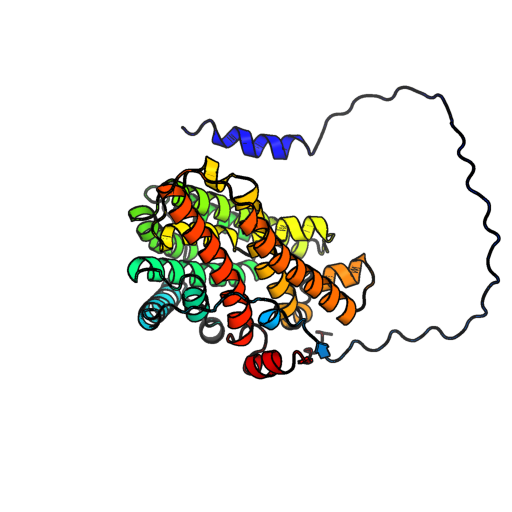0 MET A CA 1
ATOM 2293 C C . MET A 1 290 ? -17.084 0.455 6.678 1.00 97.94 290 MET A C 1
ATOM 2295 O O . MET A 1 290 ? -18.302 0.523 6.521 1.00 97.94 290 MET A O 1
ATOM 2299 N N . ILE A 1 291 ? -16.544 0.037 7.824 1.00 97.94 291 ILE A N 1
ATOM 2300 C CA . ILE A 1 291 ? -17.346 -0.405 8.970 1.00 97.94 291 ILE A CA 1
ATOM 2301 C C . ILE A 1 291 ? -18.194 0.757 9.496 1.00 97.94 291 ILE A C 1
ATOM 2303 O O . ILE A 1 291 ? -19.397 0.605 9.698 1.00 97.94 291 ILE A O 1
ATOM 2307 N N . VAL A 1 292 ? -17.603 1.945 9.652 1.00 96.31 292 VAL A N 1
ATOM 2308 C CA . VAL A 1 292 ? -18.318 3.146 10.118 1.00 96.31 292 VAL A CA 1
ATOM 2309 C C . VAL A 1 292 ? -19.404 3.559 9.121 1.00 96.31 292 VAL A C 1
ATOM 2311 O O . VAL A 1 292 ? -20.529 3.871 9.514 1.00 96.31 292 VAL A O 1
ATOM 2314 N N . ILE A 1 293 ? -19.087 3.509 7.828 1.00 97.56 293 ILE A N 1
ATOM 2315 C CA . ILE A 1 293 ? -20.002 3.838 6.728 1.00 97.56 293 ILE A CA 1
ATOM 2316 C C . ILE A 1 293 ? -21.203 2.886 6.703 1.00 97.56 293 ILE A C 1
ATOM 2318 O O . ILE A 1 293 ? -22.345 3.335 6.594 1.00 97.56 293 ILE A O 1
ATOM 2322 N N . LEU A 1 294 ? -20.974 1.579 6.846 1.00 98.06 294 LEU A N 1
ATOM 2323 C CA . LEU A 1 294 ? -22.028 0.563 6.861 1.00 98.06 294 LEU A CA 1
ATOM 2324 C C . LEU A 1 294 ? -22.944 0.708 8.076 1.00 98.06 294 LEU A C 1
ATOM 2326 O O . LEU A 1 294 ? -24.168 0.697 7.920 1.00 98.06 294 LEU A O 1
ATOM 2330 N N . MET A 1 295 ? -22.371 0.923 9.263 1.00 96.44 295 MET A N 1
ATOM 2331 C CA . MET A 1 295 ? -23.150 1.201 10.470 1.00 96.44 295 MET A CA 1
ATOM 2332 C C . MET A 1 295 ? -24.018 2.454 10.292 1.00 96.44 295 MET A C 1
ATOM 2334 O O . MET A 1 295 ? -25.187 2.463 10.671 1.00 96.44 295 MET A O 1
ATOM 2338 N N . LYS A 1 296 ? -23.468 3.511 9.678 1.00 95.50 296 LYS A N 1
ATOM 2339 C CA . LYS A 1 296 ? -24.169 4.786 9.488 1.00 95.50 296 LYS A CA 1
ATOM 2340 C C . LYS A 1 296 ? -25.296 4.709 8.459 1.00 95.50 296 LYS A C 1
ATOM 2342 O O . LYS A 1 296 ? -26.395 5.184 8.738 1.00 95.50 296 LYS A O 1
ATOM 2347 N N . HIS A 1 297 ? -25.010 4.180 7.272 1.00 95.19 297 HIS A N 1
ATOM 2348 C CA . HIS A 1 297 ? -25.896 4.291 6.106 1.00 95.19 297 HIS A CA 1
ATOM 2349 C C . HIS A 1 297 ? -26.772 3.064 5.882 1.00 95.19 297 HIS A C 1
ATOM 2351 O O . HIS A 1 297 ? -27.827 3.173 5.263 1.00 95.19 297 HIS A O 1
ATOM 2357 N N . ARG A 1 298 ? -26.360 1.894 6.383 1.00 94.94 298 ARG A N 1
ATOM 2358 C CA . ARG A 1 298 ? -27.133 0.647 6.272 1.00 94.94 298 ARG A CA 1
ATOM 2359 C C . ARG A 1 298 ? -27.703 0.162 7.603 1.00 94.94 298 ARG A C 1
ATOM 2361 O O . ARG A 1 298 ? -28.437 -0.819 7.604 1.00 94.94 298 ARG A O 1
ATOM 2368 N N . GLY A 1 299 ? -27.384 0.832 8.713 1.00 95.25 299 GLY A N 1
ATOM 2369 C CA . GLY A 1 299 ? -27.891 0.480 10.042 1.00 95.25 299 GLY A CA 1
ATOM 2370 C C . GLY A 1 299 ? -27.424 -0.888 10.541 1.00 95.25 299 GLY A C 1
ATOM 2371 O O . GLY A 1 299 ? -28.073 -1.464 11.409 1.00 95.25 299 GLY A O 1
ATOM 2372 N N . LEU A 1 300 ? -26.335 -1.426 9.980 1.00 97.06 300 LEU A N 1
ATOM 2373 C CA . LEU A 1 300 ? -25.754 -2.683 10.442 1.00 97.06 300 LEU A CA 1
ATOM 2374 C C . LEU A 1 300 ? -25.138 -2.494 11.832 1.00 97.06 300 LEU A C 1
ATOM 2376 O O . LEU A 1 300 ? -24.554 -1.449 12.128 1.00 97.06 300 LEU A O 1
ATOM 2380 N N . ASP A 1 301 ? -25.216 -3.524 12.674 1.00 96.31 301 ASP A N 1
ATOM 2381 C CA . ASP A 1 301 ? -24.407 -3.561 13.887 1.00 96.31 301 ASP A CA 1
ATOM 2382 C C . ASP A 1 301 ? -22.911 -3.707 13.544 1.00 96.31 301 ASP A C 1
ATOM 2384 O O . ASP A 1 301 ? -22.516 -3.915 12.388 1.00 96.31 301 ASP A O 1
ATOM 2388 N N . LEU A 1 302 ? -22.056 -3.562 14.558 1.00 96.69 302 LEU A N 1
ATOM 2389 C CA . LEU A 1 302 ? -20.610 -3.590 14.366 1.00 96.69 302 LEU A CA 1
ATOM 2390 C C . LEU A 1 302 ? -20.115 -4.934 13.806 1.00 96.69 302 LEU A C 1
ATOM 2392 O O . LEU A 1 302 ? -19.332 -4.935 12.857 1.00 96.69 302 LEU A O 1
ATOM 2396 N N . GLN A 1 303 ? -20.556 -6.064 14.364 1.00 98.06 303 GLN A N 1
ATOM 2397 C CA . GLN A 1 303 ? -20.079 -7.374 13.917 1.00 98.06 303 GLN A CA 1
ATOM 2398 C C . GLN A 1 303 ? -20.577 -7.666 12.500 1.00 98.06 303 GLN A C 1
ATOM 2400 O O . GLN A 1 303 ? -19.775 -8.022 11.642 1.00 98.06 303 GLN A O 1
ATOM 2405 N N . SER A 1 304 ? -21.852 -7.391 12.218 1.00 98.44 304 SER A N 1
ATOM 2406 C CA . SER A 1 304 ? -22.430 -7.519 10.876 1.00 98.44 304 SER A CA 1
ATOM 2407 C C . SER A 1 304 ? -21.704 -6.650 9.839 1.00 98.44 304 SER A C 1
ATOM 2409 O O . SER A 1 304 ? -21.544 -7.053 8.687 1.00 98.44 304 SER A O 1
ATOM 2411 N N . SER A 1 305 ? -21.226 -5.465 10.232 1.00 98.44 305 SER A N 1
ATOM 2412 C CA . SER A 1 305 ? -20.423 -4.597 9.361 1.00 98.44 305 SER A CA 1
ATOM 2413 C C . SER A 1 305 ? -19.027 -5.173 9.096 1.00 98.44 305 SER A C 1
ATOM 2415 O O . SER A 1 305 ? -18.570 -5.152 7.955 1.00 98.44 305 SER A O 1
ATOM 2417 N N . VAL A 1 306 ? -18.361 -5.718 10.122 1.00 98.69 306 VAL A N 1
ATOM 2418 C CA . VAL A 1 306 ? -17.064 -6.409 9.982 1.00 98.69 306 VAL A CA 1
ATOM 2419 C C . VAL A 1 306 ? -17.195 -7.630 9.071 1.00 98.69 306 VAL A C 1
ATOM 2421 O O . VAL A 1 306 ? -16.377 -7.802 8.167 1.00 98.69 306 VAL A O 1
ATOM 2424 N N . ASP A 1 307 ? -18.237 -8.439 9.262 1.00 98.75 307 ASP A N 1
ATOM 2425 C CA . ASP A 1 307 ? -18.499 -9.633 8.455 1.00 98.75 307 ASP A CA 1
ATOM 2426 C C . ASP A 1 307 ? -18.772 -9.260 6.992 1.00 98.75 307 ASP A C 1
ATOM 2428 O O . ASP A 1 307 ? -18.204 -9.863 6.081 1.00 98.75 307 ASP A O 1
ATOM 2432 N N . TYR A 1 308 ? -19.553 -8.199 6.757 1.00 98.75 308 TYR A N 1
ATOM 2433 C CA . TYR A 1 308 ? -19.834 -7.698 5.411 1.00 98.75 308 TYR A CA 1
ATOM 2434 C C . TYR A 1 308 ? -18.556 -7.297 4.659 1.00 98.75 308 TYR A C 1
ATOM 2436 O O . TYR A 1 308 ? -18.368 -7.695 3.505 1.00 98.75 308 TYR A O 1
ATOM 2444 N N . VAL A 1 309 ? -17.664 -6.524 5.296 1.00 98.75 309 VAL A N 1
ATOM 2445 C CA . VAL A 1 309 ? -16.376 -6.138 4.688 1.00 98.75 309 VAL A CA 1
ATOM 2446 C C . VAL A 1 309 ? -15.474 -7.364 4.530 1.00 98.75 309 VAL A C 1
ATOM 2448 O O . VAL A 1 309 ? -14.814 -7.519 3.506 1.00 98.75 309 VAL A O 1
ATOM 2451 N N . GLY A 1 310 ? -15.500 -8.293 5.486 1.00 98.81 310 GLY A N 1
ATOM 2452 C CA . GLY A 1 310 ? -14.759 -9.549 5.404 1.00 98.81 310 GLY A CA 1
ATOM 2453 C C . GLY A 1 310 ? -15.140 -10.402 4.200 1.00 98.81 310 GLY A C 1
ATOM 2454 O O . GLY A 1 310 ? -14.265 -10.923 3.509 1.00 98.81 310 GLY A O 1
ATOM 2455 N N . ASP A 1 311 ? -16.430 -10.498 3.897 1.00 98.81 311 ASP A N 1
ATOM 2456 C CA . ASP A 1 311 ? -16.905 -11.200 2.709 1.00 98.81 311 ASP A CA 1
ATOM 2457 C C . ASP A 1 311 ? -16.549 -10.458 1.412 1.00 98.81 311 ASP A C 1
ATOM 2459 O O . ASP A 1 311 ? -16.318 -11.098 0.386 1.00 98.81 311 ASP A O 1
ATOM 2463 N N . MET A 1 312 ? -16.456 -9.121 1.434 1.00 98.75 312 MET A N 1
ATOM 2464 C CA . MET A 1 312 ? -15.909 -8.358 0.303 1.00 98.75 312 MET A CA 1
ATOM 2465 C C . MET A 1 312 ? -14.433 -8.681 0.060 1.00 98.75 312 MET A C 1
ATOM 2467 O O . MET A 1 312 ? -14.057 -8.924 -1.085 1.00 98.75 312 MET A O 1
ATOM 2471 N N . CYS A 1 313 ? -13.619 -8.750 1.116 1.00 98.81 313 CYS A N 1
ATOM 2472 C CA . CYS A 1 313 ? -12.210 -9.133 1.023 1.00 98.81 313 CYS A CA 1
ATOM 2473 C C . CYS A 1 313 ? -12.035 -10.534 0.418 1.00 98.81 313 CYS A C 1
ATOM 2475 O O . CYS A 1 313 ? -11.271 -10.694 -0.531 1.00 98.81 313 CYS A O 1
ATOM 2477 N N . LYS A 1 314 ? -12.782 -11.536 0.906 1.00 98.81 314 LYS A N 1
ATOM 2478 C CA . LYS A 1 314 ? -12.733 -12.908 0.363 1.00 98.81 314 LYS A CA 1
ATOM 2479 C C . LYS A 1 314 ? -13.092 -12.951 -1.120 1.00 98.81 314 LYS A C 1
ATOM 2481 O O . LYS A 1 314 ? -12.337 -13.499 -1.911 1.00 98.81 314 LYS A O 1
ATOM 2486 N N . ARG A 1 315 ? -14.179 -12.275 -1.515 1.00 98.69 315 ARG A N 1
ATOM 2487 C CA . ARG A 1 315 ? -14.561 -12.161 -2.932 1.00 98.69 315 ARG A CA 1
ATOM 2488 C C . ARG A 1 315 ? -13.488 -11.484 -3.782 1.00 98.69 315 ARG A C 1
ATOM 2490 O O . ARG A 1 315 ? -13.399 -11.779 -4.967 1.00 98.69 315 ARG A O 1
ATOM 2497 N N . SER A 1 316 ? -12.697 -10.578 -3.210 1.00 98.69 316 SER A N 1
ATOM 2498 C CA . SER A 1 316 ? -11.585 -9.946 -3.923 1.00 98.69 316 SER A CA 1
ATOM 2499 C C . SER A 1 316 ? -10.437 -10.923 -4.187 1.00 98.69 316 SER A C 1
ATOM 2501 O O . SER A 1 316 ? -9.889 -10.920 -5.286 1.00 98.69 316 SER A O 1
ATOM 2503 N N . ILE A 1 317 ? -10.120 -11.800 -3.224 1.00 98.75 317 ILE A N 1
ATOM 2504 C CA . ILE A 1 317 ? -9.160 -12.906 -3.413 1.00 98.75 317 ILE A CA 1
ATOM 2505 C C . ILE A 1 317 ? -9.673 -13.850 -4.505 1.00 98.75 317 ILE A C 1
ATOM 2507 O O . ILE A 1 317 ? -8.963 -14.110 -5.474 1.00 98.75 317 ILE A O 1
ATOM 2511 N N . ASP A 1 318 ? -10.931 -14.284 -4.398 1.00 98.69 318 ASP A N 1
ATOM 2512 C CA . ASP A 1 318 ? -11.547 -15.194 -5.371 1.00 98.69 318 ASP A CA 1
ATOM 2513 C C . ASP A 1 318 ? -11.563 -14.581 -6.783 1.00 98.69 318 ASP A C 1
ATOM 2515 O O . ASP A 1 318 ? -11.268 -15.260 -7.766 1.00 98.69 318 ASP A O 1
ATOM 2519 N N . ARG A 1 319 ? -11.860 -13.275 -6.890 1.00 98.62 319 ARG A N 1
ATOM 2520 C CA . ARG A 1 319 ? -11.806 -12.528 -8.154 1.00 98.62 319 ARG A CA 1
ATOM 2521 C C . ARG A 1 319 ? -10.390 -12.489 -8.715 1.00 98.62 319 ARG A C 1
ATOM 2523 O O . ARG A 1 319 ? -10.229 -12.723 -9.904 1.00 98.62 319 ARG A O 1
ATOM 2530 N N . PHE A 1 320 ? -9.378 -12.213 -7.893 1.00 98.81 320 PHE A N 1
ATOM 2531 C CA . PHE A 1 320 ? -7.985 -12.199 -8.348 1.00 98.81 320 PHE A CA 1
ATOM 2532 C C . PHE A 1 320 ? -7.581 -13.553 -8.946 1.00 98.81 320 PHE A C 1
ATOM 2534 O O . PHE A 1 320 ? -7.019 -13.602 -10.037 1.00 98.81 320 PHE A O 1
ATOM 2541 N N . ILE A 1 321 ? -7.919 -14.652 -8.265 1.00 98.44 321 ILE A N 1
ATOM 2542 C CA . ILE A 1 321 ? -7.645 -16.015 -8.743 1.00 98.44 321 ILE A CA 1
ATOM 2543 C C . ILE A 1 321 ? -8.353 -16.269 -10.078 1.00 98.44 321 ILE A C 1
ATOM 2545 O O . ILE A 1 321 ? -7.727 -16.738 -11.022 1.00 98.44 321 ILE A O 1
ATOM 2549 N N . ALA A 1 322 ? -9.637 -15.917 -10.182 1.00 98.25 322 ALA A N 1
ATOM 2550 C CA . ALA A 1 322 ? -10.412 -16.126 -11.402 1.00 98.25 322 ALA A CA 1
ATOM 2551 C C . ALA A 1 322 ? -9.898 -15.298 -12.595 1.00 98.25 322 ALA A C 1
ATOM 2553 O O . ALA A 1 322 ? -9.777 -15.826 -13.696 1.00 98.25 322 ALA A O 1
ATOM 2554 N N . GLU A 1 323 ? -9.568 -14.018 -12.395 1.00 98.19 323 GLU A N 1
ATOM 2555 C CA . GLU A 1 323 ? -9.066 -13.144 -13.468 1.00 98.19 323 GLU A CA 1
ATOM 2556 C C . GLU A 1 323 ? -7.692 -13.588 -13.987 1.00 98.19 323 GLU A C 1
ATOM 2558 O O . GLU A 1 323 ? -7.386 -13.416 -15.168 1.00 98.19 323 GLU A O 1
ATOM 2563 N N . ARG A 1 324 ? -6.871 -14.219 -13.138 1.00 97.56 324 ARG A N 1
ATOM 2564 C CA . ARG A 1 324 ? -5.554 -14.736 -13.534 1.00 97.56 324 ARG A CA 1
ATOM 2565 C C . ARG A 1 324 ? -5.659 -15.812 -14.620 1.00 97.56 324 ARG A C 1
ATOM 2567 O O . ARG A 1 324 ? -4.808 -15.862 -15.503 1.00 97.56 324 ARG A O 1
ATOM 2574 N N . GLU A 1 325 ? -6.734 -16.601 -14.617 1.00 97.06 325 GLU A N 1
ATOM 2575 C CA . GLU A 1 325 ? -7.026 -17.621 -15.639 1.00 97.06 325 GLU A CA 1
ATOM 2576 C C . GLU A 1 325 ? -7.462 -17.024 -16.992 1.00 97.06 325 GLU A C 1
ATOM 2578 O O . GLU A 1 325 ? -7.562 -17.733 -17.996 1.00 97.06 325 GLU A O 1
ATOM 2583 N N . HIS A 1 326 ? -7.740 -15.718 -17.038 1.00 97.25 326 HIS A N 1
ATOM 2584 C CA . HIS A 1 326 ? -8.219 -15.006 -18.223 1.00 97.25 326 HIS A CA 1
ATOM 2585 C C . HIS A 1 326 ? -7.163 -14.097 -18.862 1.00 97.25 326 HIS A C 1
ATOM 2587 O O . HIS A 1 326 ? -7.484 -13.342 -19.786 1.00 97.25 326 HIS A O 1
ATOM 2593 N N . LEU A 1 327 ? -5.906 -14.170 -18.413 1.00 97.50 327 LEU A N 1
ATOM 2594 C CA . LEU A 1 327 ? -4.806 -13.434 -19.030 1.00 97.50 327 LEU A CA 1
ATOM 2595 C C . LEU A 1 327 ? -4.643 -13.848 -20.505 1.00 97.50 327 LEU A C 1
ATOM 2597 O O . LEU A 1 327 ? -4.481 -15.037 -20.799 1.00 97.50 327 LEU A O 1
ATOM 2601 N N . PRO A 1 328 ? -4.696 -12.900 -21.459 1.00 97.62 328 PRO A N 1
ATOM 2602 C CA . PRO A 1 328 ? -4.357 -13.198 -22.841 1.00 97.62 328 PRO A CA 1
ATOM 2603 C C . PRO A 1 328 ? -2.837 -13.369 -22.986 1.00 97.62 328 PRO A C 1
ATOM 2605 O O . PRO A 1 328 ? -2.068 -13.064 -22.079 1.00 97.62 328 PRO A O 1
ATOM 2608 N N . SER A 1 329 ? -2.408 -13.827 -24.161 1.00 97.94 329 SER A N 1
ATOM 2609 C CA . SER A 1 329 ? -0.993 -13.857 -24.535 1.00 97.94 329 SER A CA 1
ATOM 2610 C C . SER A 1 329 ? -0.662 -12.670 -25.439 1.00 97.94 329 SER A C 1
ATOM 2612 O O . SER A 1 329 ? -1.369 -12.402 -26.416 1.00 97.94 329 SER A O 1
ATOM 2614 N N . TRP A 1 330 ? 0.434 -11.987 -25.127 1.00 98.38 330 TRP A N 1
ATOM 2615 C CA . TRP A 1 330 ? 1.074 -10.942 -25.930 1.00 98.38 330 TRP A CA 1
ATOM 2616 C C . TRP A 1 330 ? 2.404 -11.411 -26.538 1.00 98.38 330 TRP A C 1
ATOM 2618 O O . TRP A 1 330 ? 3.055 -10.663 -27.269 1.00 98.38 330 TRP A O 1
ATOM 2628 N N . GLY A 1 331 ? 2.783 -12.664 -26.283 1.00 98.38 331 GLY A N 1
ATOM 2629 C CA . GLY A 1 331 ? 4.001 -13.304 -26.762 1.00 98.38 331 GLY A CA 1
ATOM 2630 C C . GLY A 1 331 ? 4.948 -13.637 -25.606 1.00 98.38 331 GLY A C 1
ATOM 2631 O O . GLY A 1 331 ? 4.931 -12.941 -24.593 1.00 98.38 331 GLY A O 1
ATOM 2632 N N . PRO A 1 332 ? 5.814 -14.660 -25.747 1.00 98.00 332 PRO A N 1
ATOM 2633 C CA . PRO A 1 332 ? 6.500 -15.273 -24.604 1.00 98.00 332 PRO A CA 1
ATOM 2634 C C . PRO A 1 332 ? 7.285 -14.303 -23.709 1.00 98.00 332 PRO A C 1
ATOM 2636 O O . PRO A 1 332 ? 7.264 -14.444 -22.494 1.00 98.00 332 PRO A O 1
ATOM 2639 N N . GLU A 1 333 ? 7.949 -13.309 -24.303 1.00 98.06 333 GLU A N 1
ATOM 2640 C CA . GLU A 1 333 ? 8.758 -12.317 -23.578 1.00 98.06 333 GLU A CA 1
ATOM 2641 C C . GLU A 1 333 ? 7.912 -11.345 -22.741 1.00 98.06 333 GLU A C 1
ATOM 2643 O O . GLU A 1 333 ? 8.303 -10.961 -21.640 1.00 98.06 333 GLU A O 1
ATOM 2648 N N . ILE A 1 334 ? 6.749 -10.936 -23.251 1.00 98.62 334 ILE A N 1
ATOM 2649 C CA . ILE A 1 334 ? 5.839 -10.050 -22.518 1.00 98.62 334 ILE A CA 1
ATOM 2650 C C . ILE A 1 334 ? 5.029 -10.854 -21.507 1.00 98.62 334 ILE A C 1
ATOM 2652 O O . ILE A 1 334 ? 4.841 -10.396 -20.384 1.00 98.62 334 ILE A O 1
ATOM 2656 N N . ASP A 1 335 ? 4.611 -12.065 -21.870 1.00 98.75 335 ASP A N 1
ATOM 2657 C CA . ASP A 1 335 ? 3.871 -12.964 -20.987 1.00 98.75 335 ASP A CA 1
ATOM 2658 C C . ASP A 1 335 ? 4.683 -13.287 -19.723 1.00 98.75 335 ASP A C 1
ATOM 2660 O O . ASP A 1 335 ? 4.139 -13.235 -18.624 1.00 98.75 335 ASP A O 1
ATOM 2664 N N . GLU A 1 336 ? 5.992 -13.538 -19.847 1.00 98.69 336 GLU A N 1
ATOM 2665 C CA . GLU A 1 336 ? 6.880 -13.744 -18.693 1.00 98.69 336 GLU A CA 1
ATOM 2666 C C . GLU A 1 336 ? 6.891 -12.527 -17.753 1.00 98.69 336 GLU A C 1
ATOM 2668 O O . GLU A 1 336 ? 6.709 -12.670 -16.543 1.00 98.69 336 GLU A O 1
ATOM 2673 N N . GLN A 1 337 ? 7.034 -11.316 -18.298 1.00 98.75 337 GLN A N 1
ATOM 2674 C CA . GLN A 1 337 ? 7.038 -10.089 -17.498 1.00 98.75 337 GLN A CA 1
ATOM 2675 C C . GLN A 1 337 ? 5.685 -9.819 -16.835 1.00 98.75 337 GLN A C 1
ATOM 2677 O O . GLN A 1 337 ? 5.640 -9.434 -15.666 1.00 98.75 337 GLN A O 1
ATOM 2682 N N . VAL A 1 338 ? 4.581 -10.044 -17.551 1.00 98.81 338 VAL A N 1
ATOM 2683 C CA . VAL A 1 338 ? 3.229 -9.910 -16.996 1.00 98.81 338 VAL A CA 1
ATOM 2684 C C . VAL A 1 338 ? 3.032 -10.897 -15.853 1.00 98.81 338 VAL A C 1
ATOM 2686 O O . VAL A 1 338 ? 2.545 -10.496 -14.802 1.00 98.81 338 VAL A O 1
ATOM 2689 N N . MET A 1 339 ? 3.458 -12.152 -16.001 1.00 98.69 339 MET A N 1
ATOM 2690 C CA . MET A 1 339 ? 3.348 -13.136 -14.923 1.00 98.69 339 MET A CA 1
ATOM 2691 C C . MET A 1 339 ? 4.136 -12.717 -13.678 1.00 98.69 339 MET A C 1
ATOM 2693 O O . MET A 1 339 ? 3.583 -12.777 -12.584 1.00 98.69 339 MET A O 1
ATOM 2697 N N . ILE A 1 340 ? 5.360 -12.196 -13.831 1.00 98.81 340 ILE A N 1
ATOM 2698 C CA . ILE A 1 340 ? 6.138 -11.649 -12.703 1.00 98.81 340 ILE A CA 1
ATOM 2699 C C . ILE A 1 340 ? 5.404 -10.470 -12.043 1.00 98.81 340 ILE A C 1
ATOM 2701 O O . ILE A 1 340 ? 5.375 -10.359 -10.817 1.00 98.81 340 ILE A O 1
ATOM 2705 N N . TYR A 1 341 ? 4.788 -9.589 -12.835 1.00 98.88 341 TYR A N 1
ATOM 2706 C CA . TYR A 1 341 ? 4.009 -8.466 -12.312 1.00 98.88 341 TYR A CA 1
ATOM 2707 C C . TYR A 1 341 ? 2.770 -8.928 -11.525 1.00 98.88 341 TYR A C 1
ATOM 2709 O O . TYR A 1 341 ? 2.526 -8.443 -10.418 1.00 98.88 341 TYR A O 1
ATOM 2717 N N . ILE A 1 342 ? 2.008 -9.888 -12.061 1.00 98.81 342 ILE A N 1
ATOM 2718 C CA . ILE A 1 342 ? 0.827 -10.456 -11.397 1.00 98.81 342 ILE A CA 1
ATOM 2719 C C . ILE A 1 342 ? 1.219 -11.233 -10.133 1.00 98.81 342 ILE A C 1
ATOM 2721 O O . ILE A 1 342 ? 0.540 -11.107 -9.114 1.00 98.81 342 ILE A O 1
ATOM 2725 N N . ASP A 1 343 ? 2.332 -11.964 -10.148 1.00 98.81 343 ASP A N 1
ATOM 2726 C CA . ASP A 1 343 ? 2.863 -12.628 -8.954 1.00 98.81 343 ASP A CA 1
ATOM 2727 C C . ASP A 1 343 ? 3.262 -11.608 -7.881 1.00 98.81 343 ASP A C 1
ATOM 2729 O O . ASP A 1 343 ? 2.927 -11.790 -6.714 1.00 98.81 343 ASP A O 1
ATOM 2733 N N . GLY A 1 344 ? 3.838 -10.467 -8.272 1.00 98.81 344 GLY A N 1
ATOM 2734 C CA . GLY A 1 344 ? 4.094 -9.360 -7.350 1.00 98.81 344 GLY A CA 1
ATOM 2735 C C . GLY A 1 344 ? 2.820 -8.783 -6.714 1.00 98.81 344 GLY A C 1
ATOM 2736 O O . GLY A 1 344 ? 2.833 -8.396 -5.545 1.00 98.81 344 GLY A O 1
ATOM 2737 N N . LEU A 1 345 ? 1.693 -8.747 -7.436 1.00 98.88 345 LEU A N 1
ATOM 2738 C CA . LEU A 1 345 ? 0.400 -8.363 -6.851 1.00 98.88 345 LEU A CA 1
ATOM 2739 C C . LEU A 1 345 ? -0.084 -9.405 -5.826 1.00 98.88 345 LEU A C 1
ATOM 2741 O O . LEU A 1 345 ? -0.619 -9.031 -4.778 1.00 98.88 345 LEU A O 1
ATOM 2745 N N . ALA A 1 346 ? 0.131 -10.697 -6.095 1.00 98.88 346 ALA A N 1
ATOM 2746 C CA . ALA A 1 346 ? -0.178 -11.780 -5.162 1.00 98.88 346 ALA A CA 1
ATOM 2747 C C . ALA A 1 346 ? 0.715 -11.740 -3.905 1.00 98.88 346 ALA A C 1
ATOM 2749 O O . ALA A 1 346 ? 0.205 -11.888 -2.791 1.00 98.88 346 ALA A O 1
ATOM 2750 N N . ASP A 1 347 ? 2.012 -11.451 -4.058 1.00 98.88 347 ASP A N 1
ATOM 2751 C CA . ASP A 1 347 ? 2.955 -11.236 -2.952 1.00 98.88 347 ASP A CA 1
ATOM 2752 C C . ASP A 1 347 ? 2.492 -10.079 -2.050 1.00 98.88 347 ASP A C 1
ATOM 2754 O O . ASP A 1 347 ? 2.502 -10.180 -0.822 1.00 98.88 347 ASP A O 1
ATOM 2758 N N . TRP A 1 348 ? 1.986 -8.994 -2.641 1.00 98.75 348 TRP A N 1
ATOM 2759 C CA . TRP A 1 348 ? 1.396 -7.877 -1.902 1.00 98.75 348 TRP A CA 1
ATOM 2760 C C . TRP A 1 348 ? 0.128 -8.250 -1.128 1.00 98.75 348 TRP A C 1
ATOM 2762 O O . TRP A 1 348 ? -0.052 -7.828 0.023 1.00 98.75 348 TRP A O 1
ATOM 2772 N N . ILE A 1 349 ? -0.745 -9.057 -1.734 1.00 98.81 349 ILE A N 1
ATOM 2773 C CA . ILE A 1 349 ? -1.942 -9.600 -1.084 1.00 98.81 349 ILE A CA 1
ATOM 2774 C C . ILE A 1 349 ? -1.542 -10.382 0.175 1.00 98.81 349 ILE A C 1
ATOM 2776 O O . ILE A 1 349 ? -1.959 -10.026 1.279 1.00 98.81 349 ILE A O 1
ATOM 2780 N N . VAL A 1 350 ? -0.713 -11.418 0.044 1.00 98.75 350 VAL A N 1
ATOM 2781 C CA . VAL A 1 350 ? -0.371 -12.288 1.182 1.00 98.75 350 VAL A CA 1
ATOM 2782 C C . VAL A 1 350 ? 0.541 -11.585 2.191 1.00 98.75 350 VAL A C 1
ATOM 2784 O O . VAL A 1 350 ? 0.339 -11.705 3.404 1.00 98.75 350 VAL A O 1
ATOM 2787 N N . GLY A 1 351 ? 1.490 -10.781 1.709 1.00 98.56 351 GLY A N 1
ATOM 2788 C CA . GLY A 1 351 ? 2.417 -10.013 2.532 1.00 98.56 351 GLY A CA 1
ATOM 2789 C C . GLY A 1 351 ? 1.698 -9.025 3.442 1.00 98.56 351 GLY A C 1
ATOM 2790 O O . GLY A 1 351 ? 1.958 -8.998 4.645 1.00 98.56 351 GLY A O 1
ATOM 2791 N N . SER A 1 352 ? 0.729 -8.270 2.913 1.00 98.44 352 SER A N 1
ATOM 2792 C CA . SER A 1 352 ? -0.055 -7.316 3.711 1.00 98.44 352 SER A CA 1
ATOM 2793 C C . SER A 1 352 ? -0.934 -7.997 4.768 1.00 98.44 352 SER A C 1
ATOM 2795 O O . SER A 1 352 ? -1.010 -7.517 5.907 1.00 98.44 352 SER A O 1
ATOM 2797 N N . LEU A 1 353 ? -1.544 -9.144 4.444 1.00 98.56 353 LEU A N 1
ATOM 2798 C CA . LEU A 1 353 ? -2.344 -9.928 5.387 1.00 98.56 353 LEU A CA 1
ATOM 2799 C C . LEU A 1 353 ? -1.492 -10.435 6.552 1.00 98.56 353 LEU A C 1
ATOM 2801 O O . LEU A 1 353 ? -1.888 -10.302 7.710 1.00 98.56 353 LEU A O 1
ATOM 2805 N N . HIS A 1 354 ? -0.308 -10.987 6.274 1.00 98.50 354 HIS A N 1
ATOM 2806 C CA . HIS A 1 354 ? 0.590 -11.479 7.320 1.00 98.50 354 HIS A CA 1
ATOM 2807 C C . HIS A 1 354 ? 1.188 -10.342 8.148 1.00 98.50 354 HIS A C 1
ATOM 2809 O O . HIS A 1 354 ? 1.111 -10.374 9.381 1.00 98.50 354 HIS A O 1
ATOM 2815 N N . TRP A 1 355 ? 1.683 -9.300 7.480 1.00 98.31 355 TRP A N 1
ATOM 2816 C CA . TRP A 1 355 ? 2.242 -8.115 8.120 1.00 98.31 355 TRP A CA 1
ATOM 2817 C C . TRP A 1 355 ? 1.267 -7.432 9.083 1.00 98.31 355 TRP A C 1
ATOM 2819 O O . TRP A 1 355 ? 1.673 -6.937 10.137 1.00 98.31 355 TRP A O 1
ATOM 2829 N N . SER A 1 356 ? -0.031 -7.437 8.775 1.00 98.19 356 SER A N 1
ATOM 2830 C CA . SER A 1 356 ? -1.050 -6.833 9.638 1.00 98.19 356 SER A CA 1
ATOM 2831 C C . SER A 1 356 ? -1.105 -7.463 11.038 1.00 98.19 356 SER A C 1
ATOM 2833 O O . SER A 1 356 ? -1.482 -6.798 12.003 1.00 98.19 356 SER A O 1
ATOM 2835 N N . PHE A 1 357 ? -0.674 -8.719 11.187 1.00 98.19 357 PHE A N 1
ATOM 2836 C CA . PHE A 1 357 ? -0.550 -9.382 12.489 1.00 98.19 357 PHE A CA 1
ATOM 2837 C C . PHE A 1 357 ? 0.864 -9.335 13.073 1.00 98.19 357 PHE A C 1
ATOM 2839 O O . PHE A 1 357 ? 1.019 -9.489 14.284 1.00 98.19 357 PHE A O 1
ATOM 2846 N N . ASP A 1 358 ? 1.887 -9.136 12.245 1.00 96.75 358 ASP A N 1
ATOM 2847 C CA . ASP A 1 358 ? 3.273 -9.063 12.707 1.00 96.75 358 ASP A CA 1
ATOM 2848 C C . ASP A 1 358 ? 3.653 -7.659 13.188 1.00 96.75 358 ASP A C 1
ATOM 2850 O O . ASP A 1 358 ? 4.462 -7.515 14.115 1.00 96.75 358 ASP A O 1
ATOM 2854 N N . SER A 1 359 ? 3.075 -6.623 12.576 1.00 96.94 359 SER A N 1
ATOM 2855 C CA . SER A 1 359 ? 3.239 -5.232 12.985 1.00 96.94 359 SER A CA 1
ATOM 2856 C C . SER A 1 359 ? 2.509 -4.940 14.298 1.00 96.94 359 SER A C 1
ATOM 2858 O O . SER A 1 359 ? 1.444 -5.475 14.604 1.00 96.94 359 SER A O 1
ATOM 2860 N N . GLU A 1 360 ? 3.045 -3.996 15.066 1.00 96.56 360 GLU A N 1
ATOM 2861 C CA . GLU A 1 360 ? 2.363 -3.446 16.237 1.00 96.56 360 GLU A CA 1
ATOM 2862 C C . GLU A 1 360 ? 1.317 -2.378 15.847 1.00 96.56 360 GLU A C 1
ATOM 2864 O O . GLU A 1 360 ? 0.647 -1.831 16.725 1.00 96.56 360 GLU A O 1
ATOM 2869 N N . ARG A 1 361 ? 1.149 -2.081 14.542 1.00 94.62 361 ARG A N 1
ATOM 2870 C CA . ARG A 1 361 ? 0.284 -0.998 14.036 1.00 94.62 361 ARG A CA 1
ATOM 2871 C C . ARG A 1 361 ? -1.183 -1.203 14.396 1.00 94.62 361 ARG A C 1
ATOM 2873 O O . ARG A 1 361 ? -1.853 -0.208 14.655 1.00 94.62 361 ARG A O 1
ATOM 2880 N N . TYR A 1 362 ? -1.685 -2.435 14.399 1.00 96.12 362 TYR A N 1
ATOM 2881 C CA . TYR A 1 362 ? -3.120 -2.716 14.558 1.00 96.12 362 TYR A CA 1
ATOM 2882 C C . TYR A 1 362 ? -3.447 -3.328 15.916 1.00 96.12 362 TYR A C 1
ATOM 2884 O O . TYR A 1 362 ? -4.292 -2.820 16.652 1.00 96.12 362 TYR A O 1
ATOM 2892 N N . PHE A 1 363 ? -2.722 -4.387 16.277 1.00 96.62 363 PHE A N 1
ATOM 2893 C CA . PHE A 1 363 ? -3.008 -5.208 17.455 1.00 96.62 363 PHE A CA 1
ATOM 2894 C C . PHE A 1 363 ? -1.927 -5.102 18.541 1.00 96.62 363 PHE A C 1
ATOM 2896 O O . PHE A 1 363 ? -1.931 -5.869 19.509 1.00 96.62 363 PHE A O 1
ATOM 2903 N N . GLY A 1 364 ? -0.977 -4.170 18.390 1.00 95.25 364 GLY A N 1
ATOM 2904 C CA . GLY A 1 364 ? 0.187 -4.066 19.265 1.00 95.25 364 GLY A CA 1
ATOM 2905 C C . GLY A 1 364 ? 0.938 -5.398 19.354 1.00 95.25 364 GLY A C 1
ATOM 2906 O O . GLY A 1 364 ? 1.074 -6.128 18.378 1.00 95.25 364 GLY A O 1
ATOM 2907 N N . LYS A 1 365 ? 1.353 -5.774 20.565 1.00 95.44 365 LYS A N 1
ATOM 2908 C CA . LYS A 1 365 ? 2.059 -7.043 20.822 1.00 95.44 365 LYS A CA 1
ATOM 2909 C C . LYS A 1 365 ? 1.157 -8.285 20.806 1.00 95.44 365 LYS A C 1
ATOM 2911 O O . LYS A 1 365 ? 1.641 -9.389 21.041 1.00 95.44 365 LYS A O 1
ATOM 2916 N N . LEU A 1 366 ? -0.149 -8.124 20.579 1.00 96.88 366 LEU A N 1
ATOM 2917 C CA . LEU A 1 366 ? -1.119 -9.223 20.587 1.00 96.88 366 LEU A CA 1
ATOM 2918 C C . LEU A 1 366 ? -1.401 -9.791 19.192 1.00 96.88 366 LEU A C 1
ATOM 2920 O O . LEU A 1 366 ? -2.200 -10.719 19.090 1.00 96.88 366 LEU A O 1
ATOM 2924 N N . GLY A 1 367 ? -0.753 -9.289 18.137 1.00 97.25 367 GLY A N 1
ATOM 2925 C CA . GLY A 1 367 ? -1.060 -9.651 16.751 1.00 97.25 367 GLY A CA 1
ATOM 2926 C C . GLY A 1 367 ? -1.086 -11.156 16.469 1.00 97.25 367 GLY A C 1
ATOM 2927 O O . GLY A 1 367 ? -2.078 -11.641 15.938 1.00 97.25 367 GLY A O 1
ATOM 2928 N N . LEU A 1 368 ? -0.111 -11.940 16.948 1.00 96.75 368 LEU A N 1
ATOM 2929 C CA . LEU A 1 368 ? -0.121 -13.406 16.783 1.00 96.75 368 LEU A CA 1
ATOM 2930 C C . LEU A 1 368 ? -1.288 -14.096 17.510 1.00 96.75 368 LEU A C 1
ATOM 2932 O O . LEU A 1 368 ? -1.866 -15.057 17.002 1.00 96.75 368 LEU A O 1
ATOM 2936 N N . LYS A 1 369 ? -1.675 -13.597 18.691 1.00 97.94 369 LYS A N 1
ATOM 2937 C CA . LYS A 1 369 ? -2.842 -14.113 19.419 1.00 97.94 369 LYS A CA 1
ATOM 2938 C C . LYS A 1 369 ? -4.130 -13.775 18.670 1.00 97.94 369 LYS A C 1
ATOM 2940 O O . LYS A 1 369 ? -5.013 -14.627 18.569 1.00 97.94 369 LYS A O 1
ATOM 2945 N N . VAL A 1 370 ? -4.241 -12.556 18.140 1.00 98.12 370 VAL A N 1
ATOM 2946 C CA . VAL A 1 370 ? -5.385 -12.148 17.316 1.00 98.12 370 VAL A CA 1
ATOM 2947 C C . VAL A 1 370 ? -5.428 -12.983 16.040 1.00 98.12 370 VAL A C 1
ATOM 2949 O O . VAL A 1 370 ? -6.490 -13.491 15.71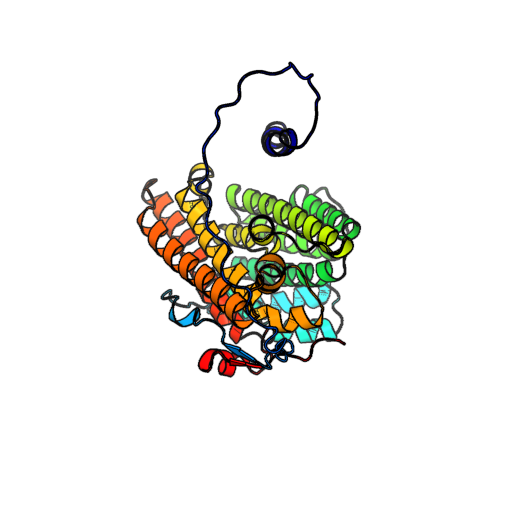8 1.00 98.12 370 VAL A O 1
ATOM 2952 N N . LYS A 1 371 ? -4.294 -13.240 15.381 1.00 97.56 371 LYS A N 1
ATOM 2953 C CA . LYS A 1 371 ? -4.218 -14.109 14.198 1.00 97.56 371 LYS A CA 1
ATOM 2954 C C . LYS A 1 371 ? -4.772 -15.507 14.481 1.00 97.56 371 LYS A C 1
ATOM 2956 O O . LYS A 1 371 ? -5.581 -16.013 13.718 1.00 97.56 371 LYS A O 1
ATOM 2961 N N . ALA A 1 372 ? -4.393 -16.103 15.614 1.00 97.62 372 ALA A N 1
ATOM 2962 C CA . ALA A 1 372 ? -4.837 -17.446 15.992 1.00 97.62 372 ALA A CA 1
ATOM 2963 C C . ALA A 1 372 ? -6.305 -17.516 16.457 1.00 97.62 372 ALA A C 1
ATOM 2965 O O . ALA A 1 372 ? -6.980 -18.518 16.242 1.00 97.62 372 ALA A O 1
ATOM 2966 N N . THR A 1 373 ? -6.800 -16.481 17.144 1.00 97.88 373 THR A N 1
ATOM 2967 C CA . THR A 1 373 ? -8.132 -16.503 17.787 1.00 97.88 373 THR A CA 1
ATOM 2968 C C . THR A 1 373 ? -9.203 -15.736 17.023 1.00 97.88 373 THR A C 1
ATOM 2970 O O . THR A 1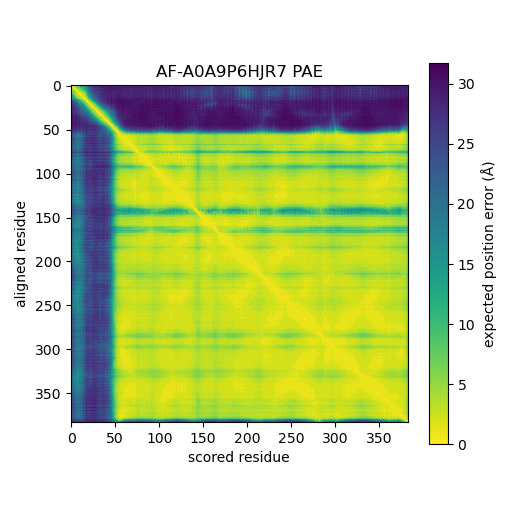 373 ? -10.388 -15.916 17.289 1.00 97.88 373 THR A O 1
ATOM 2973 N N . ARG A 1 374 ? -8.785 -14.848 16.116 1.00 98.00 374 ARG A N 1
ATOM 2974 C CA . ARG A 1 374 ? -9.584 -13.845 15.399 1.00 98.00 374 ARG A CA 1
ATOM 2975 C C . ARG A 1 374 ? -10.350 -12.875 16.296 1.00 98.00 374 ARG A C 1
ATOM 2977 O O . ARG A 1 374 ? -11.149 -12.089 15.807 1.00 98.00 374 ARG A O 1
ATOM 2984 N N . ARG A 1 375 ? -10.112 -12.893 17.608 1.00 98.12 375 ARG A N 1
ATOM 2985 C CA . ARG A 1 375 ? -10.823 -12.040 18.558 1.00 98.12 375 ARG A CA 1
ATOM 2986 C C . ARG A 1 375 ? -10.039 -10.763 18.820 1.00 98.12 375 ARG A C 1
ATOM 2988 O O . ARG A 1 375 ? -8.896 -10.819 19.274 1.00 98.12 375 ARG A O 1
ATOM 2995 N N . VAL A 1 376 ? -10.687 -9.621 18.609 1.00 97.75 376 VAL A N 1
ATOM 2996 C CA . VAL A 1 376 ? -10.150 -8.290 18.910 1.00 97.75 376 VAL A CA 1
ATOM 2997 C C . VAL A 1 376 ? -10.969 -7.680 20.039 1.00 97.75 376 VAL A C 1
ATOM 2999 O O . VAL A 1 376 ? -12.173 -7.492 19.901 1.00 97.75 376 VAL A O 1
ATOM 3002 N N . THR A 1 377 ? -10.323 -7.363 21.160 1.00 96.44 377 THR A N 1
ATOM 3003 C CA . THR A 1 377 ? -10.936 -6.569 22.234 1.00 96.44 377 THR A CA 1
ATOM 3004 C C . THR A 1 377 ? -10.900 -5.096 21.849 1.00 96.44 377 THR A C 1
ATOM 3006 O O . THR A 1 377 ? -9.833 -4.569 21.520 1.00 96.44 377 THR A O 1
ATOM 3009 N N . LEU A 1 378 ? -12.056 -4.439 21.879 1.00 95.56 378 LEU A N 1
ATOM 3010 C CA . LEU A 1 378 ? -12.182 -3.051 21.467 1.00 95.56 378 LEU A CA 1
ATOM 3011 C C . LEU A 1 378 ? -11.664 -2.101 22.547 1.00 95.56 378 LEU A C 1
ATOM 3013 O O . LEU A 1 378 ? -11.832 -2.328 23.746 1.00 95.56 378 LEU A O 1
ATOM 3017 N N . TYR A 1 379 ? -11.028 -1.017 22.114 1.00 92.62 379 TYR A N 1
ATOM 3018 C CA . TYR A 1 379 ? -10.703 0.090 22.996 1.00 92.62 379 TYR A CA 1
ATOM 3019 C C . TYR A 1 379 ? -11.980 0.845 23.387 1.00 92.62 379 TYR A C 1
ATOM 3021 O O . TYR A 1 379 ? -12.907 0.943 22.576 1.00 92.62 379 TYR A O 1
ATOM 3029 N N . PRO A 1 380 ? -12.036 1.431 24.595 1.00 85.94 380 PRO A N 1
ATOM 3030 C CA . PRO A 1 380 ? -13.136 2.310 24.966 1.00 85.94 380 PRO A CA 1
ATOM 3031 C C . PRO A 1 380 ? -13.252 3.466 23.965 1.00 85.94 380 PRO A C 1
ATOM 3033 O O . PRO A 1 380 ? -12.240 4.082 23.621 1.00 85.94 380 PRO A O 1
ATOM 3036 N N . ARG A 1 381 ? -14.473 3.775 23.514 1.00 75.38 381 ARG A N 1
ATOM 3037 C CA . ARG A 1 381 ? -14.728 4.998 22.740 1.00 75.38 381 ARG A CA 1
ATOM 3038 C C . ARG A 1 381 ? -14.372 6.212 23.597 1.00 75.38 381 ARG A C 1
ATOM 3040 O O . ARG A 1 381 ? -14.657 6.219 24.795 1.00 75.38 381 ARG A O 1
ATOM 3047 N N . ALA A 1 382 ? -13.749 7.222 22.992 1.00 59.41 382 ALA A N 1
ATOM 3048 C CA . ALA A 1 382 ? -13.617 8.521 23.643 1.00 59.41 382 ALA A CA 1
ATOM 3049 C C . ALA A 1 382 ? -15.030 9.057 23.940 1.00 59.41 382 ALA A C 1
ATOM 3051 O O . ALA A 1 382 ? -15.900 8.982 23.070 1.00 59.41 382 ALA A O 1
ATOM 3052 N N . ALA A 1 383 ? -15.257 9.480 25.187 1.00 45.09 383 ALA A N 1
ATOM 3053 C CA . ALA A 1 383 ? -16.547 9.970 25.673 1.00 45.09 383 ALA A CA 1
ATOM 3054 C C . ALA A 1 383 ? -16.959 11.294 25.020 1.00 45.09 383 ALA A C 1
ATOM 3056 O O . ALA A 1 383 ? -16.049 12.112 24.742 1.00 45.09 383 ALA A O 1
#

Solvent-accessible surface area (backbone atoms only — not comparable to full-atom values): 21454 Å² total; per-residue (Å²): 129,86,74,66,69,62,62,63,64,51,62,68,58,67,76,68,78,87,82,90,80,84,88,82,84,90,88,82,89,82,86,78,86,75,83,86,75,79,82,75,82,84,76,73,95,68,76,83,73,70,81,72,78,79,75,64,56,45,68,57,66,72,60,65,83,68,50,84,63,78,81,51,61,26,90,71,37,69,63,34,34,54,53,30,50,50,51,46,47,66,61,62,63,59,54,70,70,57,50,53,53,53,63,38,40,41,57,44,61,36,40,18,16,36,43,36,82,31,50,68,76,41,40,30,40,50,28,38,50,53,54,47,50,55,50,49,52,65,50,52,76,78,36,50,40,66,52,43,47,56,52,37,53,47,40,51,40,29,70,78,31,68,90,74,51,87,64,85,47,52,67,28,46,55,47,44,56,44,46,63,56,45,68,75,68,33,30,74,56,32,52,51,44,28,54,54,31,46,52,46,22,45,54,26,47,29,50,52,30,44,31,64,74,70,70,52,66,61,58,68,68,67,39,52,64,41,45,59,29,54,62,53,50,54,32,52,56,24,42,42,29,40,33,71,62,38,78,67,54,66,75,57,62,69,28,70,53,52,44,50,37,55,47,21,33,39,49,25,53,45,50,48,42,41,65,54,41,39,57,63,36,51,47,73,64,57,50,93,32,67,49,54,31,36,33,71,78,69,67,38,53,72,60,60,21,45,49,53,52,35,54,50,31,52,50,20,54,53,46,32,60,56,42,62,79,62,63,80,82,82,46,75,76,54,41,52,48,49,49,53,44,54,48,32,44,48,24,36,42,43,20,50,59,54,35,55,30,72,12,34,76,52,48,36,97,44,11,66,58,29,67,76,67,30,52,44,76,51,65,76,66,70,129

pLDDT: mean 86.59, std 21.38, range [23.67, 98.88]